Protein AF-A0AAN6L498-F1 (afdb_monomer)

Mean predicted aligned error: 19.32 Å

Nearest PDB structures (foldseek):
  8hao-assembly1_I  TM=4.943E-01  e=1.413E+00  Homo sapiens
  5lwe-assembly2_B  TM=4.377E-01  e=1.413E+00  Homo sapiens

Sequence (666 aa):
MADDGEFHDFYKYTPSKVAAIIFIALFFSTTALHLFQLVRKRVWFFIPIAVGGLFEIVGYSARIISSTQAPLFEDTPYIIQNLFLLLAPALLAASIYMELRRIIAVLHGEQHSIIRRTWMTKIFVTGDILSFVVQGLGGGIMASGTPSNLSLGQKIIIVGLAIQLIFFGVFIIVTIIFHRRMLRYPTAASISITVSWRKYIYVLYIVSLLIMARSIFRVAEYVQGTEGELLRHEVYLYAFDAALMWILMVVLNVVHPGVISEMLNKEARVKSGEVEMQPEELNLTGNHPLELSGSPEGVQRPRVSLGETIFESYGDEPVVENSSSATPLIRTSKRGPEPTCVPRLPQQLSWGKENITLKDLELMHHYTTTTYLAFVDYEVYRPVWQVVVPQEAQTYRFLMHLILAVSALHIDHLQPPANRHGLEYKELAQKHYDSAIATFTSSVAETNRSNVSAVFAFSHITIFFAFGSSRFSPDDKPMEDPIGDLLEVFALLRSAMKSLRSAWESIAASPMAILLQRGPEIKDRQYLPSDVSMALELVEQLCEQQLHLLVPDGEVDAEVVRVYQTAIQQLWDCFVMAETKRKDWGMALRFPINFSDRFLACLTRRDPAALVILAHYCVILHRAPARWWTEGWSVQVIRAVFMMLDQDWKYSISWPMEAVGLHQVS

pLDDT: mean 79.15, std 21.31, range [22.11, 98.06]

Solvent-accessible surface area (backbone atoms only — not comparable to full-atom values): 38286 Å² total; per-residue (Å²): 133,79,83,80,74,83,79,68,86,86,60,79,53,84,57,60,50,67,61,30,53,52,50,31,54,54,31,47,54,47,26,52,51,43,50,50,50,32,66,75,60,68,40,71,85,49,50,39,41,38,53,16,29,49,25,42,32,52,10,34,50,24,42,37,52,39,38,71,35,63,91,66,58,61,68,62,36,53,50,47,19,51,54,26,52,62,48,16,58,51,28,43,49,46,30,52,42,49,48,52,42,46,53,38,56,63,27,71,35,62,91,39,35,87,60,56,61,87,46,46,46,56,55,49,46,49,41,38,52,52,18,48,53,38,27,50,52,9,51,57,39,32,70,67,70,43,75,68,35,36,57,50,10,50,52,36,28,47,51,12,49,50,50,34,50,52,50,51,50,51,52,52,51,46,52,50,48,25,51,54,39,41,71,74,59,64,38,71,48,61,70,71,47,91,65,69,61,65,59,56,54,53,49,52,50,54,41,48,49,36,52,49,53,26,52,51,49,53,43,52,41,59,70,52,33,92,85,20,71,60,58,48,38,70,64,49,49,49,56,47,49,51,46,33,54,47,52,39,48,47,52,44,61,75,64,49,69,45,64,62,51,49,52,50,50,48,56,48,46,54,69,50,52,74,72,68,74,74,81,81,80,82,81,86,78,83,91,85,84,94,81,92,80,86,87,88,87,82,93,77,87,82,83,90,80,91,82,82,90,89,87,88,85,87,92,87,85,84,90,88,82,89,86,88,89,85,86,89,86,90,80,83,84,75,82,76,86,74,90,78,82,69,84,77,75,79,77,86,71,81,76,67,98,66,82,84,46,74,64,57,53,49,23,50,51,41,24,61,75,51,47,34,62,81,74,45,85,44,79,86,47,39,58,43,52,48,46,48,50,58,56,42,23,74,76,36,63,30,41,35,27,38,50,35,12,46,20,26,46,50,52,47,70,72,42,54,86,93,68,53,63,48,66,59,32,45,53,48,14,49,53,24,37,54,50,11,52,58,40,37,66,73,72,52,89,71,85,44,87,86,51,37,66,46,53,53,51,40,49,56,52,50,48,51,37,51,48,35,56,66,60,64,45,96,78,77,50,78,62,91,51,45,59,59,57,51,51,51,47,34,53,52,49,35,52,42,56,59,66,46,57,85,41,43,70,56,38,59,73,38,90,61,26,76,80,63,73,71,74,85,90,55,72,62,67,86,72,48,55,71,68,60,49,53,53,52,51,49,55,52,52,50,56,52,52,50,58,59,71,70,58,85,75,84,92,70,63,75,64,59,57,51,42,51,55,51,45,51,54,48,47,50,38,39,52,27,36,45,65,75,45,71,67,32,65,72,48,46,51,43,47,63,62,66,54,53,75,67,49,50,50,36,48,74,68,60,36,63,72,46,42,50,54,50,34,50,50,28,44,48,58,59,70,27,68,92,43,84,43,56,65,64,47,39,59,50,31,39,51,52,43,59,72,69,43,55,80,93,49,48,70,78,44,44,61,40,32,52,76,69,71,48,72,85,81,126

Structure (mmCIF, N/CA/C/O backbone):
data_AF-A0AAN6L498-F1
#
_entry.id   AF-A0AAN6L498-F1
#
loop_
_atom_site.group_PDB
_atom_site.id
_atom_site.type_symbol
_atom_site.label_atom_id
_atom_site.label_alt_id
_atom_site.label_comp_id
_atom_site.label_asym_id
_atom_site.label_entity_id
_atom_site.label_seq_id
_atom_site.pdbx_PDB_ins_code
_atom_site.Cartn_x
_atom_site.Cartn_y
_atom_site.Cartn_z
_atom_site.occupancy
_atom_site.B_iso_or_equiv
_atom_site.auth_seq_id
_atom_site.auth_comp_id
_atom_site.auth_asym_id
_atom_site.auth_atom_id
_atom_site.pdbx_PDB_model_num
ATOM 1 N N . MET A 1 1 ? 42.413 6.126 -60.703 1.00 34.62 1 MET A N 1
ATOM 2 C CA . MET A 1 1 ? 42.428 5.602 -59.327 1.00 34.62 1 MET A CA 1
ATOM 3 C C . MET A 1 1 ? 40.985 5.583 -58.891 1.00 34.62 1 MET A C 1
ATOM 5 O O . MET A 1 1 ? 40.410 6.651 -58.733 1.00 34.62 1 MET A O 1
ATOM 9 N N . ALA A 1 2 ? 40.379 4.397 -58.940 1.00 33.25 2 ALA A N 1
ATOM 10 C CA . ALA A 1 2 ? 39.044 4.178 -58.413 1.00 33.25 2 ALA A CA 1
ATOM 11 C C . ALA A 1 2 ? 39.126 4.330 -56.891 1.00 33.25 2 ALA A C 1
ATOM 13 O O . ALA A 1 2 ? 40.135 3.966 -56.294 1.00 33.25 2 ALA A O 1
ATOM 14 N N . ASP A 1 3 ? 38.112 4.959 -56.318 1.00 34.53 3 ASP A N 1
ATOM 15 C CA . ASP A 1 3 ? 37.896 5.000 -54.881 1.00 34.53 3 ASP A CA 1
ATOM 16 C C . ASP A 1 3 ? 37.527 3.571 -54.466 1.00 34.53 3 ASP A C 1
ATOM 18 O O . ASP A 1 3 ? 36.426 3.095 -54.756 1.00 34.53 3 ASP A O 1
ATOM 22 N N . ASP A 1 4 ? 38.506 2.839 -53.939 1.00 36.03 4 ASP A N 1
ATOM 23 C CA . ASP A 1 4 ? 38.339 1.482 -53.431 1.00 36.03 4 ASP A CA 1
ATOM 24 C C . ASP A 1 4 ? 37.503 1.575 -52.149 1.00 36.03 4 ASP A C 1
ATOM 26 O O . ASP A 1 4 ? 38.036 1.631 -51.043 1.00 36.03 4 ASP A O 1
ATOM 30 N N . GLY A 1 5 ? 36.179 1.663 -52.304 1.00 39.78 5 GLY A N 1
ATOM 31 C CA . GLY A 1 5 ? 35.245 1.609 -51.186 1.00 39.78 5 GLY A CA 1
ATOM 32 C C . GLY A 1 5 ? 35.494 0.330 -50.391 1.00 39.78 5 GLY A C 1
ATOM 33 O O . GLY A 1 5 ? 35.303 -0.769 -50.912 1.00 39.78 5 GLY A O 1
ATOM 34 N N . GLU A 1 6 ? 35.966 0.470 -49.152 1.00 41.19 6 GLU A N 1
ATOM 35 C CA . GLU A 1 6 ? 36.125 -0.630 -48.201 1.00 41.19 6 GLU A CA 1
ATOM 36 C C . GLU A 1 6 ? 34.768 -1.325 -48.012 1.00 41.19 6 GLU A C 1
ATOM 38 O O . GLU A 1 6 ? 33.908 -0.869 -47.264 1.00 41.19 6 GLU A O 1
ATOM 43 N N . PHE A 1 7 ? 34.552 -2.439 -48.712 1.00 48.28 7 PHE A N 1
ATOM 44 C CA . PHE A 1 7 ? 33.388 -3.288 -48.489 1.00 48.28 7 PHE A CA 1
ATOM 45 C C . PHE A 1 7 ? 33.587 -4.060 -47.182 1.00 48.28 7 PHE A C 1
ATOM 47 O O . PHE A 1 7 ? 34.411 -4.974 -47.098 1.00 48.28 7 PHE A O 1
ATOM 54 N N . HIS A 1 8 ? 32.826 -3.698 -46.152 1.00 53.22 8 HIS A N 1
ATOM 55 C CA . HIS A 1 8 ? 32.810 -4.424 -44.890 1.00 53.22 8 HIS A CA 1
ATOM 56 C C . HIS A 1 8 ? 31.990 -5.720 -45.019 1.00 53.22 8 HIS A C 1
ATOM 58 O O . HIS A 1 8 ? 30.794 -5.712 -45.306 1.00 53.22 8 HIS A O 1
ATOM 64 N N . ASP A 1 9 ? 32.637 -6.865 -44.785 1.00 61.59 9 ASP A N 1
ATOM 65 C CA . ASP A 1 9 ? 31.985 -8.179 -44.754 1.00 61.59 9 ASP A CA 1
ATOM 66 C C . ASP A 1 9 ? 31.192 -8.362 -43.444 1.00 61.59 9 ASP A C 1
ATOM 68 O O . ASP A 1 9 ? 31.695 -8.898 -42.453 1.00 61.59 9 ASP A O 1
ATOM 72 N N . PHE A 1 10 ? 29.953 -7.857 -43.417 1.00 67.56 10 PHE A N 1
ATOM 73 C CA . PHE A 1 10 ? 29.080 -7.899 -42.236 1.00 67.56 10 PHE A CA 1
ATOM 74 C C . PHE A 1 10 ? 28.431 -9.265 -41.970 1.00 67.56 10 PHE A C 1
ATOM 76 O O . PHE A 1 10 ? 27.978 -9.513 -40.850 1.00 67.56 10 PHE A O 1
ATOM 83 N N . TYR A 1 11 ? 28.352 -10.149 -42.971 1.00 71.06 11 TYR A N 1
ATOM 84 C CA . TYR A 1 11 ? 27.658 -11.432 -42.857 1.00 71.06 11 TYR A CA 1
ATOM 85 C C . TYR A 1 11 ? 28.521 -12.591 -43.353 1.00 71.06 11 TYR A C 1
ATOM 87 O O . TYR A 1 11 ? 28.899 -12.646 -44.515 1.00 71.06 11 TYR A O 1
ATOM 95 N N . LYS A 1 12 ? 28.709 -13.614 -42.512 1.00 73.81 12 LYS A N 1
ATOM 96 C CA . LYS A 1 12 ? 29.380 -14.871 -42.902 1.00 73.81 12 LYS A CA 1
ATOM 97 C C . LYS A 1 12 ? 28.468 -15.863 -43.642 1.00 73.81 12 LYS A C 1
ATOM 99 O O . LYS A 1 12 ? 28.885 -16.976 -43.950 1.00 73.81 12 LYS A O 1
ATOM 104 N N . TYR A 1 13 ? 27.228 -15.465 -43.918 1.00 78.69 13 TYR A N 1
ATOM 105 C CA . TYR A 1 13 ? 26.202 -16.221 -44.634 1.00 78.69 13 TYR A CA 1
ATOM 106 C C . TYR A 1 13 ? 25.325 -15.260 -45.449 1.00 78.69 13 TYR A C 1
ATOM 108 O O . TYR A 1 13 ? 25.274 -14.066 -45.172 1.00 78.69 13 TYR A O 1
ATOM 116 N N . THR A 1 14 ? 24.573 -15.764 -46.428 1.00 79.94 14 THR A N 1
ATOM 117 C CA . THR A 1 14 ? 23.558 -14.962 -47.133 1.00 79.94 14 THR A CA 1
ATOM 118 C C . THR A 1 14 ? 22.249 -14.944 -46.335 1.00 79.94 14 THR A C 1
ATOM 120 O O . THR A 1 14 ? 21.676 -16.022 -46.149 1.00 79.94 14 THR A O 1
ATOM 123 N N . PRO A 1 15 ? 21.744 -13.783 -45.867 1.00 85.75 15 PRO A N 1
ATOM 124 C CA . PRO A 1 15 ? 20.524 -13.732 -45.059 1.00 85.75 15 PRO A CA 1
ATOM 125 C C . PRO A 1 15 ? 19.296 -14.293 -45.792 1.00 85.75 15 PRO A C 1
ATOM 127 O O . PRO A 1 15 ? 19.058 -13.982 -46.961 1.00 85.75 15 PRO A O 1
ATOM 130 N N . SER A 1 16 ? 18.482 -15.095 -45.106 1.00 90.38 16 SER A N 1
ATOM 131 C CA . SER A 1 16 ? 17.300 -15.731 -45.695 1.00 90.38 16 SER A CA 1
ATOM 132 C C . SER A 1 16 ? 16.103 -14.780 -45.787 1.00 90.38 16 SER A C 1
ATOM 134 O O . SER A 1 16 ? 15.492 -14.418 -44.777 1.00 90.38 16 SER A O 1
ATOM 136 N N . LYS A 1 17 ? 15.696 -14.457 -47.026 1.00 90.25 17 LYS A N 1
ATOM 137 C CA . LYS A 1 17 ? 14.456 -13.711 -47.340 1.00 90.25 17 LYS A CA 1
ATOM 138 C C . LYS A 1 17 ? 13.221 -14.366 -46.735 1.00 90.25 17 LYS A C 1
ATOM 140 O O . LYS A 1 17 ? 12.391 -13.698 -46.128 1.00 90.25 17 LYS A O 1
ATOM 145 N N . VAL A 1 18 ? 13.096 -15.678 -46.926 1.00 92.56 18 VAL A N 1
ATOM 146 C CA . VAL A 1 18 ? 11.896 -16.436 -46.551 1.00 92.56 18 VAL A CA 1
ATOM 147 C C . VAL A 1 18 ? 11.724 -16.444 -45.036 1.00 92.56 18 VAL A C 1
ATOM 149 O O . VAL A 1 18 ? 10.629 -16.174 -44.547 1.00 92.56 18 VAL A O 1
ATOM 152 N N . ALA A 1 19 ? 12.804 -16.690 -44.289 1.00 92.12 19 ALA A N 1
ATOM 153 C CA . ALA A 1 19 ? 12.755 -16.689 -42.832 1.00 92.12 19 ALA A CA 1
ATOM 154 C C . ALA A 1 19 ? 12.391 -15.300 -42.278 1.00 92.12 19 ALA A C 1
ATOM 156 O O . ALA A 1 19 ? 11.516 -15.201 -41.418 1.00 92.12 19 ALA A O 1
ATOM 157 N N . ALA A 1 20 ? 12.972 -14.228 -42.830 1.00 93.62 20 ALA A N 1
ATOM 158 C CA . ALA A 1 20 ? 12.644 -12.863 -42.424 1.00 93.62 20 ALA A CA 1
ATOM 159 C C . ALA A 1 20 ? 11.160 -12.528 -42.666 1.00 93.62 20 ALA A C 1
ATOM 161 O O . ALA A 1 20 ? 10.505 -11.992 -41.775 1.00 93.62 20 ALA A O 1
ATOM 162 N N . ILE A 1 21 ? 10.593 -12.909 -43.821 1.00 95.38 21 ILE A N 1
ATOM 163 C CA . ILE A 1 21 ? 9.163 -12.708 -44.128 1.00 95.38 21 ILE A CA 1
ATOM 164 C C . ILE A 1 21 ? 8.264 -13.431 -43.117 1.00 95.38 21 ILE A C 1
ATOM 166 O O . ILE A 1 21 ? 7.287 -12.849 -42.641 1.00 95.38 21 ILE A O 1
ATOM 170 N N . ILE A 1 22 ? 8.592 -14.680 -42.763 1.00 96.81 22 ILE A N 1
ATOM 171 C CA . ILE A 1 22 ? 7.826 -15.453 -41.774 1.00 96.81 22 ILE A CA 1
ATOM 172 C C . ILE A 1 22 ? 7.814 -14.722 -40.429 1.00 96.81 22 ILE A C 1
ATOM 174 O O . ILE A 1 22 ? 6.743 -14.497 -39.864 1.00 96.81 22 ILE A O 1
ATOM 178 N N . PHE A 1 23 ? 8.978 -14.299 -39.929 1.00 95.56 23 PHE A N 1
ATOM 179 C CA . PHE A 1 23 ? 9.054 -13.601 -38.646 1.00 95.56 23 PHE A CA 1
ATOM 180 C C . PHE A 1 23 ? 8.387 -12.225 -38.674 1.00 95.56 23 PHE A C 1
ATOM 182 O O . PHE A 1 23 ? 7.720 -11.873 -37.705 1.00 95.56 23 PHE A O 1
ATOM 189 N N . ILE A 1 24 ? 8.447 -11.488 -39.786 1.00 97.44 24 ILE A N 1
ATOM 190 C CA . ILE A 1 24 ? 7.674 -10.247 -39.946 1.00 97.44 24 ILE A CA 1
ATOM 191 C C . ILE A 1 24 ? 6.177 -10.522 -39.819 1.00 97.44 24 ILE A C 1
ATOM 193 O O . ILE A 1 24 ? 5.500 -9.816 -39.077 1.00 97.44 24 ILE A O 1
ATOM 197 N N . ALA A 1 25 ? 5.648 -11.551 -40.488 1.00 97.75 25 ALA A N 1
ATOM 198 C CA . ALA A 1 25 ? 4.229 -11.895 -40.391 1.00 97.75 25 ALA A CA 1
ATOM 199 C C . ALA A 1 25 ? 3.834 -12.290 -38.954 1.00 97.75 25 ALA A C 1
ATOM 201 O O . ALA A 1 25 ? 2.795 -11.861 -38.438 1.00 97.75 25 ALA A O 1
ATOM 202 N N . LEU A 1 26 ? 4.693 -13.054 -38.274 1.00 97.88 26 LEU A N 1
ATOM 203 C CA . LEU A 1 26 ? 4.509 -13.449 -36.879 1.00 97.88 26 LEU A CA 1
ATOM 204 C C . LEU A 1 26 ? 4.522 -12.241 -35.927 1.00 97.88 26 LEU A C 1
ATOM 206 O O . LEU A 1 26 ? 3.600 -12.099 -35.117 1.00 97.88 26 LEU A O 1
ATOM 210 N N . PHE A 1 27 ? 5.496 -11.335 -36.054 1.00 97.88 27 PHE A N 1
ATOM 211 C CA . PHE A 1 27 ? 5.575 -10.118 -35.242 1.00 97.88 27 PHE A CA 1
ATOM 212 C C . PHE A 1 27 ? 4.456 -9.128 -35.570 1.00 97.88 27 PHE A C 1
ATOM 214 O O . PHE A 1 27 ? 3.885 -8.526 -34.662 1.00 97.88 27 PHE A O 1
ATOM 221 N N . PHE A 1 28 ? 4.064 -9.004 -36.835 1.00 98.00 28 PHE A N 1
ATOM 222 C CA . PHE A 1 28 ? 2.930 -8.180 -37.244 1.00 98.00 28 PHE A CA 1
ATOM 223 C C . PHE A 1 28 ? 1.627 -8.669 -36.610 1.00 98.00 28 PHE A C 1
ATOM 225 O O . PHE A 1 28 ? 0.914 -7.877 -35.996 1.00 98.00 28 PHE A O 1
ATOM 232 N N . SER A 1 29 ? 1.343 -9.974 -36.682 1.00 97.75 29 SER A N 1
ATOM 233 C CA . SER A 1 29 ? 0.109 -10.540 -36.122 1.00 97.75 29 SER A CA 1
ATOM 234 C C . SER A 1 29 ? -0.001 -10.323 -34.606 1.00 97.75 29 SER A C 1
ATOM 236 O O . SER A 1 29 ? -1.027 -9.848 -34.113 1.00 97.75 29 SER A O 1
ATOM 238 N N . THR A 1 30 ? 1.077 -10.590 -33.861 1.00 97.69 30 THR A N 1
ATOM 239 C CA . THR A 1 30 ? 1.110 -10.419 -32.402 1.00 97.69 30 THR A CA 1
ATOM 240 C C . THR A 1 30 ? 1.074 -8.933 -32.009 1.00 97.69 30 THR A C 1
ATOM 242 O O . THR A 1 30 ? 0.367 -8.568 -31.070 1.00 97.69 30 THR A O 1
ATOM 245 N N . THR A 1 31 ? 1.745 -8.051 -32.764 1.00 97.94 31 THR A N 1
ATOM 246 C CA . THR A 1 31 ? 1.751 -6.595 -32.528 1.00 97.94 31 THR A CA 1
ATOM 247 C C . THR A 1 31 ? 0.381 -5.982 -32.796 1.00 97.94 31 THR A C 1
ATOM 249 O O . THR A 1 31 ? -0.119 -5.219 -31.971 1.00 97.94 31 THR A O 1
ATOM 252 N N . ALA A 1 32 ? -0.273 -6.356 -33.899 1.00 97.62 32 ALA A N 1
ATOM 253 C CA . ALA A 1 32 ? -1.623 -5.907 -34.222 1.00 97.62 32 ALA A CA 1
ATOM 254 C C . ALA A 1 32 ? -2.631 -6.315 -33.135 1.00 97.62 32 ALA A C 1
ATOM 256 O O . ALA A 1 32 ? -3.471 -5.506 -32.733 1.00 97.62 32 ALA A O 1
ATOM 257 N N . LEU A 1 33 ? -2.513 -7.539 -32.605 1.00 97.31 33 LEU A N 1
ATOM 258 C CA . LEU A 1 33 ? -3.352 -8.003 -31.501 1.00 97.31 33 LEU A CA 1
ATOM 259 C C . LEU A 1 33 ? -3.098 -7.209 -30.209 1.00 97.31 33 LEU A C 1
ATOM 261 O O . LEU A 1 33 ? -4.064 -6.792 -29.567 1.00 97.31 33 LEU A O 1
ATOM 265 N N . HIS A 1 34 ? -1.839 -6.915 -29.869 1.00 96.69 34 HIS A N 1
ATOM 266 C CA . HIS A 1 34 ? -1.502 -6.051 -28.729 1.00 96.69 34 HIS A CA 1
ATOM 267 C C . HIS A 1 34 ? -2.069 -4.641 -28.897 1.00 96.69 34 HIS A C 1
ATOM 269 O O . HIS A 1 34 ? -2.668 -4.119 -27.960 1.00 96.69 34 HIS A O 1
ATOM 275 N N . LEU A 1 35 ? -1.961 -4.034 -30.086 1.00 96.31 35 LEU A N 1
ATOM 276 C CA . LEU A 1 35 ? -2.573 -2.730 -30.383 1.00 96.31 35 LEU A CA 1
ATOM 277 C C . LEU A 1 35 ? -4.095 -2.763 -30.206 1.00 96.31 35 LEU A C 1
ATOM 279 O O . LEU A 1 35 ? -4.668 -1.881 -29.560 1.00 96.31 35 LEU A O 1
ATOM 283 N N . PHE A 1 36 ? -4.753 -3.801 -30.724 1.00 95.81 36 PHE A N 1
ATOM 284 C CA . PHE A 1 36 ? -6.188 -3.989 -30.538 1.00 95.81 36 PHE A CA 1
ATOM 285 C C . PHE A 1 36 ? -6.553 -4.108 -29.049 1.00 95.81 36 PHE A C 1
ATOM 287 O O . PHE A 1 36 ? -7.468 -3.429 -28.575 1.00 95.81 36 PHE A O 1
ATOM 294 N N . GLN A 1 37 ? -5.819 -4.920 -28.281 1.00 94.56 37 GLN A N 1
ATOM 295 C CA . GLN A 1 37 ? -6.039 -5.102 -26.844 1.00 94.56 37 GLN A CA 1
ATOM 296 C C . GLN A 1 37 ? -5.755 -3.817 -26.041 1.00 94.56 37 GLN A C 1
ATOM 298 O O . GLN A 1 37 ? -6.531 -3.491 -25.137 1.00 94.56 37 GLN A O 1
ATOM 303 N N . LEU A 1 38 ? -4.717 -3.057 -26.407 1.00 93.88 38 LEU A N 1
ATOM 304 C CA . LEU A 1 38 ? -4.346 -1.757 -25.835 1.00 93.88 38 LEU A CA 1
ATOM 305 C C . LEU A 1 38 ? -5.485 -0.744 -25.945 1.00 93.88 38 LEU A C 1
ATOM 307 O O . LEU A 1 38 ? -5.898 -0.170 -24.932 1.00 93.88 38 LEU A O 1
ATOM 311 N N . VAL A 1 39 ? -6.022 -0.572 -27.156 1.00 93.06 39 VAL A N 1
ATOM 312 C CA . VAL A 1 39 ? -7.119 0.364 -27.437 1.00 93.06 39 VAL A CA 1
ATOM 313 C C . VAL A 1 39 ? -8.414 -0.117 -26.786 1.00 93.06 39 VAL A C 1
ATOM 315 O O . VAL A 1 39 ? -9.082 0.648 -26.085 1.00 93.06 39 VAL A O 1
ATOM 318 N N . ARG A 1 40 ? -8.759 -1.404 -26.945 1.00 91.38 40 ARG A N 1
ATOM 319 C CA . ARG A 1 40 ? -10.022 -1.962 -26.442 1.00 91.38 40 ARG A CA 1
ATOM 320 C C . ARG A 1 40 ? -10.111 -1.941 -24.917 1.00 91.38 40 ARG A C 1
ATOM 322 O O . ARG A 1 40 ? -11.184 -1.646 -24.391 1.00 91.38 40 ARG A O 1
ATOM 329 N N . LYS A 1 41 ? -9.012 -2.259 -24.219 1.00 86.75 41 LYS A N 1
ATOM 330 C CA . LYS A 1 41 ? -8.944 -2.336 -22.746 1.00 86.75 41 LYS A CA 1
ATOM 331 C C . LYS A 1 41 ? -8.400 -1.057 -22.089 1.00 86.75 41 LYS A C 1
ATOM 333 O O . LYS A 1 41 ? -8.345 -0.995 -20.865 1.00 86.75 41 LYS A O 1
ATOM 338 N N . ARG A 1 42 ? -8.023 -0.035 -22.874 1.00 87.50 42 ARG A N 1
ATOM 339 C CA . ARG A 1 42 ? -7.476 1.264 -22.416 1.00 87.50 42 ARG A CA 1
ATOM 340 C C . ARG A 1 42 ? -6.295 1.122 -21.445 1.00 87.50 42 ARG A C 1
ATOM 342 O O . ARG A 1 42 ? -6.259 1.729 -20.375 1.00 87.50 42 ARG A O 1
ATOM 349 N N . VAL A 1 43 ? -5.316 0.308 -21.828 1.00 89.31 43 VAL A N 1
ATOM 350 C CA . VAL A 1 43 ? -4.169 -0.092 -20.991 1.00 89.31 43 VAL A CA 1
ATOM 351 C C . VAL A 1 43 ? -2.846 0.492 -21.472 1.00 89.31 43 VAL A C 1
ATOM 353 O O . VAL A 1 43 ? -1.853 -0.203 -21.642 1.00 89.31 43 VAL A O 1
ATOM 356 N N . TRP A 1 44 ? -2.822 1.815 -21.625 1.00 90.56 44 TRP A N 1
ATOM 357 C CA . TRP A 1 44 ? -1.725 2.589 -22.222 1.00 90.56 44 TRP A CA 1
ATOM 358 C C . TRP A 1 44 ? -0.343 2.401 -21.582 1.00 90.56 44 TRP A C 1
ATOM 360 O O . TRP A 1 44 ? 0.669 2.646 -22.222 1.00 90.56 44 TRP A O 1
ATOM 370 N N . PHE A 1 45 ? -0.253 1.926 -20.339 1.00 90.31 45 PHE A N 1
ATOM 371 C CA . PHE A 1 45 ? 1.054 1.614 -19.748 1.00 90.31 45 PHE A CA 1
ATOM 372 C C . PHE A 1 45 ? 1.788 0.486 -20.487 1.00 90.31 45 PHE A C 1
ATOM 374 O O . PHE A 1 45 ? 2.997 0.369 -20.357 1.00 90.31 45 PHE A O 1
ATOM 381 N N . PHE A 1 46 ? 1.065 -0.347 -21.234 1.00 93.56 46 PHE A N 1
ATOM 382 C CA . PHE A 1 46 ? 1.614 -1.492 -21.947 1.00 93.56 46 PHE A CA 1
ATOM 383 C C . PHE A 1 46 ? 2.041 -1.142 -23.385 1.00 93.56 46 PHE A C 1
ATOM 385 O O . PHE A 1 46 ? 2.413 -2.030 -24.135 1.00 93.56 46 PHE A O 1
ATOM 392 N N . ILE A 1 47 ? 2.032 0.145 -23.774 1.00 94.88 47 ILE A N 1
ATOM 393 C CA . ILE A 1 47 ? 2.517 0.627 -25.085 1.00 94.88 47 ILE A CA 1
ATOM 394 C C . ILE A 1 47 ? 3.912 0.086 -25.459 1.00 94.88 47 ILE A C 1
ATOM 396 O O . ILE A 1 47 ? 4.080 -0.272 -26.627 1.00 94.88 47 ILE A O 1
ATOM 400 N N . PRO A 1 48 ? 4.900 -0.023 -24.540 1.00 95.62 48 PRO A N 1
ATOM 401 C CA . PRO A 1 48 ? 6.231 -0.496 -24.913 1.00 95.62 48 PRO A CA 1
ATOM 402 C C . PRO A 1 48 ? 6.241 -1.871 -25.597 1.00 95.62 48 PRO A C 1
ATOM 404 O O . PRO A 1 48 ? 7.079 -2.076 -26.468 1.00 95.62 48 PRO A O 1
ATOM 407 N N . ILE A 1 49 ? 5.289 -2.774 -25.314 1.00 96.31 49 ILE A N 1
ATOM 408 C CA . ILE A 1 49 ? 5.221 -4.085 -25.985 1.00 96.31 49 ILE A CA 1
ATOM 409 C C . ILE A 1 49 ? 4.939 -3.937 -27.486 1.00 96.31 49 ILE A C 1
ATOM 411 O O . ILE A 1 49 ? 5.530 -4.633 -28.307 1.00 96.31 49 ILE A O 1
ATOM 415 N N . ALA A 1 50 ? 4.059 -3.001 -27.852 1.00 96.44 50 ALA A N 1
ATOM 416 C CA . ALA A 1 50 ? 3.675 -2.754 -29.235 1.00 96.44 50 ALA A CA 1
ATOM 417 C C . ALA A 1 50 ? 4.796 -2.035 -29.992 1.00 96.44 50 ALA A C 1
ATOM 419 O O . ALA A 1 50 ? 5.058 -2.350 -31.149 1.00 96.44 50 ALA A O 1
ATOM 420 N N . VAL A 1 51 ? 5.495 -1.111 -29.322 1.00 96.69 51 VAL A N 1
ATOM 421 C CA . VAL A 1 51 ? 6.680 -0.449 -29.887 1.00 96.69 51 VAL A CA 1
ATOM 422 C C . VAL A 1 51 ? 7.817 -1.456 -30.083 1.00 96.69 51 VAL A C 1
ATOM 424 O O . VAL A 1 51 ? 8.443 -1.455 -31.137 1.00 96.69 51 VAL A O 1
ATOM 427 N N . GLY A 1 52 ? 8.039 -2.363 -29.125 1.00 95.88 52 GLY A N 1
ATOM 428 C CA . GLY A 1 52 ? 9.009 -3.452 -29.257 1.00 95.88 52 GLY A CA 1
ATOM 429 C C . GLY A 1 52 ? 8.689 -4.366 -30.441 1.00 95.88 52 GLY A C 1
ATOM 430 O O . GLY A 1 52 ? 9.559 -4.628 -31.261 1.00 95.88 52 GLY A O 1
ATOM 431 N N . GLY A 1 53 ? 7.425 -4.763 -30.603 1.00 96.94 53 GLY A N 1
ATOM 432 C CA . GLY A 1 53 ? 6.983 -5.535 -31.767 1.00 96.94 53 GLY A CA 1
ATOM 433 C C . GLY A 1 53 ? 7.166 -4.808 -33.104 1.00 96.94 53 GLY A C 1
ATOM 434 O O . GLY A 1 53 ? 7.575 -5.419 -34.089 1.00 96.94 53 GLY A O 1
ATOM 435 N N . LEU A 1 54 ? 6.939 -3.490 -33.141 1.00 97.19 54 LEU A N 1
ATOM 436 C CA . LEU A 1 54 ? 7.246 -2.674 -34.318 1.00 97.19 54 LEU A CA 1
ATOM 437 C C . LEU A 1 54 ? 8.750 -2.660 -34.622 1.00 97.19 54 LEU A C 1
ATOM 439 O O . LEU A 1 54 ? 9.132 -2.713 -35.788 1.00 97.19 54 LEU A O 1
ATOM 443 N N . PHE A 1 55 ? 9.599 -2.612 -33.594 1.00 96.12 55 PHE A N 1
ATOM 444 C CA . PHE A 1 55 ? 11.049 -2.645 -33.775 1.00 96.12 55 PHE A CA 1
ATOM 445 C C . PHE A 1 55 ? 11.518 -3.980 -34.352 1.00 96.12 55 PHE A C 1
ATOM 447 O O . PHE A 1 55 ? 12.331 -3.972 -35.272 1.00 96.12 55 PHE A O 1
ATOM 454 N N . GLU A 1 56 ? 10.945 -5.102 -33.913 1.00 96.44 56 GLU A N 1
ATOM 455 C CA . GLU A 1 56 ? 11.196 -6.412 -34.530 1.00 96.44 56 GLU A CA 1
ATOM 456 C C . GLU A 1 56 ? 10.818 -6.399 -36.022 1.00 96.44 56 GLU A C 1
ATOM 458 O O . GLU A 1 56 ? 11.616 -6.782 -36.877 1.00 96.44 56 GLU A O 1
ATOM 463 N N . ILE A 1 57 ? 9.634 -5.875 -36.372 1.00 97.25 57 ILE A N 1
ATOM 464 C CA . ILE A 1 57 ? 9.176 -5.777 -37.771 1.00 97.25 57 ILE A CA 1
ATOM 465 C C . ILE A 1 57 ? 10.138 -4.935 -38.614 1.00 97.25 57 ILE A C 1
ATOM 467 O O . ILE A 1 57 ? 10.516 -5.353 -39.709 1.00 97.25 57 ILE A O 1
ATOM 471 N N . VAL A 1 58 ? 10.544 -3.761 -38.121 1.00 96.62 58 VAL A N 1
ATOM 472 C CA . VAL A 1 58 ? 11.490 -2.876 -38.820 1.00 96.62 58 VAL A CA 1
ATOM 473 C C . VAL A 1 58 ? 12.850 -3.554 -38.974 1.00 96.62 58 VAL A C 1
ATOM 475 O O . VAL A 1 58 ? 13.417 -3.536 -40.067 1.00 96.62 58 VAL A O 1
ATOM 478 N N . GLY A 1 59 ? 13.343 -4.210 -37.922 1.00 94.44 59 GLY A N 1
ATOM 479 C CA . GLY A 1 59 ? 14.618 -4.918 -37.939 1.00 94.44 59 GLY A CA 1
ATOM 480 C C . GLY A 1 59 ? 14.652 -6.042 -38.977 1.00 94.44 59 GLY A C 1
ATOM 481 O O . GLY A 1 59 ? 15.542 -6.075 -39.828 1.00 94.44 59 GLY A O 1
ATOM 482 N N . TYR A 1 60 ? 13.640 -6.915 -38.991 1.00 95.06 60 TYR A N 1
ATOM 483 C CA . TYR A 1 60 ? 13.546 -7.978 -40.000 1.00 95.06 60 TYR A CA 1
ATOM 484 C C . TYR A 1 60 ? 13.216 -7.447 -41.404 1.00 95.06 60 TYR A C 1
ATOM 486 O O . TYR A 1 60 ? 13.625 -8.056 -42.392 1.00 95.06 60 TYR A O 1
ATOM 494 N N . SER A 1 61 ? 12.548 -6.295 -41.531 1.00 94.69 61 SER A N 1
ATOM 495 C CA . SER A 1 61 ? 12.344 -5.639 -42.834 1.00 94.69 61 SER A CA 1
ATOM 496 C C . SER A 1 61 ? 13.667 -5.142 -43.419 1.00 94.69 61 SER A C 1
ATOM 498 O O . SER A 1 61 ? 13.955 -5.390 -44.589 1.00 94.69 61 SER A O 1
ATOM 500 N N . ALA A 1 62 ? 14.516 -4.515 -42.598 1.00 92.56 62 ALA A N 1
ATOM 501 C CA . ALA A 1 62 ? 15.869 -4.137 -43.000 1.00 92.56 62 ALA A CA 1
ATOM 502 C C . ALA A 1 62 ? 16.711 -5.368 -43.377 1.00 92.56 62 ALA A C 1
ATOM 504 O O . ALA A 1 62 ? 17.458 -5.336 -44.353 1.00 92.56 62 ALA A O 1
ATOM 505 N N . ARG A 1 63 ? 16.502 -6.499 -42.692 1.00 91.12 63 ARG A N 1
ATOM 506 C CA . ARG A 1 63 ? 17.129 -7.780 -43.042 1.00 91.12 63 ARG A CA 1
ATOM 507 C C . ARG A 1 63 ? 16.696 -8.318 -44.412 1.00 91.12 63 ARG A C 1
ATOM 509 O O . ARG A 1 63 ? 17.532 -8.860 -45.138 1.00 91.12 63 ARG A O 1
ATOM 516 N N . ILE A 1 64 ? 15.431 -8.137 -44.815 1.00 92.25 64 ILE A N 1
ATOM 517 C CA . ILE A 1 64 ? 14.992 -8.439 -46.192 1.00 92.25 64 ILE A CA 1
ATOM 518 C C . ILE A 1 64 ? 15.769 -7.577 -47.187 1.00 92.25 64 ILE A C 1
ATOM 520 O O . ILE A 1 64 ? 16.253 -8.102 -48.188 1.00 92.25 64 ILE A O 1
ATOM 524 N N . ILE A 1 65 ? 15.952 -6.287 -46.911 1.00 89.81 65 ILE A N 1
ATOM 525 C CA . ILE A 1 65 ? 16.734 -5.412 -47.794 1.00 89.81 65 ILE A CA 1
ATOM 526 C C . ILE A 1 65 ? 18.180 -5.924 -47.894 1.00 89.81 65 ILE A C 1
ATOM 528 O O . ILE A 1 65 ? 18.644 -6.182 -49.006 1.00 89.81 65 ILE A O 1
ATOM 532 N N . SER A 1 66 ? 18.843 -6.231 -46.771 1.00 86.62 66 SER A N 1
ATOM 533 C CA . SER A 1 66 ? 20.191 -6.829 -46.788 1.00 86.62 66 SER A CA 1
ATOM 534 C C . SER A 1 66 ? 20.262 -8.124 -47.603 1.00 86.62 66 SER A C 1
ATOM 536 O O . SER A 1 66 ? 21.209 -8.336 -48.353 1.00 86.62 66 SER A O 1
ATOM 538 N N . SER A 1 67 ? 19.245 -8.986 -47.529 1.00 87.12 67 SER A N 1
ATOM 539 C CA . SER A 1 67 ? 19.212 -10.225 -48.319 1.00 87.12 67 SER A CA 1
ATOM 540 C C . SER A 1 67 ? 19.049 -10.002 -49.832 1.00 87.12 67 SER A C 1
ATOM 542 O O . SER A 1 67 ? 19.342 -10.895 -50.627 1.00 87.12 67 SER A O 1
ATOM 544 N N . THR A 1 68 ? 18.547 -8.836 -50.261 1.00 85.69 68 THR A N 1
ATOM 545 C CA . THR A 1 68 ? 18.472 -8.458 -51.686 1.00 85.69 68 THR A CA 1
ATOM 546 C C . THR A 1 68 ? 19.772 -7.865 -52.218 1.00 85.69 68 THR A C 1
ATOM 548 O O . THR A 1 68 ? 19.974 -7.900 -53.426 1.00 85.69 68 THR A O 1
ATOM 551 N N . GLN A 1 69 ? 20.645 -7.387 -51.329 1.00 82.44 69 GLN A N 1
ATOM 552 C CA . GLN A 1 69 ? 21.922 -6.747 -51.656 1.00 82.44 69 GLN A CA 1
ATOM 553 C C . GLN A 1 69 ? 23.095 -7.740 -51.719 1.00 82.44 69 GLN A C 1
ATOM 555 O O . GLN A 1 69 ? 24.189 -7.384 -52.140 1.00 82.44 69 GLN A O 1
ATOM 560 N N . ALA A 1 70 ? 22.885 -9.004 -51.337 1.00 73.56 70 ALA A N 1
ATOM 561 C CA . ALA A 1 70 ? 23.930 -10.023 -51.391 1.00 73.56 70 ALA A CA 1
ATOM 562 C C . ALA A 1 70 ? 24.531 -10.159 -52.813 1.00 73.56 70 ALA A C 1
ATOM 564 O O . ALA A 1 70 ? 23.770 -10.216 -53.784 1.00 73.56 70 ALA A O 1
ATOM 565 N N . PRO A 1 71 ? 25.868 -10.276 -52.961 1.00 67.69 71 PRO A N 1
ATOM 566 C CA . PRO A 1 71 ? 26.885 -10.405 -51.907 1.00 67.69 71 PRO A CA 1
ATOM 567 C C . PRO A 1 71 ? 27.487 -9.074 -51.406 1.00 67.69 71 PRO A C 1
ATOM 569 O O . PRO A 1 71 ? 28.282 -9.100 -50.472 1.00 67.69 71 PRO A O 1
ATOM 572 N N . LEU A 1 72 ? 27.143 -7.932 -52.013 1.00 71.31 72 LEU A N 1
ATOM 573 C CA . LEU A 1 72 ? 27.687 -6.610 -51.675 1.00 71.31 72 LEU A CA 1
ATOM 574 C C . LEU A 1 72 ? 26.705 -5.864 -50.766 1.00 71.31 72 LEU A C 1
ATOM 576 O O . LEU A 1 72 ? 25.813 -5.155 -51.226 1.00 71.31 72 LEU A O 1
ATOM 580 N N . PHE A 1 73 ? 26.849 -6.070 -49.461 1.00 75.75 73 PHE A N 1
ATOM 581 C CA . PHE A 1 73 ? 25.951 -5.494 -48.467 1.00 75.75 73 PHE A CA 1
ATOM 582 C C . PHE A 1 73 ? 26.207 -4.000 -48.266 1.00 75.75 73 PHE A C 1
ATOM 584 O O . PHE A 1 73 ? 27.351 -3.575 -48.143 1.00 75.75 73 PHE A O 1
ATOM 591 N N . GLU A 1 74 ? 25.133 -3.217 -48.176 1.00 77.19 74 GLU A N 1
ATOM 592 C CA . GLU A 1 74 ? 25.219 -1.829 -47.730 1.00 77.19 74 GLU A CA 1
ATOM 593 C C . GLU A 1 74 ? 25.187 -1.748 -46.198 1.00 77.19 74 GLU A C 1
ATOM 595 O O . GLU A 1 74 ? 24.460 -2.493 -45.527 1.00 77.19 74 GLU A O 1
ATOM 600 N N . ASP A 1 75 ? 25.907 -0.775 -45.644 1.00 74.50 75 ASP A N 1
ATOM 601 C CA . ASP A 1 75 ? 26.001 -0.553 -44.198 1.00 74.50 75 ASP A CA 1
ATOM 602 C C . ASP A 1 75 ? 24.637 -0.224 -43.573 1.00 74.50 75 ASP A C 1
ATOM 604 O O . ASP A 1 75 ? 24.314 -0.661 -42.468 1.00 74.50 75 ASP A O 1
ATOM 608 N N . THR A 1 76 ? 23.802 0.544 -44.283 1.00 84.00 76 THR A N 1
ATOM 609 C CA . THR A 1 76 ? 22.577 1.126 -43.710 1.00 84.00 76 THR A CA 1
ATOM 610 C C . THR A 1 76 ? 21.553 0.060 -43.296 1.00 84.00 76 THR A C 1
ATOM 612 O O . THR A 1 76 ? 21.133 0.072 -42.134 1.00 84.00 76 THR A O 1
ATOM 615 N N . PRO A 1 77 ? 21.158 -0.904 -44.154 1.00 85.88 77 PRO A N 1
ATOM 616 C CA . PRO A 1 77 ? 20.244 -1.970 -43.744 1.00 85.88 77 PRO A CA 1
ATOM 617 C C . PRO A 1 77 ? 20.801 -2.840 -42.612 1.00 85.88 77 PRO A C 1
ATOM 619 O O . PRO A 1 77 ? 20.045 -3.215 -41.714 1.00 85.88 77 PRO A O 1
ATOM 622 N N . TYR A 1 78 ? 22.115 -3.099 -42.604 1.00 81.69 78 TYR A N 1
ATOM 623 C CA . TYR A 1 78 ? 22.783 -3.845 -41.535 1.00 81.69 78 TY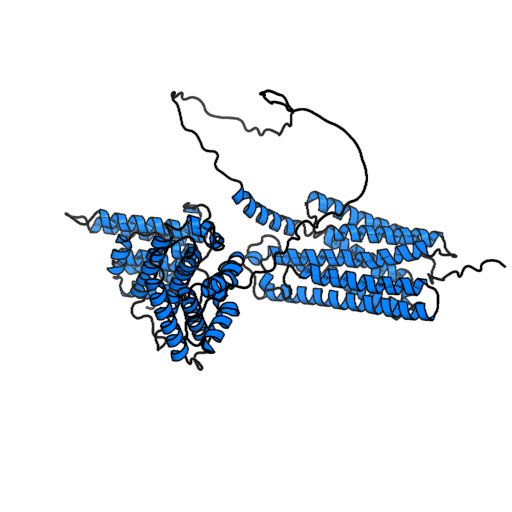R A CA 1
ATOM 624 C C . TYR A 1 78 ? 22.713 -3.111 -40.185 1.00 81.69 78 TYR A C 1
ATOM 626 O O . TYR A 1 78 ? 22.361 -3.705 -39.163 1.00 81.69 78 TYR A O 1
ATOM 634 N N . ILE A 1 79 ? 22.990 -1.805 -40.176 1.00 81.06 79 ILE A N 1
ATOM 635 C CA . ILE A 1 79 ? 22.918 -0.971 -38.972 1.00 81.06 79 ILE A CA 1
ATOM 636 C C . ILE A 1 79 ? 21.479 -0.901 -38.453 1.00 81.06 79 ILE A C 1
ATOM 638 O O . ILE A 1 79 ? 21.259 -1.070 -37.252 1.00 81.06 79 ILE A O 1
ATOM 642 N N . ILE A 1 80 ? 20.493 -0.704 -39.339 1.00 87.06 80 ILE A N 1
ATOM 643 C CA . ILE A 1 80 ? 19.075 -0.644 -38.957 1.00 87.06 80 ILE A CA 1
ATOM 644 C C . ILE A 1 80 ? 18.636 -1.968 -38.329 1.00 87.06 80 ILE A C 1
ATOM 646 O O . ILE A 1 80 ? 18.083 -1.945 -37.229 1.00 87.06 80 ILE A O 1
ATOM 650 N N . GLN A 1 81 ? 18.900 -3.122 -38.959 1.00 88.94 81 GLN A N 1
ATOM 651 C CA . GLN A 1 81 ? 18.513 -4.397 -38.343 1.00 88.94 81 GLN A CA 1
ATOM 652 C C . GLN A 1 81 ? 19.167 -4.569 -36.966 1.00 88.94 81 GLN A C 1
ATOM 654 O O . GLN A 1 81 ? 18.491 -4.960 -36.021 1.00 88.94 81 GLN A O 1
ATOM 659 N N . ASN A 1 82 ? 20.452 -4.229 -36.822 1.00 83.31 82 ASN A N 1
ATOM 660 C CA . ASN A 1 82 ? 21.185 -4.513 -35.601 1.00 83.31 82 ASN A CA 1
ATOM 661 C C . ASN A 1 82 ? 20.681 -3.617 -34.469 1.00 83.31 82 ASN A C 1
ATOM 663 O O . ASN A 1 82 ? 20.402 -4.094 -33.378 1.00 83.31 82 ASN A O 1
ATOM 667 N N . LEU A 1 83 ? 20.462 -2.331 -34.748 1.00 84.50 83 LEU A N 1
ATOM 668 C CA . LEU A 1 83 ? 19.951 -1.378 -33.769 1.00 84.50 83 LEU A CA 1
ATOM 669 C C . LEU A 1 83 ? 18.545 -1.751 -33.277 1.00 84.50 83 LEU A C 1
ATOM 671 O O . LEU A 1 83 ? 18.296 -1.778 -32.071 1.00 84.50 83 LEU A O 1
ATOM 675 N N . PHE A 1 84 ? 17.626 -2.041 -34.202 1.00 89.88 84 PHE A N 1
ATOM 676 C CA . PHE A 1 84 ? 16.225 -2.292 -33.864 1.00 89.88 84 PHE A CA 1
ATOM 677 C C . PHE A 1 84 ? 16.017 -3.660 -33.198 1.00 89.88 84 PHE A C 1
ATOM 679 O O . PHE A 1 84 ? 15.301 -3.727 -32.196 1.00 89.88 84 PHE A O 1
ATOM 686 N N . LEU A 1 85 ? 16.689 -4.719 -33.669 1.00 89.31 85 LEU A N 1
ATOM 687 C CA . LEU A 1 85 ? 16.640 -6.044 -33.029 1.00 89.31 85 LEU A CA 1
ATOM 688 C C . LEU A 1 85 ? 17.319 -6.038 -31.651 1.00 89.31 85 LEU A C 1
ATOM 690 O O . LEU A 1 85 ? 16.906 -6.747 -30.734 1.00 89.31 85 LEU A O 1
ATOM 694 N N . LEU A 1 86 ? 18.343 -5.205 -31.449 1.00 83.31 86 LEU A N 1
ATOM 695 C CA . LEU A 1 86 ? 18.980 -5.066 -30.141 1.00 83.31 86 LEU A CA 1
ATOM 696 C C . LEU A 1 86 ? 18.089 -4.310 -29.142 1.00 83.31 86 LEU A C 1
ATOM 698 O O . LEU A 1 86 ? 18.027 -4.694 -27.972 1.00 83.31 86 LEU A O 1
ATOM 702 N N . LEU A 1 87 ? 17.367 -3.283 -29.609 1.00 85.94 87 LEU A N 1
ATOM 703 C CA . LEU A 1 87 ? 16.534 -2.410 -28.777 1.00 85.94 87 LEU A CA 1
ATOM 704 C C . LEU A 1 87 ? 15.153 -2.998 -28.450 1.00 85.94 87 LEU A C 1
ATOM 706 O O . LEU A 1 87 ? 14.611 -2.708 -27.379 1.00 85.94 87 LEU A O 1
ATOM 710 N N . ALA A 1 88 ? 14.579 -3.827 -29.327 1.00 91.00 88 ALA A N 1
ATOM 711 C CA . ALA A 1 88 ? 13.243 -4.386 -29.120 1.00 91.00 88 ALA A CA 1
ATOM 712 C C . ALA A 1 88 ? 13.095 -5.104 -27.758 1.00 91.00 88 ALA A C 1
ATOM 714 O O . ALA A 1 88 ? 12.172 -4.758 -27.012 1.00 91.00 88 ALA A O 1
ATOM 715 N N . PRO A 1 89 ? 14.018 -5.984 -27.319 1.00 88.25 89 PRO A N 1
ATOM 716 C CA . PRO A 1 89 ? 13.850 -6.702 -26.053 1.00 88.25 89 PRO A CA 1
ATOM 717 C C . PRO A 1 89 ? 13.925 -5.826 -24.805 1.00 88.25 89 PRO A C 1
ATOM 719 O O . PRO A 1 89 ? 13.315 -6.176 -23.798 1.00 88.25 89 PRO A O 1
ATOM 722 N N . ALA A 1 90 ? 14.585 -4.665 -24.860 1.00 89.69 90 ALA A N 1
ATOM 723 C CA . ALA A 1 90 ? 14.550 -3.693 -23.765 1.00 89.69 90 ALA A CA 1
ATOM 724 C C . ALA A 1 90 ? 13.136 -3.114 -23.570 1.00 89.69 90 ALA A C 1
ATOM 726 O O . ALA A 1 90 ? 12.671 -2.940 -22.443 1.00 89.69 90 ALA A O 1
ATOM 727 N N . LEU A 1 91 ? 12.400 -2.875 -24.660 1.00 92.31 91 LEU A N 1
ATOM 728 C CA . LEU A 1 91 ? 11.002 -2.431 -24.602 1.00 92.31 91 LEU A CA 1
ATOM 729 C C . LEU A 1 91 ? 10.059 -3.548 -24.131 1.00 92.31 91 LEU A C 1
ATOM 731 O O . LEU A 1 91 ?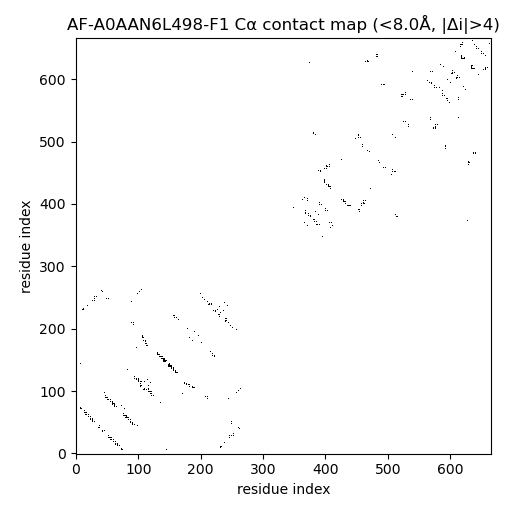 9.123 -3.300 -23.358 1.00 92.31 91 LEU A O 1
ATOM 735 N N . LEU A 1 92 ? 10.327 -4.791 -24.544 1.00 94.06 92 LEU A N 1
ATOM 736 C CA . LEU A 1 92 ? 9.602 -5.962 -24.044 1.00 94.06 92 LEU A CA 1
ATOM 737 C C . LEU A 1 92 ? 9.851 -6.154 -22.534 1.00 94.06 92 LEU A C 1
ATOM 739 O O . LEU A 1 92 ? 8.902 -6.362 -21.775 1.00 94.06 92 LEU A O 1
ATOM 743 N N . ALA A 1 93 ? 11.093 -5.976 -22.070 1.00 93.56 93 ALA A N 1
ATOM 744 C CA . ALA A 1 93 ? 11.462 -6.018 -20.655 1.00 93.56 93 ALA A CA 1
ATOM 745 C C . ALA A 1 93 ? 10.794 -4.887 -19.846 1.00 93.56 93 ALA A C 1
ATOM 747 O O . ALA A 1 93 ? 10.192 -5.128 -18.796 1.00 93.56 93 ALA A O 1
ATOM 748 N N . ALA A 1 94 ? 10.782 -3.660 -20.378 1.00 93.38 94 ALA A N 1
ATOM 749 C CA . ALA A 1 94 ? 10.088 -2.532 -19.761 1.00 93.38 94 ALA A CA 1
ATOM 750 C C . ALA A 1 94 ? 8.604 -2.838 -19.489 1.00 93.38 94 ALA A C 1
ATOM 752 O O . ALA A 1 94 ? 8.077 -2.484 -18.429 1.00 93.38 94 ALA A O 1
ATOM 753 N N . SER A 1 95 ? 7.945 -3.546 -20.411 1.00 94.69 95 SER A N 1
ATOM 754 C CA . SER A 1 95 ? 6.537 -3.943 -20.286 1.00 94.69 95 SER A CA 1
ATOM 755 C C . SER A 1 95 ? 6.298 -4.845 -19.071 1.00 94.69 95 SER A C 1
ATOM 757 O O . SER A 1 95 ? 5.377 -4.595 -18.287 1.00 94.69 95 SER A O 1
ATOM 759 N N . ILE A 1 96 ? 7.167 -5.835 -18.848 1.00 95.25 96 ILE A N 1
ATOM 760 C CA . ILE A 1 96 ? 7.030 -6.771 -17.723 1.00 95.25 96 ILE A CA 1
ATOM 761 C C . ILE A 1 96 ? 7.410 -6.133 -16.378 1.00 95.25 96 ILE A C 1
ATOM 763 O O . ILE A 1 96 ? 6.818 -6.463 -15.347 1.00 95.25 96 ILE A O 1
ATOM 767 N N . TYR A 1 97 ? 8.307 -5.139 -16.364 1.00 94.06 97 TYR A N 1
ATOM 768 C CA . TYR A 1 97 ? 8.573 -4.351 -15.153 1.00 94.06 97 TYR A CA 1
ATOM 769 C C . TYR A 1 97 ? 7.344 -3.542 -14.730 1.00 94.06 97 TYR A C 1
ATOM 771 O O . TYR A 1 97 ? 7.032 -3.422 -13.540 1.00 94.06 97 TYR A O 1
ATOM 779 N N . MET A 1 98 ? 6.641 -2.958 -15.706 1.00 93.38 98 MET A N 1
ATOM 780 C CA . MET A 1 98 ? 5.404 -2.219 -15.460 1.00 93.38 98 MET A CA 1
ATOM 781 C C . MET A 1 98 ? 4.257 -3.146 -15.046 1.00 93.38 98 MET A C 1
ATOM 783 O O . MET A 1 98 ? 3.444 -2.764 -14.199 1.00 93.38 98 MET A O 1
ATOM 787 N N . GLU A 1 99 ? 4.204 -4.362 -15.589 1.00 93.88 99 GLU A N 1
ATOM 788 C CA . GLU A 1 99 ? 3.247 -5.386 -15.175 1.00 93.88 99 GLU A CA 1
ATOM 789 C C . GLU A 1 99 ? 3.466 -5.804 -13.715 1.00 93.88 99 GLU A C 1
ATOM 791 O O . GLU A 1 99 ? 2.535 -5.692 -12.912 1.00 93.88 99 GLU A O 1
ATOM 796 N N . LEU A 1 100 ? 4.697 -6.164 -13.322 1.00 94.88 100 LEU A N 1
ATOM 797 C CA . LEU A 1 100 ? 5.011 -6.498 -11.927 1.00 94.88 100 LEU A CA 1
ATOM 798 C C . LEU A 1 100 ? 4.639 -5.351 -10.982 1.00 94.88 100 LEU A C 1
ATOM 800 O O . LEU A 1 100 ? 4.014 -5.565 -9.943 1.00 94.88 100 LEU A O 1
ATOM 804 N N . ARG A 1 101 ? 4.963 -4.110 -11.364 1.00 92.94 101 ARG A N 1
ATOM 805 C CA . ARG A 1 101 ? 4.607 -2.909 -10.599 1.00 92.94 101 ARG A CA 1
ATOM 806 C C . ARG A 1 101 ? 3.102 -2.833 -10.309 1.00 92.94 101 ARG A C 1
ATOM 808 O O . ARG A 1 101 ? 2.718 -2.436 -9.207 1.00 92.94 101 ARG A O 1
ATOM 815 N N . ARG A 1 102 ? 2.260 -3.187 -11.284 1.00 92.62 102 ARG A N 1
ATOM 816 C CA . ARG A 1 102 ? 0.793 -3.180 -11.159 1.00 92.62 102 ARG A CA 1
ATOM 817 C C . ARG A 1 102 ? 0.253 -4.389 -10.410 1.00 92.62 102 ARG A C 1
ATOM 819 O O . ARG A 1 102 ? -0.689 -4.214 -9.648 1.00 92.62 102 ARG A O 1
ATOM 826 N N . ILE A 1 103 ? 0.862 -5.565 -10.552 1.00 93.31 103 ILE A N 1
ATOM 827 C CA . ILE A 1 103 ? 0.530 -6.732 -9.720 1.00 93.31 103 ILE A CA 1
ATOM 828 C C . ILE A 1 103 ? 0.762 -6.391 -8.247 1.00 93.31 103 ILE A C 1
ATOM 830 O O . ILE A 1 103 ? -0.137 -6.552 -7.427 1.00 93.31 103 ILE A O 1
ATOM 834 N N . ILE A 1 104 ? 1.923 -5.815 -7.918 1.00 93.31 104 ILE A N 1
ATOM 835 C CA . ILE A 1 104 ? 2.219 -5.352 -6.556 1.00 93.31 104 ILE A CA 1
ATOM 836 C C . ILE A 1 104 ? 1.167 -4.329 -6.100 1.00 93.31 104 ILE A C 1
ATOM 838 O O . ILE A 1 104 ? 0.822 -4.325 -4.923 1.00 93.31 104 ILE A O 1
ATOM 842 N N . ALA A 1 105 ? 0.671 -3.469 -7.004 1.00 91.25 105 ALA A N 1
ATOM 843 C CA . ALA A 1 105 ? -0.400 -2.490 -6.754 1.00 91.25 105 ALA A CA 1
ATOM 844 C C . ALA A 1 105 ? -1.738 -3.106 -6.415 1.00 91.25 105 ALA A C 1
ATOM 846 O O . ALA A 1 105 ? -2.293 -2.765 -5.382 1.00 91.25 105 ALA A O 1
ATOM 847 N N . VAL A 1 106 ? -2.222 -4.028 -7.230 1.00 90.94 106 VAL A N 1
ATOM 848 C CA . VAL A 1 106 ? -3.506 -4.686 -6.989 1.00 90.94 106 VAL A CA 1
ATOM 849 C C . VAL A 1 106 ? -3.491 -5.509 -5.704 1.00 90.94 106 VAL A C 1
ATOM 851 O O . VAL A 1 106 ? -4.500 -5.600 -5.019 1.00 90.94 106 VAL A O 1
ATOM 854 N N . LEU A 1 107 ? -2.346 -6.096 -5.361 1.00 90.19 107 LEU A N 1
ATOM 855 C CA . LEU A 1 107 ? -2.226 -6.955 -4.186 1.00 90.19 107 LEU A CA 1
ATOM 856 C C . LEU A 1 107 ? -1.936 -6.191 -2.891 1.00 90.19 107 LEU A C 1
ATOM 858 O O . LEU A 1 107 ? -1.769 -6.840 -1.861 1.00 90.19 107 LEU A O 1
ATOM 862 N N . HIS A 1 108 ? -1.810 -4.858 -2.929 1.00 87.75 108 HIS A N 1
ATOM 863 C CA . HIS A 1 108 ? -1.333 -4.046 -1.790 1.00 87.75 108 HIS A CA 1
ATOM 864 C C . HIS A 1 108 ? -0.067 -4.656 -1.147 1.00 87.75 108 HIS A C 1
ATOM 866 O O . HIS A 1 108 ? 0.085 -4.753 0.070 1.00 87.75 108 HIS A O 1
ATOM 872 N N . GLY A 1 109 ? 0.820 -5.180 -2.001 1.00 87.88 109 GLY A N 1
ATOM 873 C CA . GLY A 1 109 ? 1.972 -5.996 -1.619 1.00 87.88 109 GLY A CA 1
ATOM 874 C C . GLY A 1 109 ? 3.278 -5.213 -1.476 1.00 87.88 109 GLY A C 1
ATOM 875 O O . GLY A 1 109 ? 4.345 -5.810 -1.589 1.00 87.88 109 GLY A O 1
ATOM 876 N N . GLU A 1 110 ? 3.234 -3.890 -1.289 1.00 89.56 110 GLU A N 1
ATOM 877 C CA . GLU A 1 110 ? 4.414 -3.012 -1.219 1.00 89.56 110 GLU A CA 1
ATOM 878 C C . GLU A 1 110 ? 5.448 -3.515 -0.211 1.00 89.56 110 GLU A C 1
ATOM 880 O O . GLU A 1 110 ? 6.629 -3.590 -0.537 1.00 89.56 110 GLU A O 1
ATOM 885 N N . GLN A 1 111 ? 4.983 -3.916 0.974 1.00 83.62 111 GLN A N 1
ATOM 886 C CA . GLN A 1 111 ? 5.797 -4.453 2.068 1.00 83.62 111 GLN A CA 1
ATOM 887 C C . GLN A 1 111 ? 6.540 -5.751 1.708 1.00 83.62 111 GLN A C 1
ATOM 889 O O . GLN A 1 111 ? 7.578 -6.075 2.285 1.00 83.62 111 GLN A O 1
ATOM 894 N N . HIS A 1 112 ? 6.044 -6.489 0.714 1.00 85.44 112 HIS A N 1
ATOM 895 C CA . HIS A 1 112 ? 6.646 -7.736 0.253 1.00 85.44 112 HIS A CA 1
ATOM 896 C C . HIS A 1 112 ? 7.662 -7.526 -0.879 1.00 85.44 112 HIS A C 1
ATOM 898 O O . HIS A 1 112 ? 8.431 -8.440 -1.176 1.00 85.44 112 HIS A O 1
ATOM 904 N N . SER A 1 113 ? 7.722 -6.338 -1.488 1.00 88.06 113 SER A N 1
ATOM 905 C CA . SER A 1 113 ? 8.701 -6.003 -2.527 1.00 88.06 113 SER A CA 1
ATOM 906 C C . SER A 1 113 ? 9.961 -5.384 -1.917 1.00 88.06 113 SER A C 1
ATOM 908 O O . SER A 1 113 ? 9.873 -4.470 -1.105 1.00 88.06 113 SER A O 1
ATOM 910 N N . ILE A 1 114 ? 11.150 -5.836 -2.334 1.00 87.62 114 ILE A N 1
ATOM 911 C CA . ILE A 1 114 ? 12.423 -5.211 -1.915 1.00 87.62 114 ILE A CA 1
ATOM 912 C C . ILE A 1 114 ? 12.555 -3.806 -2.504 1.00 87.62 114 ILE A C 1
ATOM 914 O O . ILE A 1 114 ? 13.006 -2.879 -1.837 1.00 87.62 114 ILE A O 1
ATOM 918 N N . ILE A 1 115 ? 12.165 -3.650 -3.769 1.00 84.19 115 ILE A N 1
ATOM 919 C CA . ILE A 1 115 ? 12.243 -2.373 -4.470 1.00 84.19 115 ILE A CA 1
ATOM 920 C C . ILE A 1 115 ? 10.890 -1.680 -4.363 1.00 84.19 115 ILE A C 1
ATOM 922 O O . ILE A 1 115 ? 9.847 -2.255 -4.697 1.00 84.19 115 ILE A O 1
ATOM 926 N N . ARG A 1 116 ? 10.903 -0.415 -3.931 1.00 78.81 116 ARG A N 1
ATOM 927 C CA . ARG A 1 116 ? 9.693 0.407 -3.860 1.00 78.81 116 ARG A CA 1
ATOM 928 C C . ARG A 1 116 ? 9.034 0.483 -5.238 1.00 78.81 116 ARG A C 1
ATOM 930 O O . ARG A 1 116 ? 9.684 0.786 -6.239 1.00 78.81 116 ARG A O 1
ATOM 937 N N . ARG A 1 117 ? 7.714 0.290 -5.285 1.00 81.12 117 ARG A N 1
ATOM 938 C CA . ARG A 1 117 ? 6.914 0.249 -6.524 1.00 81.12 117 ARG A CA 1
ATOM 939 C C . ARG A 1 117 ? 7.202 1.402 -7.499 1.00 81.12 117 ARG A C 1
ATOM 941 O O . ARG A 1 117 ? 7.256 1.186 -8.704 1.00 81.12 117 ARG A O 1
ATOM 948 N N . THR A 1 118 ? 7.360 2.629 -7.001 1.00 78.62 118 THR A N 1
ATOM 949 C CA . THR A 1 118 ? 7.602 3.826 -7.833 1.00 78.62 118 THR A CA 1
ATOM 950 C C . THR A 1 118 ? 8.991 3.862 -8.469 1.00 78.62 118 THR A C 1
ATOM 952 O O . THR A 1 118 ? 9.170 4.535 -9.484 1.00 78.62 118 THR A O 1
ATOM 955 N N . TRP A 1 119 ? 9.948 3.133 -7.895 1.00 84.50 119 TRP A N 1
ATOM 956 C CA . TRP A 1 119 ? 11.322 3.021 -8.376 1.00 84.50 119 TRP A CA 1
ATOM 957 C C . TRP A 1 119 ? 11.540 1.809 -9.279 1.00 84.50 119 TRP A C 1
ATOM 959 O O . TRP A 1 119 ? 12.416 1.879 -10.129 1.00 84.50 119 TRP A O 1
ATOM 969 N N . MET A 1 120 ? 10.715 0.759 -9.173 1.00 82.75 120 MET A N 1
ATOM 970 C CA . MET A 1 120 ? 10.829 -0.478 -9.964 1.00 82.75 120 MET A CA 1
ATOM 971 C C . MET A 1 120 ? 11.066 -0.203 -11.458 1.00 82.75 120 MET A C 1
ATOM 973 O O . MET A 1 120 ? 12.116 -0.528 -11.995 1.00 82.75 120 MET A O 1
ATOM 977 N N . THR A 1 121 ? 10.125 0.472 -12.123 1.00 83.00 121 THR A N 1
ATOM 978 C CA . THR A 1 121 ? 10.251 0.781 -13.556 1.00 83.00 121 THR A CA 1
ATOM 979 C C . THR A 1 121 ? 11.418 1.728 -13.834 1.00 83.00 121 THR A C 1
ATOM 981 O O . THR A 1 121 ? 12.096 1.568 -14.837 1.00 83.00 121 THR A O 1
ATOM 984 N N . LYS A 1 122 ? 11.681 2.697 -12.948 1.00 86.44 122 LYS A N 1
ATOM 985 C CA . LYS A 1 122 ? 12.743 3.692 -13.156 1.00 86.44 122 LYS A CA 1
ATOM 986 C C . LYS A 1 122 ? 14.131 3.058 -13.119 1.00 86.44 122 LYS A C 1
ATOM 988 O O . LYS A 1 122 ? 14.952 3.387 -13.956 1.00 86.44 122 LYS A O 1
ATOM 993 N N . ILE A 1 123 ? 14.391 2.168 -12.164 1.00 87.19 123 ILE A N 1
ATOM 994 C CA . ILE A 1 123 ? 15.700 1.527 -12.002 1.00 87.19 123 ILE A CA 1
ATOM 995 C C . ILE A 1 123 ? 15.996 0.639 -13.207 1.00 87.19 123 ILE A C 1
ATOM 997 O O . ILE A 1 123 ? 17.033 0.803 -13.842 1.00 87.19 123 ILE A O 1
ATOM 1001 N N . PHE A 1 124 ? 15.078 -0.270 -13.541 1.00 89.69 124 PHE A N 1
ATOM 1002 C CA . PHE A 1 124 ? 15.349 -1.268 -14.570 1.00 89.69 124 PHE A CA 1
ATOM 1003 C C . PHE A 1 124 ? 15.333 -0.680 -15.984 1.00 89.69 124 PHE A C 1
ATOM 1005 O O . PHE A 1 124 ? 16.238 -0.974 -16.753 1.00 89.69 124 PHE A O 1
ATOM 1012 N N . VAL A 1 125 ? 14.406 0.235 -16.303 1.00 87.06 125 VAL A N 1
ATOM 1013 C CA . VAL A 1 125 ? 14.411 0.911 -17.615 1.00 87.06 125 VAL A CA 1
ATOM 1014 C C . VAL A 1 125 ? 15.648 1.795 -17.776 1.00 87.06 125 VAL A C 1
ATOM 1016 O O . VAL A 1 125 ? 16.231 1.820 -18.852 1.00 87.06 125 VAL A O 1
ATOM 1019 N N . THR A 1 126 ? 16.097 2.489 -16.725 1.00 87.06 126 THR A N 1
ATOM 1020 C CA . THR A 1 126 ? 17.356 3.249 -16.795 1.00 87.06 126 THR A CA 1
ATOM 1021 C C . THR A 1 126 ? 18.556 2.325 -16.996 1.00 87.06 126 THR A C 1
ATOM 1023 O O . THR A 1 126 ? 19.442 2.668 -17.772 1.00 87.06 126 THR A O 1
ATOM 1026 N N . GLY A 1 127 ? 18.579 1.154 -16.349 1.00 87.88 127 GLY A N 1
ATOM 1027 C CA . GLY A 1 127 ? 19.599 0.128 -16.587 1.00 87.88 127 GLY A CA 1
ATOM 1028 C C . GLY A 1 127 ? 19.622 -0.340 -18.044 1.00 87.88 127 GLY A C 1
ATOM 1029 O O . GLY A 1 127 ? 20.687 -0.367 -18.658 1.00 87.88 127 GLY A O 1
ATOM 1030 N N . ASP A 1 128 ? 18.450 -0.608 -18.624 1.00 89.12 128 ASP A N 1
ATOM 1031 C CA . ASP A 1 128 ? 18.319 -1.007 -20.028 1.00 89.12 128 ASP A CA 1
ATOM 1032 C C . ASP A 1 128 ? 18.750 0.117 -20.985 1.00 89.12 128 ASP A C 1
ATOM 1034 O O . ASP A 1 128 ? 19.544 -0.126 -21.893 1.00 89.12 128 ASP A O 1
ATOM 1038 N N . ILE A 1 129 ? 18.329 1.365 -20.750 1.00 87.69 129 ILE A N 1
ATOM 1039 C CA . ILE A 1 129 ? 18.754 2.528 -21.550 1.00 87.69 129 ILE A CA 1
ATOM 1040 C C . ILE A 1 129 ? 20.270 2.724 -21.463 1.00 87.69 129 ILE A C 1
ATOM 1042 O O . ILE A 1 129 ? 20.919 2.927 -22.486 1.00 87.69 129 ILE A O 1
ATOM 1046 N N . LEU A 1 130 ? 20.849 2.640 -20.262 1.00 88.81 130 LEU A N 1
ATOM 1047 C CA . LEU A 1 130 ? 22.293 2.762 -20.069 1.00 88.81 130 LEU A CA 1
ATOM 1048 C C . LEU A 1 130 ? 23.036 1.664 -20.835 1.00 88.81 130 LEU A C 1
ATOM 1050 O O . LEU A 1 130 ? 23.988 1.953 -21.558 1.00 88.81 130 LEU A O 1
ATOM 1054 N N . SER A 1 131 ? 22.576 0.418 -20.713 1.00 89.31 131 SER A N 1
ATOM 1055 C CA . SER A 1 131 ? 23.159 -0.715 -21.427 1.00 89.31 131 SER A CA 1
ATOM 1056 C C . SER A 1 131 ? 23.083 -0.536 -22.944 1.00 89.31 131 SER A C 1
ATOM 1058 O O . SER A 1 131 ? 24.055 -0.822 -23.638 1.00 89.31 131 SER A O 1
ATOM 1060 N N . PHE A 1 132 ? 21.972 0.002 -23.451 1.00 86.19 132 PHE A N 1
ATOM 1061 C CA . PHE A 1 132 ? 21.772 0.278 -24.866 1.00 86.19 132 PHE A CA 1
ATOM 1062 C C . PHE A 1 132 ? 22.684 1.396 -25.365 1.00 86.19 132 PHE A C 1
ATOM 1064 O O . PHE A 1 132 ? 23.285 1.252 -26.422 1.00 86.19 132 PHE A O 1
ATOM 1071 N N . VAL A 1 133 ? 22.843 2.483 -24.604 1.00 87.75 133 VAL A N 1
ATOM 1072 C CA . VAL A 1 133 ? 23.779 3.562 -24.958 1.00 87.75 133 VAL A CA 1
ATOM 1073 C C . VAL A 1 133 ? 25.198 3.012 -25.068 1.00 87.75 133 VAL A C 1
ATOM 1075 O O . VAL A 1 133 ? 25.884 3.293 -26.045 1.00 87.75 133 VAL A O 1
ATOM 1078 N N . VAL A 1 134 ? 25.622 2.175 -24.117 1.00 88.50 134 VAL A N 1
ATOM 1079 C CA . VAL A 1 134 ? 26.934 1.515 -24.170 1.00 88.50 134 VAL A CA 1
ATOM 1080 C C . VAL A 1 134 ? 27.047 0.628 -25.417 1.00 88.50 134 VAL A C 1
ATOM 1082 O O . VAL A 1 134 ? 28.020 0.745 -26.155 1.00 88.50 134 VAL A O 1
ATOM 1085 N N . GLN A 1 135 ? 26.042 -0.199 -25.714 1.00 86.62 135 GLN A N 1
ATOM 1086 C CA . GLN A 1 135 ? 26.044 -1.055 -26.907 1.00 86.62 135 GLN A CA 1
ATOM 1087 C C . GLN A 1 135 ? 26.052 -0.246 -28.214 1.00 86.62 135 GLN A C 1
ATOM 1089 O O . GLN A 1 135 ? 26.800 -0.572 -29.131 1.00 86.62 135 GLN A O 1
ATOM 1094 N N . GLY A 1 136 ? 25.284 0.842 -28.288 1.00 82.69 136 GLY A N 1
ATOM 1095 C CA . GLY A 1 136 ? 25.247 1.748 -29.434 1.00 82.69 136 GLY A CA 1
ATOM 1096 C C . GLY A 1 136 ? 26.577 2.466 -29.658 1.00 82.69 136 GLY A C 1
ATOM 1097 O O . GLY A 1 136 ? 27.034 2.557 -30.794 1.00 82.69 136 GLY A O 1
ATOM 1098 N N . LEU A 1 137 ? 27.247 2.903 -28.584 1.00 82.06 137 LEU A N 1
ATOM 1099 C CA . LEU A 1 137 ? 28.605 3.453 -28.658 1.00 82.06 137 LEU A CA 1
ATOM 1100 C C . LEU A 1 137 ? 29.600 2.407 -29.167 1.00 82.06 137 LEU A C 1
ATOM 1102 O O . LEU A 1 137 ? 30.405 2.704 -30.046 1.00 82.06 137 LEU A O 1
ATOM 1106 N N . GLY A 1 138 ? 29.520 1.176 -28.658 1.00 83.56 138 GLY A N 1
ATOM 1107 C CA . GLY A 1 138 ? 30.356 0.077 -29.133 1.00 83.56 138 GLY A CA 1
ATOM 1108 C C . GLY A 1 138 ? 30.123 -0.235 -30.614 1.00 83.56 138 GLY A C 1
ATOM 1109 O O . GLY A 1 138 ? 31.085 -0.328 -31.371 1.00 83.56 138 GLY A O 1
ATOM 1110 N N . GLY A 1 139 ? 28.862 -0.298 -31.053 1.00 79.38 139 GLY A N 1
ATOM 1111 C CA . GLY A 1 139 ? 28.492 -0.499 -32.457 1.00 79.38 139 GLY A CA 1
ATOM 1112 C C . GLY A 1 139 ? 28.942 0.643 -33.371 1.00 79.38 139 GLY A C 1
ATOM 1113 O O . GLY A 1 139 ? 29.472 0.388 -34.449 1.00 79.38 139 GLY A O 1
ATOM 1114 N N . GLY A 1 140 ? 28.814 1.895 -32.921 1.00 78.00 140 GLY A N 1
ATOM 1115 C CA . GLY A 1 140 ? 29.299 3.068 -33.653 1.00 78.00 140 GLY A CA 1
ATOM 1116 C C . GLY A 1 140 ? 30.822 3.085 -33.808 1.00 78.00 140 GLY A C 1
ATOM 1117 O O . GLY A 1 140 ? 31.329 3.420 -34.873 1.00 78.00 140 GLY A O 1
ATOM 1118 N N . ILE A 1 141 ? 31.562 2.657 -32.779 1.00 81.19 141 ILE A N 1
ATOM 1119 C CA . ILE A 1 141 ? 33.021 2.501 -32.864 1.00 81.19 141 ILE A CA 1
ATOM 1120 C C . ILE A 1 141 ? 33.384 1.378 -33.847 1.00 81.19 141 ILE A C 1
ATOM 1122 O O . ILE A 1 141 ? 34.296 1.561 -34.653 1.00 81.19 141 ILE A O 1
ATOM 1126 N N . MET A 1 142 ? 32.659 0.252 -33.853 1.00 75.50 142 MET A N 1
ATOM 1127 C CA . MET A 1 142 ? 32.889 -0.823 -34.832 1.00 75.50 142 MET A CA 1
ATOM 1128 C C . MET A 1 142 ? 32.655 -0.367 -36.280 1.00 75.50 142 MET A C 1
ATOM 1130 O O . MET A 1 142 ? 33.387 -0.793 -37.167 1.00 75.50 142 MET A O 1
ATOM 1134 N N . ALA A 1 143 ? 31.698 0.535 -36.514 1.00 70.19 143 ALA A N 1
ATOM 1135 C CA . ALA A 1 143 ? 31.404 1.071 -37.845 1.00 70.19 143 ALA A CA 1
ATOM 1136 C C . ALA A 1 143 ? 32.534 1.942 -38.437 1.00 70.19 143 ALA A C 1
ATOM 1138 O O . ALA A 1 143 ? 32.501 2.255 -39.618 1.00 70.19 143 ALA A O 1
ATOM 1139 N N . SER A 1 144 ? 33.546 2.323 -37.646 1.00 70.12 144 SER A N 1
ATOM 1140 C CA . SER A 1 144 ? 34.713 3.087 -38.126 1.00 70.12 144 SER A CA 1
ATOM 1141 C C . SER A 1 144 ? 35.811 2.238 -38.794 1.00 70.12 144 SER A C 1
ATOM 1143 O O . SER A 1 144 ? 36.867 2.764 -39.136 1.00 70.12 144 SER A O 1
ATOM 1145 N N . GLY A 1 145 ? 35.606 0.924 -38.923 1.00 65.62 145 GLY A N 1
ATOM 1146 C CA . GLY A 1 145 ? 36.369 0.040 -39.812 1.00 65.62 145 GLY A CA 1
ATOM 1147 C C . GLY A 1 145 ? 37.783 -0.377 -39.381 1.00 65.62 145 GLY A C 1
ATOM 1148 O O . GLY A 1 145 ? 38.260 -1.418 -39.828 1.00 65.62 145 GLY A O 1
ATOM 1149 N N . THR A 1 146 ? 38.464 0.341 -38.477 1.00 77.62 146 THR A N 1
ATOM 1150 C CA . THR A 1 146 ? 39.843 -0.036 -38.088 1.00 77.62 146 THR A CA 1
ATOM 1151 C C . THR A 1 146 ? 39.891 -1.275 -37.169 1.00 77.62 146 THR A C 1
ATOM 1153 O O . THR A 1 146 ? 39.050 -1.406 -36.272 1.00 77.62 146 THR A O 1
ATOM 1156 N N . PRO A 1 147 ? 40.903 -2.166 -37.282 1.00 76.38 147 PRO A N 1
ATOM 1157 C CA . PRO A 1 147 ? 41.000 -3.375 -36.449 1.00 76.38 147 PRO A CA 1
ATOM 1158 C C . PRO A 1 147 ? 41.005 -3.102 -34.935 1.00 76.38 147 PRO A C 1
ATOM 1160 O O . PRO A 1 147 ? 40.394 -3.837 -34.153 1.00 76.38 147 PRO A O 1
ATOM 1163 N N . SER A 1 148 ? 41.657 -2.015 -34.504 1.00 80.38 148 SER A N 1
ATOM 1164 C CA . SER A 1 148 ? 41.647 -1.577 -33.105 1.00 80.38 148 SER A CA 1
ATOM 1165 C C . SER A 1 148 ? 40.247 -1.166 -32.652 1.00 80.38 148 SER A C 1
ATOM 1167 O O . SER A 1 148 ? 39.821 -1.568 -31.566 1.00 80.38 148 SER A O 1
ATOM 1169 N N . ASN A 1 149 ? 39.508 -0.434 -33.490 1.00 79.88 149 ASN A N 1
ATOM 1170 C CA . ASN A 1 149 ? 38.160 0.030 -33.176 1.00 79.88 149 ASN A CA 1
ATOM 1171 C C . ASN A 1 149 ? 37.145 -1.121 -33.196 1.00 79.88 149 ASN A C 1
ATOM 1173 O O . ASN A 1 149 ? 36.273 -1.159 -32.332 1.00 79.88 149 ASN A O 1
ATOM 1177 N N . LEU A 1 150 ? 37.301 -2.115 -34.077 1.00 79.50 150 LEU A N 1
ATOM 1178 C CA . LEU A 1 150 ? 36.473 -3.328 -34.070 1.00 79.50 150 LEU A CA 1
ATOM 1179 C C . LEU A 1 150 ? 36.579 -4.077 -32.733 1.00 79.50 150 LEU A C 1
ATOM 1181 O O . LEU A 1 150 ? 35.566 -4.351 -32.089 1.00 79.50 150 LEU A O 1
ATOM 1185 N N . SER A 1 151 ? 37.806 -4.339 -32.264 1.00 83.62 151 SER A N 1
ATOM 1186 C CA . SER A 1 151 ? 38.028 -5.049 -30.994 1.00 83.62 151 SER A CA 1
ATOM 1187 C C . SER A 1 151 ? 37.581 -4.245 -29.764 1.00 83.62 151 SER A C 1
ATOM 1189 O O . SER A 1 151 ? 37.058 -4.809 -28.799 1.00 83.62 151 SER A O 1
ATOM 1191 N N . LEU A 1 152 ? 37.764 -2.920 -29.790 1.00 86.56 152 LEU A N 1
ATOM 1192 C CA . LEU A 1 152 ? 37.321 -2.022 -28.727 1.00 86.56 152 LEU A CA 1
ATOM 1193 C C . LEU A 1 152 ? 35.791 -1.946 -28.678 1.00 86.56 152 LEU A C 1
ATOM 1195 O O . LEU A 1 152 ? 35.203 -2.109 -27.610 1.00 86.56 152 LEU A O 1
ATOM 1199 N N . GLY A 1 153 ? 35.152 -1.747 -29.828 1.00 85.38 153 GLY A N 1
ATOM 1200 C CA . GLY A 1 153 ? 33.703 -1.669 -29.949 1.00 85.38 153 GLY A CA 1
ATOM 1201 C C . GLY A 1 153 ? 33.016 -2.970 -29.533 1.00 85.38 153 GLY A C 1
ATOM 1202 O O . GLY A 1 153 ? 32.079 -2.925 -28.737 1.00 85.38 153 GLY A O 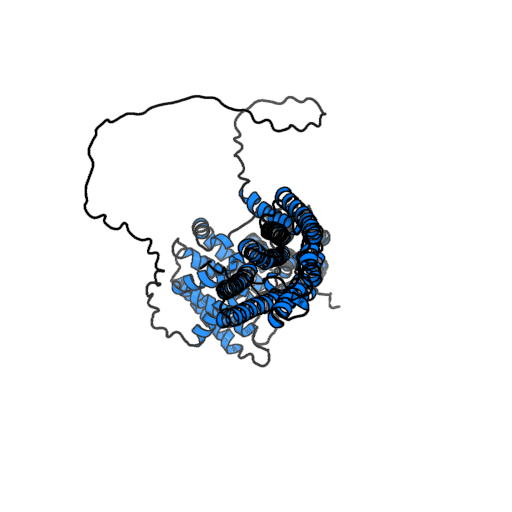1
ATOM 1203 N N . GLN A 1 154 ? 33.551 -4.131 -29.933 1.00 86.44 154 GLN A N 1
ATOM 1204 C CA . GLN A 1 154 ? 33.065 -5.440 -29.481 1.00 86.44 154 GLN A CA 1
ATOM 1205 C C . GLN A 1 154 ? 33.119 -5.573 -27.949 1.00 86.44 154 GLN A C 1
ATOM 1207 O O . GLN A 1 154 ? 32.131 -5.970 -27.331 1.00 86.44 154 GLN A O 1
ATOM 1212 N N . LYS A 1 155 ? 34.234 -5.189 -27.307 1.00 90.06 155 LYS A N 1
ATOM 1213 C CA . LYS A 1 155 ? 34.349 -5.198 -25.834 1.00 90.06 155 LYS A CA 1
ATOM 1214 C C . LYS A 1 155 ? 33.326 -4.278 -25.172 1.00 90.06 155 LYS A C 1
ATOM 1216 O O . LYS A 1 155 ? 32.728 -4.663 -24.170 1.00 90.06 155 LYS A O 1
ATOM 1221 N N . ILE A 1 156 ? 33.106 -3.088 -25.727 1.00 90.19 156 ILE A N 1
ATOM 1222 C CA . ILE A 1 156 ? 32.111 -2.136 -25.220 1.00 90.19 156 ILE A CA 1
ATOM 1223 C C . ILE A 1 156 ? 30.696 -2.730 -25.325 1.00 90.19 156 ILE A C 1
ATOM 1225 O O . ILE A 1 156 ? 29.947 -2.670 -24.350 1.00 90.19 156 ILE A O 1
ATOM 1229 N N . ILE A 1 157 ? 30.343 -3.375 -26.445 1.00 88.94 157 ILE A N 1
ATOM 1230 C CA . ILE A 1 157 ? 29.049 -4.064 -26.593 1.00 88.94 157 ILE A CA 1
ATOM 1231 C C . ILE A 1 157 ? 28.887 -5.160 -25.534 1.00 88.94 157 ILE A C 1
ATOM 1233 O O . ILE A 1 157 ? 27.853 -5.207 -24.870 1.00 88.94 157 ILE A O 1
ATOM 1237 N N . ILE A 1 158 ? 29.914 -5.991 -25.314 1.00 90.56 158 ILE A N 1
ATOM 1238 C CA . ILE A 1 158 ? 29.888 -7.044 -24.283 1.00 90.56 158 ILE A CA 1
ATOM 1239 C C . ILE A 1 158 ? 29.651 -6.446 -22.889 1.00 90.56 158 ILE A C 1
ATOM 1241 O O . ILE A 1 158 ? 28.848 -6.983 -22.127 1.00 90.56 158 ILE A O 1
ATOM 1245 N N . VAL A 1 159 ? 30.298 -5.322 -22.553 1.00 92.19 159 VAL A N 1
ATOM 1246 C CA . VAL A 1 159 ? 30.069 -4.618 -21.277 1.00 92.19 159 VAL A CA 1
ATOM 1247 C C . VAL A 1 159 ? 28.615 -4.164 -21.157 1.00 92.19 159 VAL A C 1
ATOM 1249 O O . VAL A 1 159 ? 27.992 -4.380 -20.118 1.00 92.19 159 VAL A O 1
ATOM 1252 N N . GLY A 1 160 ? 28.051 -3.578 -22.214 1.00 90.62 160 GLY A N 1
ATOM 1253 C CA . GLY A 1 160 ? 26.648 -3.175 -22.227 1.00 90.62 160 GLY A CA 1
ATOM 1254 C C . GLY A 1 160 ? 25.701 -4.365 -22.037 1.00 90.62 160 GLY A C 1
ATOM 1255 O O . GLY A 1 160 ? 24.839 -4.323 -21.161 1.00 90.62 160 GLY A O 1
ATOM 1256 N N . LEU A 1 161 ? 25.915 -5.465 -22.763 1.00 90.81 161 LEU A N 1
ATOM 1257 C CA . LEU A 1 161 ? 25.134 -6.697 -22.611 1.00 90.81 161 LEU A CA 1
ATOM 1258 C C . LEU A 1 161 ? 25.256 -7.300 -21.199 1.00 90.81 161 LEU A C 1
ATOM 1260 O O . LEU A 1 161 ? 24.266 -7.770 -20.641 1.00 90.81 161 LEU A O 1
ATOM 1264 N N . ALA A 1 162 ? 26.441 -7.250 -20.583 1.00 91.31 162 ALA A N 1
ATOM 1265 C CA . ALA A 1 162 ? 26.654 -7.723 -19.215 1.00 91.31 162 ALA A CA 1
ATOM 1266 C C . ALA A 1 162 ? 25.901 -6.869 -18.181 1.00 91.31 162 ALA A C 1
ATOM 1268 O O . ALA A 1 162 ? 25.276 -7.415 -17.270 1.00 91.31 162 ALA A O 1
ATOM 1269 N N . ILE A 1 163 ? 25.907 -5.539 -18.336 1.00 90.56 163 ILE A N 1
ATOM 1270 C CA . ILE A 1 163 ? 25.110 -4.628 -17.501 1.00 90.56 163 ILE A CA 1
ATOM 1271 C C . ILE A 1 163 ? 23.625 -4.987 -17.621 1.00 90.56 163 ILE A C 1
ATOM 1273 O O . ILE A 1 163 ? 22.963 -5.186 -16.602 1.00 90.56 163 ILE A O 1
ATOM 1277 N N . GLN A 1 164 ? 23.121 -5.137 -18.849 1.00 91.25 164 GLN A N 1
ATOM 1278 C CA . GLN A 1 164 ? 21.734 -5.529 -19.105 1.00 91.25 164 GLN A CA 1
ATOM 1279 C C . GLN A 1 164 ? 21.383 -6.851 -18.404 1.00 91.25 164 GLN A C 1
ATOM 1281 O O . GLN A 1 164 ? 20.373 -6.941 -17.705 1.00 91.25 164 GLN A O 1
ATOM 1286 N N . LEU A 1 165 ? 22.253 -7.859 -18.525 1.00 92.38 165 LEU A N 1
ATOM 1287 C CA . LEU A 1 165 ? 22.081 -9.172 -17.904 1.00 92.38 165 LEU A CA 1
ATOM 1288 C C . LEU A 1 165 ? 21.995 -9.086 -16.372 1.00 92.38 165 LEU A C 1
ATOM 1290 O O . LEU A 1 165 ? 21.135 -9.728 -15.768 1.00 92.38 165 LEU A O 1
ATOM 1294 N N . ILE A 1 166 ? 22.850 -8.273 -15.741 1.00 92.25 166 ILE A N 1
ATOM 1295 C CA . ILE A 1 166 ? 22.856 -8.073 -14.284 1.00 92.25 166 ILE A CA 1
ATOM 1296 C C . ILE A 1 166 ? 21.558 -7.406 -13.827 1.00 92.25 166 ILE A C 1
ATOM 1298 O O . ILE A 1 166 ? 20.892 -7.920 -12.925 1.00 92.25 166 ILE A O 1
ATOM 1302 N N . PHE A 1 167 ? 21.170 -6.286 -14.447 1.00 91.12 167 PHE A N 1
ATOM 1303 C CA . PHE A 1 167 ? 19.942 -5.573 -14.080 1.00 91.12 167 PHE A CA 1
ATOM 1304 C C . PHE A 1 167 ? 18.707 -6.461 -14.255 1.00 91.12 167 PHE A C 1
ATOM 1306 O O . PHE A 1 167 ? 17.852 -6.519 -13.366 1.00 91.12 167 PHE A O 1
ATOM 1313 N N . PHE A 1 168 ? 18.648 -7.214 -15.353 1.00 92.25 168 PHE A N 1
ATOM 1314 C CA . PHE A 1 168 ? 17.553 -8.138 -15.602 1.00 92.25 168 PHE A CA 1
ATOM 1315 C C . PHE A 1 168 ? 17.543 -9.321 -14.620 1.00 92.25 168 PHE A C 1
ATOM 1317 O O . PHE A 1 168 ? 16.491 -9.704 -14.106 1.00 92.25 168 PHE A O 1
ATOM 1324 N N . GLY A 1 169 ? 18.714 -9.860 -14.269 1.00 93.94 169 GLY A N 1
ATOM 1325 C CA . GLY A 1 169 ? 18.850 -10.888 -13.235 1.00 93.94 169 GLY A CA 1
ATOM 1326 C C . GLY A 1 169 ? 18.343 -10.415 -11.870 1.00 93.94 169 GLY A C 1
ATOM 1327 O O . GLY A 1 169 ? 17.597 -11.132 -11.197 1.00 93.94 169 GLY A O 1
ATOM 1328 N N . VAL A 1 170 ? 18.655 -9.172 -11.489 1.00 94.19 170 VAL A N 1
ATOM 1329 C CA . VAL A 1 170 ? 18.123 -8.547 -10.267 1.00 94.19 170 VAL A CA 1
ATOM 1330 C C . VAL A 1 170 ? 16.597 -8.437 -10.321 1.00 94.19 170 VAL A C 1
ATOM 1332 O O . VAL A 1 170 ? 15.940 -8.728 -9.321 1.00 94.19 170 VAL A O 1
ATOM 1335 N N . PHE A 1 171 ? 16.007 -8.090 -11.469 1.00 94.38 171 PHE A N 1
ATOM 1336 C CA . PHE A 1 171 ? 14.548 -8.067 -11.626 1.00 94.38 171 PHE A CA 1
ATOM 1337 C C . PHE A 1 171 ? 13.908 -9.443 -11.368 1.00 94.38 171 PHE A C 1
ATOM 1339 O O . PHE A 1 171 ? 12.911 -9.538 -10.639 1.00 94.38 171 PHE A O 1
ATOM 1346 N N . ILE A 1 172 ? 14.498 -10.524 -11.890 1.00 95.38 172 ILE A N 1
ATOM 1347 C CA . ILE A 1 172 ? 14.019 -11.893 -11.637 1.00 95.38 172 ILE A CA 1
ATOM 1348 C C . ILE A 1 172 ? 14.090 -12.218 -10.141 1.00 95.38 172 ILE A C 1
ATOM 1350 O O . ILE A 1 172 ? 13.111 -12.702 -9.568 1.00 95.38 172 ILE A O 1
ATOM 1354 N N . ILE A 1 173 ? 15.207 -11.896 -9.481 1.00 96.38 173 ILE A N 1
ATOM 1355 C CA . ILE A 1 173 ? 15.386 -12.118 -8.038 1.00 96.38 173 ILE A CA 1
ATOM 1356 C C . ILE A 1 173 ? 14.332 -11.348 -7.232 1.00 96.38 173 ILE A C 1
ATOM 1358 O O . ILE A 1 173 ? 13.695 -11.919 -6.345 1.00 96.38 173 ILE A O 1
ATOM 1362 N N . VAL A 1 174 ? 14.090 -10.077 -7.561 1.00 94.69 174 VAL A N 1
ATOM 1363 C CA . VAL A 1 174 ? 13.056 -9.253 -6.913 1.00 94.69 174 VAL A CA 1
ATOM 1364 C C . VAL A 1 174 ? 11.671 -9.872 -7.094 1.00 94.69 174 VAL A C 1
ATOM 1366 O O . VAL A 1 174 ? 10.912 -9.955 -6.128 1.00 94.69 174 VAL A O 1
ATOM 1369 N N . THR A 1 175 ? 11.363 -10.376 -8.290 1.00 95.69 175 THR A N 1
ATOM 1370 C CA . THR A 1 175 ? 10.095 -11.061 -8.585 1.00 95.69 175 THR A CA 1
ATOM 1371 C C . THR A 1 175 ? 9.941 -12.345 -7.763 1.00 95.69 175 THR A C 1
ATOM 1373 O O . THR A 1 175 ? 8.875 -12.598 -7.199 1.00 95.69 175 THR A O 1
ATOM 1376 N N . ILE A 1 176 ? 11.003 -13.149 -7.638 1.00 97.00 176 ILE A N 1
ATOM 1377 C CA . ILE A 1 176 ? 11.023 -14.364 -6.805 1.00 97.00 176 ILE A CA 1
ATOM 1378 C C . ILE A 1 176 ? 10.807 -14.022 -5.333 1.00 97.00 176 ILE A C 1
ATOM 1380 O O . ILE A 1 176 ? 9.991 -14.661 -4.667 1.00 97.00 176 ILE A O 1
ATOM 1384 N N . ILE A 1 177 ? 11.507 -13.013 -4.817 1.00 96.31 177 ILE A N 1
ATOM 1385 C CA . ILE A 1 177 ? 11.395 -12.625 -3.410 1.00 96.31 177 ILE A CA 1
ATOM 1386 C C . ILE A 1 177 ? 9.997 -12.085 -3.112 1.00 96.31 177 ILE A C 1
ATOM 1388 O O . ILE A 1 177 ? 9.397 -12.507 -2.122 1.00 96.31 177 ILE A O 1
ATOM 1392 N N . PHE A 1 178 ? 9.454 -11.232 -3.984 1.00 96.06 178 PHE A N 1
ATOM 1393 C CA . PHE A 1 178 ? 8.080 -10.750 -3.874 1.00 96.06 178 PHE A CA 1
ATOM 1394 C C . PHE A 1 178 ? 7.087 -11.915 -3.834 1.00 96.06 178 PHE A C 1
ATOM 1396 O O . PHE A 1 178 ? 6.290 -12.014 -2.903 1.00 96.06 178 PHE A O 1
ATOM 1403 N N . HIS A 1 179 ? 7.179 -12.845 -4.787 1.00 97.12 179 HIS A N 1
ATOM 1404 C CA . HIS A 1 179 ? 6.278 -13.992 -4.852 1.00 97.12 179 HIS A CA 1
ATOM 1405 C C . HIS A 1 179 ? 6.376 -14.881 -3.606 1.00 97.12 179 HIS A C 1
ATOM 1407 O O . HIS A 1 179 ? 5.355 -15.206 -3.005 1.00 97.12 179 HIS A O 1
ATOM 1413 N N . ARG A 1 180 ? 7.592 -15.228 -3.161 1.00 95.12 180 ARG A N 1
ATOM 1414 C CA . ARG A 1 180 ? 7.799 -16.048 -1.954 1.00 95.12 180 ARG A CA 1
ATOM 1415 C C . ARG A 1 180 ? 7.261 -15.370 -0.698 1.00 95.12 180 ARG A C 1
ATOM 1417 O O . ARG A 1 180 ? 6.644 -16.037 0.128 1.00 95.12 180 ARG A O 1
ATOM 1424 N N . ARG A 1 181 ? 7.485 -14.061 -0.548 1.00 95.00 181 ARG A N 1
ATOM 1425 C CA . ARG A 1 181 ? 6.973 -13.281 0.585 1.00 95.00 181 ARG A CA 1
ATOM 1426 C C . ARG A 1 181 ? 5.446 -13.220 0.576 1.00 95.00 181 ARG A C 1
ATOM 1428 O O . ARG A 1 181 ? 4.848 -13.496 1.606 1.00 95.00 181 ARG A O 1
ATOM 1435 N N . MET A 1 182 ? 4.836 -12.995 -0.587 1.00 92.31 182 MET A N 1
ATOM 1436 C CA . MET A 1 182 ? 3.378 -13.015 -0.756 1.00 92.31 182 MET A CA 1
ATOM 1437 C C . MET A 1 182 ? 2.749 -14.388 -0.484 1.00 92.31 182 MET A C 1
ATOM 1439 O O . MET A 1 182 ? 1.621 -14.453 -0.013 1.00 92.31 182 MET A O 1
ATOM 1443 N N . LEU A 1 183 ? 3.448 -15.491 -0.778 1.00 90.25 183 LEU A N 1
ATOM 1444 C CA . LEU A 1 183 ? 2.963 -16.835 -0.443 1.00 90.25 183 LEU A CA 1
ATOM 1445 C C . LEU A 1 183 ? 3.066 -17.142 1.055 1.00 90.25 183 LEU A C 1
ATOM 1447 O O . LEU A 1 183 ? 2.239 -17.885 1.574 1.00 90.25 183 LEU A O 1
ATOM 1451 N N . ARG A 1 184 ? 4.078 -16.598 1.741 1.00 89.88 184 ARG A N 1
ATOM 1452 C CA . ARG A 1 184 ? 4.302 -16.831 3.175 1.00 89.88 184 ARG A CA 1
ATOM 1453 C C . ARG A 1 184 ? 3.437 -15.933 4.059 1.00 89.88 184 ARG A C 1
ATOM 1455 O O . ARG A 1 184 ? 2.979 -16.383 5.101 1.00 89.88 184 ARG A O 1
ATOM 1462 N N . TYR A 1 185 ? 3.222 -14.692 3.633 1.00 88.94 185 TYR A N 1
ATOM 1463 C CA . TYR A 1 185 ? 2.439 -13.679 4.336 1.00 88.94 185 TYR A CA 1
ATOM 1464 C C . TYR A 1 185 ? 1.468 -13.013 3.341 1.00 88.94 185 TYR A C 1
ATOM 1466 O O . TYR A 1 185 ? 1.737 -11.920 2.839 1.00 88.94 185 TYR A O 1
ATOM 1474 N N . PRO A 1 186 ? 0.365 -13.687 2.965 1.00 87.19 186 PRO A N 1
ATOM 1475 C CA . PRO A 1 186 ? -0.587 -13.145 2.001 1.00 87.19 186 PRO A CA 1
ATOM 1476 C C . PRO A 1 186 ? -1.271 -11.887 2.545 1.00 87.19 186 PRO A C 1
ATOM 1478 O O . PRO A 1 186 ? -1.647 -11.812 3.712 1.00 87.19 186 PRO A O 1
ATOM 1481 N N . THR A 1 187 ? -1.459 -10.886 1.687 1.00 83.81 187 THR A N 1
ATOM 1482 C CA . THR A 1 187 ? -2.236 -9.684 2.021 1.00 83.81 187 THR A CA 1
ATOM 1483 C C . THR A 1 187 ? -3.731 -9.971 1.909 1.00 83.81 187 THR A C 1
ATOM 1485 O O . THR A 1 187 ? -4.137 -10.825 1.117 1.00 83.81 187 THR A O 1
ATOM 1488 N N . ALA A 1 188 ? -4.566 -9.208 2.620 1.00 76.62 188 ALA A N 1
ATOM 1489 C CA . ALA A 1 188 ? -6.022 -9.317 2.503 1.00 76.62 188 ALA A CA 1
ATOM 1490 C C . ALA A 1 188 ? -6.494 -9.182 1.041 1.00 76.62 188 ALA A C 1
ATOM 1492 O O . ALA A 1 188 ? -7.270 -10.008 0.569 1.00 76.62 188 ALA A O 1
ATOM 1493 N N . ALA A 1 189 ? -5.930 -8.225 0.291 1.00 80.25 189 ALA A N 1
ATOM 1494 C CA . ALA A 1 189 ? -6.201 -8.044 -1.137 1.00 80.25 189 ALA A CA 1
ATOM 1495 C C . ALA A 1 189 ? -5.825 -9.274 -1.985 1.00 80.25 189 ALA A C 1
ATOM 1497 O O . ALA A 1 189 ? -6.519 -9.608 -2.939 1.00 80.25 189 ALA A O 1
ATOM 1498 N N . SER A 1 190 ? -4.750 -9.990 -1.638 1.00 83.62 190 SER A N 1
ATOM 1499 C CA . SER A 1 190 ? -4.342 -11.205 -2.359 1.00 83.62 190 SER A CA 1
ATOM 1500 C C . SER A 1 190 ? -5.239 -12.420 -2.109 1.00 83.62 190 SER A C 1
ATOM 1502 O O . SER A 1 190 ? -5.193 -13.362 -2.904 1.00 83.62 190 SER A O 1
ATOM 1504 N N . ILE A 1 191 ? -6.023 -12.394 -1.025 1.00 82.25 191 ILE A N 1
ATOM 1505 C CA . ILE A 1 191 ? -6.981 -13.438 -0.639 1.00 82.25 191 ILE A CA 1
ATOM 1506 C C . ILE A 1 191 ? -8.374 -13.114 -1.193 1.00 82.25 191 ILE A C 1
ATOM 1508 O O . ILE A 1 191 ? -9.058 -14.009 -1.677 1.00 82.25 191 ILE A O 1
ATOM 1512 N N . SER A 1 192 ? -8.785 -11.843 -1.157 1.00 72.25 192 SER A N 1
ATOM 1513 C CA . SER A 1 192 ? -10.117 -11.402 -1.592 1.00 72.25 192 SER A CA 1
ATOM 1514 C C . SER A 1 192 ? -10.250 -11.196 -3.104 1.00 72.25 192 SER A C 1
ATOM 1516 O O . SER A 1 192 ? -11.363 -11.104 -3.623 1.00 72.25 192 SER A O 1
ATOM 1518 N N . ILE A 1 193 ? -9.135 -11.117 -3.836 1.00 78.81 193 ILE A N 1
ATOM 1519 C CA . ILE A 1 193 ? -9.160 -10.921 -5.284 1.00 78.81 193 ILE A CA 1
ATOM 1520 C C . ILE A 1 193 ? -9.686 -12.161 -6.017 1.00 78.81 193 ILE A C 1
ATOM 1522 O O . ILE A 1 193 ? -9.150 -13.261 -5.915 1.00 78.81 193 ILE A O 1
ATOM 1526 N N . THR A 1 194 ? -10.713 -11.963 -6.841 1.00 72.56 194 THR A N 1
ATOM 1527 C CA . THR A 1 194 ? -11.339 -13.031 -7.642 1.00 72.56 194 THR A CA 1
ATOM 1528 C C . THR A 1 194 ? -10.447 -13.542 -8.776 1.00 72.56 194 THR A C 1
ATOM 1530 O O . THR A 1 194 ? -10.633 -14.645 -9.287 1.00 72.56 194 THR A O 1
ATOM 1533 N N . VAL A 1 195 ? -9.459 -12.746 -9.192 1.00 78.19 195 VAL A N 1
ATOM 1534 C CA . VAL A 1 195 ? -8.526 -13.081 -10.269 1.00 78.19 195 VAL A CA 1
ATOM 1535 C C . VAL A 1 195 ? -7.253 -13.688 -9.695 1.00 78.19 195 VAL A C 1
ATOM 1537 O O . VAL A 1 195 ? -6.589 -13.096 -8.848 1.00 78.19 195 VAL A O 1
ATOM 1540 N N . SER A 1 196 ? -6.859 -14.848 -10.227 1.00 86.12 196 SER A N 1
ATOM 1541 C CA . SER A 1 196 ? -5.634 -15.544 -9.823 1.00 86.12 196 SER A CA 1
ATOM 1542 C C . SER A 1 196 ? -4.381 -14.749 -10.208 1.00 86.12 196 SER A C 1
ATOM 1544 O O . SER A 1 196 ? -3.823 -14.900 -11.295 1.00 86.12 196 SER A O 1
ATOM 1546 N N . TRP A 1 197 ? -3.912 -13.897 -9.298 1.00 90.00 197 TRP A N 1
ATOM 1547 C CA . TRP A 1 197 ? -2.693 -13.102 -9.463 1.00 90.00 197 TRP A CA 1
ATOM 1548 C C . TRP A 1 197 ? -1.436 -13.967 -9.627 1.00 90.00 197 TRP A C 1
ATOM 1550 O O . TRP A 1 197 ? -0.494 -13.573 -10.314 1.00 90.00 197 TRP A O 1
ATOM 1560 N N . ARG A 1 198 ? -1.446 -15.188 -9.071 1.00 92.44 198 ARG A N 1
ATOM 1561 C CA . ARG A 1 198 ? -0.366 -16.175 -9.224 1.00 92.44 198 ARG A CA 1
ATOM 1562 C C . ARG A 1 198 ? -0.133 -16.534 -10.689 1.00 92.44 198 ARG A C 1
ATOM 1564 O O . ARG A 1 198 ? 1.015 -16.660 -11.102 1.00 92.44 198 ARG A O 1
ATOM 1571 N N . LYS A 1 199 ? -1.202 -16.620 -11.495 1.00 93.44 199 LYS A N 1
ATOM 1572 C CA . LYS A 1 199 ? -1.110 -16.852 -12.946 1.00 93.44 199 LYS A CA 1
ATOM 1573 C C . LYS A 1 199 ? -0.204 -15.818 -13.622 1.00 93.44 199 LYS A C 1
ATOM 1575 O O . LYS A 1 199 ? 0.633 -16.192 -14.434 1.00 93.44 199 LYS A O 1
ATOM 1580 N N . TYR A 1 200 ? -0.341 -14.544 -13.258 1.00 94.75 200 TYR A N 1
ATOM 1581 C CA . TYR A 1 200 ? 0.452 -13.460 -13.840 1.00 94.75 200 TYR A CA 1
ATOM 1582 C C . TYR A 1 200 ? 1.909 -13.498 -13.369 1.00 94.75 200 TYR A C 1
ATOM 1584 O O . TYR A 1 200 ? 2.809 -13.253 -14.160 1.00 94.75 200 TYR A O 1
ATOM 1592 N N . ILE A 1 201 ? 2.173 -13.908 -12.124 1.00 96.12 201 ILE A N 1
ATOM 1593 C CA . ILE A 1 201 ? 3.550 -14.143 -11.662 1.00 96.12 201 ILE A CA 1
ATOM 1594 C C . ILE A 1 201 ? 4.217 -15.300 -12.422 1.00 96.12 201 ILE A C 1
ATOM 1596 O O . ILE A 1 201 ? 5.376 -15.183 -12.813 1.00 96.12 201 ILE A O 1
ATOM 1600 N N . TYR A 1 202 ? 3.505 -16.402 -12.682 1.00 96.00 202 TYR A N 1
ATOM 1601 C CA . TYR A 1 202 ? 4.053 -17.495 -13.495 1.00 96.00 202 TYR A CA 1
ATOM 1602 C C . TYR A 1 202 ? 4.316 -17.067 -14.938 1.00 96.00 202 TYR A C 1
ATOM 1604 O O . TYR A 1 202 ? 5.354 -17.419 -15.494 1.00 96.00 202 TYR A O 1
ATOM 1612 N N . VAL A 1 203 ? 3.424 -16.264 -15.523 1.00 96.31 203 VAL A N 1
ATOM 1613 C CA . VAL A 1 203 ? 3.661 -15.649 -16.833 1.00 96.31 203 VAL A CA 1
ATOM 1614 C C . VAL A 1 203 ? 4.919 -14.787 -16.805 1.00 96.31 203 VAL A C 1
ATOM 1616 O O . VAL A 1 203 ? 5.764 -14.969 -17.677 1.00 96.31 203 VAL A O 1
ATOM 1619 N N . LEU A 1 204 ? 5.102 -13.951 -15.773 1.00 96.69 204 LEU A N 1
ATOM 1620 C CA . LEU A 1 204 ? 6.323 -13.163 -15.586 1.00 96.69 204 LEU A CA 1
ATOM 1621 C C . LEU A 1 204 ? 7.585 -14.035 -15.528 1.00 96.69 204 LEU A C 1
ATOM 1623 O O . LEU A 1 204 ? 8.600 -13.642 -16.097 1.00 96.69 204 LEU A O 1
ATOM 1627 N N . TYR A 1 205 ? 7.548 -15.221 -14.914 1.00 97.38 205 TYR A N 1
ATOM 1628 C CA . TYR A 1 205 ? 8.695 -16.139 -14.943 1.00 97.38 205 TYR A CA 1
ATOM 1629 C C . TYR A 1 205 ? 8.976 -16.702 -16.332 1.00 97.38 205 TYR A C 1
ATOM 1631 O O . TYR A 1 205 ? 10.135 -16.722 -16.740 1.00 97.38 205 TYR A O 1
ATOM 1639 N N . ILE A 1 206 ? 7.941 -17.127 -17.063 1.00 97.50 206 ILE A N 1
ATOM 1640 C CA . ILE A 1 206 ? 8.100 -17.676 -18.416 1.00 97.50 206 ILE A CA 1
ATOM 1641 C C . ILE A 1 206 ? 8.724 -16.619 -19.331 1.00 97.50 206 ILE A C 1
ATOM 1643 O O . ILE A 1 206 ? 9.756 -16.869 -19.949 1.00 97.50 206 ILE A O 1
ATOM 1647 N N . VAL A 1 207 ? 8.148 -15.415 -19.376 1.00 97.25 207 VAL A N 1
ATOM 1648 C CA . VAL A 1 207 ? 8.656 -14.336 -20.238 1.00 97.25 207 VAL A CA 1
ATOM 1649 C C . VAL A 1 207 ? 10.036 -13.851 -19.799 1.00 97.25 207 VAL A C 1
ATOM 1651 O O . VAL A 1 207 ? 10.881 -13.575 -20.648 1.00 97.25 207 VAL A O 1
ATOM 1654 N N . SER A 1 208 ? 10.315 -13.824 -18.490 1.00 96.69 208 SER A N 1
ATOM 1655 C CA . SER A 1 208 ? 11.653 -13.483 -18.000 1.00 96.69 208 SER A CA 1
ATOM 1656 C C . SER A 1 208 ? 12.688 -14.532 -18.394 1.00 96.69 208 SER A C 1
ATOM 1658 O O . SER A 1 208 ? 13.802 -14.176 -18.757 1.00 96.69 208 SER A O 1
ATOM 1660 N N . LEU A 1 209 ? 12.342 -15.820 -18.383 1.00 96.19 209 LEU A N 1
ATOM 1661 C CA . LEU A 1 209 ? 13.258 -16.868 -18.829 1.00 96.19 209 LEU A CA 1
ATOM 1662 C C . LEU A 1 209 ? 13.576 -16.741 -20.328 1.00 96.19 209 LEU A C 1
ATOM 1664 O O . LEU A 1 209 ? 14.731 -16.905 -20.710 1.00 96.19 209 LEU A O 1
ATOM 1668 N N . LEU A 1 210 ? 12.587 -16.388 -21.157 1.00 96.69 210 LEU A N 1
ATOM 1669 C CA . LEU A 1 210 ? 12.780 -16.159 -22.596 1.00 96.69 210 LEU A CA 1
ATOM 1670 C C . LEU A 1 210 ? 13.705 -14.962 -22.872 1.00 96.69 210 LEU A C 1
ATOM 1672 O O . LEU A 1 210 ? 14.640 -15.090 -23.661 1.00 96.69 210 LEU A O 1
ATOM 1676 N N . ILE A 1 211 ? 13.496 -13.827 -22.189 1.00 95.06 211 ILE A N 1
ATOM 1677 C CA . ILE A 1 211 ? 14.394 -12.658 -22.286 1.00 95.06 211 ILE A CA 1
ATOM 1678 C C . ILE A 1 211 ? 15.794 -13.015 -21.793 1.00 95.06 211 ILE A C 1
ATOM 1680 O O . ILE A 1 211 ? 16.775 -12.676 -22.448 1.00 95.06 211 ILE A O 1
ATOM 1684 N N . MET A 1 212 ? 15.903 -13.726 -20.670 1.00 94.44 212 MET A N 1
ATOM 1685 C CA . MET A 1 212 ? 17.193 -14.121 -20.109 1.00 94.44 212 MET A CA 1
ATOM 1686 C C . MET A 1 212 ? 17.966 -15.035 -21.067 1.00 94.44 212 MET A C 1
ATOM 1688 O O . MET A 1 212 ? 19.144 -14.796 -21.316 1.00 94.44 212 MET A O 1
ATOM 1692 N N . ALA A 1 213 ? 17.306 -16.042 -21.646 1.00 95.06 213 ALA A N 1
ATOM 1693 C CA . ALA A 1 213 ? 17.917 -16.945 -22.619 1.00 95.06 213 ALA A CA 1
ATOM 1694 C C . ALA A 1 213 ? 18.427 -16.188 -23.855 1.00 95.06 213 ALA A C 1
ATOM 1696 O O . ALA A 1 213 ? 19.571 -16.390 -24.263 1.00 95.06 213 ALA A O 1
ATOM 1697 N N . ARG A 1 214 ? 17.629 -15.252 -24.388 1.00 93.94 214 ARG A N 1
ATOM 1698 C CA . ARG A 1 214 ? 18.047 -14.360 -25.478 1.00 93.94 214 ARG A CA 1
ATOM 1699 C C . ARG A 1 214 ? 19.254 -13.508 -25.088 1.00 93.94 214 ARG A C 1
ATOM 1701 O O . ARG A 1 214 ? 20.209 -13.411 -25.852 1.00 93.94 214 ARG A O 1
ATOM 1708 N N . SER A 1 215 ? 19.235 -12.890 -23.908 1.00 92.19 215 SER A N 1
ATOM 1709 C CA . SER A 1 215 ? 20.332 -12.032 -23.441 1.00 92.19 215 SER A CA 1
ATOM 1710 C C . SER A 1 215 ? 21.632 -12.817 -23.252 1.00 92.19 215 SER A C 1
ATOM 1712 O O . SER A 1 215 ? 22.695 -12.335 -23.635 1.00 92.19 215 SER A O 1
ATOM 1714 N N . ILE A 1 216 ? 21.558 -14.047 -22.734 1.00 93.19 216 ILE A N 1
ATOM 1715 C CA . ILE A 1 216 ? 22.714 -14.951 -22.625 1.00 93.19 216 ILE A CA 1
ATOM 1716 C C . ILE A 1 216 ? 23.234 -15.332 -24.013 1.00 93.19 216 ILE A C 1
ATOM 1718 O O . ILE A 1 216 ? 24.443 -15.288 -24.236 1.00 93.19 216 ILE A O 1
ATOM 1722 N N . PHE A 1 217 ? 22.340 -15.663 -24.950 1.00 91.69 217 PHE A N 1
ATOM 1723 C CA . PHE A 1 217 ? 22.714 -15.936 -26.336 1.00 91.69 217 PHE A CA 1
ATOM 1724 C C . PHE A 1 217 ? 23.443 -14.741 -26.963 1.00 91.69 217 PHE A C 1
ATOM 1726 O O . PHE A 1 217 ? 24.515 -14.929 -27.528 1.00 91.69 217 PHE A O 1
ATOM 1733 N N . ARG A 1 218 ? 22.934 -13.514 -26.791 1.00 90.38 218 ARG A N 1
ATOM 1734 C CA . ARG A 1 218 ? 23.588 -12.301 -27.306 1.00 90.38 218 ARG A CA 1
ATOM 1735 C C . ARG A 1 218 ? 24.965 -12.073 -26.693 1.00 90.38 218 ARG A C 1
ATOM 1737 O O . ARG A 1 218 ? 25.906 -11.769 -27.416 1.00 90.38 218 ARG A O 1
ATOM 1744 N N . VAL A 1 219 ? 25.139 -12.292 -25.390 1.00 90.94 219 VAL A N 1
ATOM 1745 C CA . VAL A 1 219 ? 26.481 -12.252 -24.782 1.00 90.94 219 VAL A CA 1
ATOM 1746 C C . VAL A 1 219 ? 27.394 -13.306 -25.414 1.00 90.94 219 VAL A C 1
ATOM 1748 O O . VAL A 1 219 ? 28.515 -12.982 -25.794 1.00 90.94 219 VAL A O 1
ATOM 1751 N N . ALA A 1 220 ? 26.929 -14.550 -25.557 1.00 90.94 220 ALA A N 1
ATOM 1752 C CA . ALA A 1 220 ? 27.725 -15.636 -26.129 1.00 90.94 220 ALA A CA 1
ATOM 1753 C C . ALA A 1 220 ? 28.116 -15.371 -27.593 1.00 90.94 220 ALA A C 1
ATOM 1755 O O . ALA A 1 220 ? 29.262 -15.610 -27.968 1.00 90.94 220 ALA A O 1
ATOM 1756 N N . GLU A 1 221 ? 27.195 -14.834 -28.392 1.00 86.94 221 GLU A N 1
ATOM 1757 C CA . GLU A 1 221 ? 27.413 -14.424 -29.780 1.00 86.94 221 GLU A CA 1
ATOM 1758 C C . GLU A 1 221 ? 28.547 -13.389 -29.880 1.00 86.94 221 GLU A C 1
ATOM 1760 O O . GLU A 1 221 ? 29.530 -13.609 -30.589 1.00 86.94 221 GLU A O 1
ATOM 1765 N N . TYR A 1 222 ? 28.478 -12.306 -29.096 1.00 84.00 222 TYR A N 1
ATOM 1766 C CA . TYR A 1 222 ? 29.510 -11.265 -29.099 1.00 84.00 222 TYR A CA 1
ATOM 1767 C C . TYR A 1 222 ? 30.829 -11.708 -28.458 1.00 84.00 222 TYR A C 1
ATOM 1769 O O . TYR A 1 222 ? 31.881 -11.211 -28.851 1.00 84.00 222 TYR A O 1
ATOM 1777 N N . VAL A 1 223 ? 30.813 -12.636 -27.497 1.00 87.38 223 VAL A N 1
ATOM 1778 C CA . VAL A 1 223 ? 32.038 -13.194 -26.896 1.00 87.38 223 VAL A CA 1
ATOM 1779 C C . VAL A 1 223 ? 32.776 -14.110 -27.873 1.00 87.38 223 VAL A C 1
ATOM 1781 O O . VAL A 1 223 ? 34.002 -14.054 -27.927 1.00 87.38 223 VAL A O 1
ATOM 1784 N N . GLN A 1 224 ? 32.062 -14.923 -28.660 1.00 85.31 224 GLN A N 1
ATOM 1785 C CA . GLN A 1 224 ? 32.693 -15.748 -29.696 1.00 85.31 224 GLN A CA 1
ATOM 1786 C C . GLN A 1 224 ? 33.255 -14.905 -30.852 1.00 85.31 224 GLN A C 1
ATOM 1788 O O . GLN A 1 224 ? 34.237 -15.302 -31.477 1.00 85.31 224 GLN A O 1
ATOM 1793 N N . GLY A 1 225 ? 32.669 -13.730 -31.108 1.00 76.88 225 GLY A N 1
ATOM 1794 C CA . GLY A 1 225 ? 33.117 -12.820 -32.158 1.00 76.88 225 GLY A CA 1
ATOM 1795 C C . GLY A 1 225 ? 32.842 -13.350 -33.568 1.00 76.88 225 GLY A C 1
ATOM 1796 O O . GLY A 1 225 ? 32.181 -14.368 -33.758 1.00 76.88 225 GLY A O 1
ATOM 1797 N N . THR A 1 226 ? 33.359 -12.653 -34.579 1.00 68.88 226 THR A N 1
ATOM 1798 C CA . THR A 1 226 ? 33.013 -12.862 -36.001 1.00 68.88 226 THR A CA 1
ATOM 1799 C C . THR A 1 226 ? 33.377 -14.238 -36.569 1.00 68.88 226 THR A C 1
ATOM 1801 O O . THR A 1 226 ? 32.817 -14.633 -37.587 1.00 68.88 226 THR A O 1
ATOM 1804 N N . GLU A 1 227 ? 34.282 -14.976 -35.921 1.00 71.81 227 GLU A N 1
ATOM 1805 C CA . GLU A 1 227 ? 34.674 -16.341 -36.313 1.00 71.81 227 GLU A CA 1
ATOM 1806 C C . GLU A 1 227 ? 33.914 -17.443 -35.552 1.00 71.81 227 GLU A C 1
ATOM 1808 O O . GLU A 1 227 ? 34.131 -18.630 -35.794 1.00 71.81 227 GLU A O 1
ATOM 1813 N N . GLY A 1 228 ? 33.019 -17.061 -34.638 1.00 79.56 228 GLY A N 1
ATOM 1814 C CA . GLY A 1 228 ? 32.216 -17.970 -33.830 1.00 79.56 228 GLY A CA 1
ATOM 1815 C C . GLY A 1 228 ? 31.151 -18.732 -34.615 1.00 79.56 228 GLY A C 1
ATOM 1816 O O . GLY A 1 228 ? 30.532 -18.205 -35.539 1.00 79.56 228 GLY A O 1
ATOM 1817 N N . GLU A 1 229 ? 30.862 -19.958 -34.179 1.00 83.38 229 GLU A N 1
ATOM 1818 C CA . GLU A 1 229 ? 29.829 -20.818 -34.775 1.00 83.38 229 GLU A CA 1
ATOM 1819 C C . GLU A 1 229 ? 28.437 -20.162 -34.748 1.00 83.38 229 GLU A C 1
ATOM 1821 O O . GLU A 1 229 ? 27.651 -20.316 -35.687 1.00 83.38 229 GLU A O 1
ATOM 1826 N N . LEU A 1 230 ? 28.154 -19.378 -33.697 1.00 83.25 230 LEU A N 1
ATOM 1827 C CA . LEU A 1 230 ? 26.871 -18.693 -33.512 1.00 83.25 230 LEU A CA 1
ATOM 1828 C C . LEU A 1 230 ? 26.608 -17.611 -34.570 1.00 83.25 230 LEU A C 1
ATOM 1830 O O . LEU A 1 230 ? 25.469 -17.464 -35.004 1.00 83.25 230 LEU A O 1
ATOM 1834 N N . LEU A 1 231 ? 27.645 -16.890 -35.015 1.00 80.00 231 LEU A N 1
ATOM 1835 C CA . LEU A 1 231 ? 27.535 -15.865 -36.063 1.00 80.00 231 LEU A CA 1
ATOM 1836 C C . LEU A 1 231 ? 27.635 -16.447 -37.480 1.00 80.00 231 LEU A C 1
ATOM 1838 O O . LEU A 1 231 ? 27.227 -15.794 -38.439 1.00 80.00 231 LEU A O 1
ATOM 1842 N N . ARG A 1 232 ? 28.145 -17.675 -37.629 1.00 81.12 232 ARG A N 1
ATOM 1843 C CA . ARG A 1 232 ? 28.243 -18.368 -38.924 1.00 81.12 232 ARG A CA 1
ATOM 1844 C C . ARG A 1 232 ? 26.921 -18.970 -39.391 1.00 81.12 232 ARG A C 1
ATOM 1846 O O . ARG A 1 232 ? 26.690 -19.049 -40.595 1.00 81.12 232 ARG A O 1
ATOM 1853 N N . HIS A 1 233 ? 26.044 -19.359 -38.467 1.00 84.38 233 HIS A N 1
ATOM 1854 C CA . HIS A 1 233 ? 24.775 -20.006 -38.793 1.00 84.38 233 HIS A CA 1
ATOM 1855 C C . HIS A 1 233 ? 23.571 -19.132 -38.442 1.00 84.38 233 HIS A C 1
ATOM 1857 O O . HIS A 1 233 ? 23.234 -18.932 -37.277 1.00 84.38 233 HIS A O 1
ATOM 1863 N N . GLU A 1 234 ? 22.842 -18.700 -39.472 1.00 88.75 234 GLU A N 1
ATOM 1864 C CA . GLU A 1 234 ? 21.650 -17.852 -39.333 1.00 88.75 234 GLU A CA 1
ATOM 1865 C C . GLU A 1 234 ? 20.549 -18.462 -38.444 1.00 88.75 234 GLU A C 1
ATOM 1867 O O . GLU A 1 234 ? 19.786 -17.742 -37.800 1.00 88.75 234 GLU A O 1
ATOM 1872 N N . VAL A 1 235 ? 20.469 -19.795 -38.379 1.00 88.88 235 VAL A N 1
ATOM 1873 C CA . VAL A 1 235 ? 19.443 -20.521 -37.613 1.00 88.88 235 VAL A CA 1
ATOM 1874 C C . VAL A 1 235 ? 19.429 -20.099 -36.142 1.00 88.88 235 VAL A C 1
ATOM 1876 O O . VAL A 1 235 ? 18.352 -19.982 -35.556 1.00 88.88 235 VAL A O 1
ATOM 1879 N N . TYR A 1 236 ? 20.594 -19.818 -35.549 1.00 90.38 236 TYR A N 1
ATOM 1880 C CA . TYR A 1 236 ? 20.681 -19.419 -34.146 1.00 90.38 236 TYR A CA 1
ATOM 1881 C C . TYR A 1 236 ? 20.042 -18.057 -33.880 1.00 90.38 236 TYR A C 1
ATOM 1883 O O . TYR A 1 236 ? 19.366 -17.904 -32.864 1.00 90.38 236 TYR A O 1
ATOM 1891 N N . LEU A 1 237 ? 20.166 -17.108 -34.813 1.00 89.38 237 LEU A N 1
ATOM 1892 C CA . LEU A 1 237 ? 19.508 -15.806 -34.715 1.00 89.38 237 LEU A CA 1
ATOM 1893 C C . LEU A 1 237 ? 17.984 -15.974 -34.698 1.00 89.38 237 LEU A C 1
ATOM 1895 O O . LEU A 1 237 ? 17.309 -15.457 -33.812 1.00 89.38 237 LEU A O 1
ATOM 1899 N N . TYR A 1 238 ? 17.420 -16.760 -35.614 1.00 92.69 238 TYR A N 1
ATOM 1900 C CA . TYR A 1 238 ? 15.971 -16.969 -35.624 1.00 92.69 238 TYR A CA 1
ATOM 1901 C C . TYR A 1 238 ? 15.471 -17.788 -34.428 1.00 92.69 238 TYR A C 1
ATOM 1903 O O . TYR A 1 238 ? 14.390 -17.513 -33.911 1.00 92.69 238 TYR A O 1
ATOM 1911 N N . ALA A 1 239 ? 16.235 -18.776 -33.962 1.00 93.25 239 ALA A N 1
ATOM 1912 C CA . ALA A 1 239 ? 15.828 -19.625 -32.845 1.00 93.25 239 ALA A CA 1
ATOM 1913 C C . ALA A 1 239 ? 15.933 -18.916 -31.483 1.00 93.25 239 ALA A C 1
ATOM 1915 O O . ALA A 1 239 ? 14.999 -18.984 -30.684 1.00 93.25 239 ALA A O 1
ATOM 1916 N N . PHE A 1 240 ? 17.054 -18.243 -31.211 1.00 92.00 240 PHE A N 1
ATOM 1917 C CA . PHE A 1 240 ? 17.374 -17.695 -29.888 1.00 92.00 240 PHE A CA 1
ATOM 1918 C C . PHE A 1 240 ? 17.171 -16.184 -29.765 1.00 92.00 240 PHE A C 1
ATOM 1920 O O . PHE A 1 240 ? 17.178 -15.668 -28.649 1.00 92.00 240 PHE A O 1
ATOM 1927 N N . ASP A 1 241 ? 16.932 -15.479 -30.870 1.00 89.56 241 ASP A N 1
ATOM 1928 C CA . ASP A 1 241 ? 16.536 -14.072 -30.843 1.00 89.56 241 ASP A CA 1
ATOM 1929 C C . ASP A 1 241 ? 15.067 -13.919 -31.253 1.00 89.56 241 ASP A C 1
ATOM 1931 O O . ASP A 1 241 ? 14.226 -13.577 -30.424 1.00 89.56 241 ASP A O 1
ATOM 1935 N N . ALA A 1 242 ? 14.724 -14.287 -32.490 1.00 94.00 242 ALA A N 1
ATOM 1936 C CA . ALA A 1 242 ? 13.392 -14.045 -33.045 1.00 94.00 242 ALA A CA 1
ATOM 1937 C C . ALA A 1 242 ? 12.288 -14.869 -32.357 1.00 94.00 242 ALA A C 1
ATOM 1939 O O . ALA A 1 242 ? 11.292 -14.327 -31.871 1.00 94.00 242 ALA A O 1
ATOM 1940 N N . ALA A 1 243 ? 12.450 -16.195 -32.298 1.00 96.62 243 ALA A N 1
ATOM 1941 C CA . ALA A 1 243 ? 11.410 -17.093 -31.802 1.00 96.62 243 ALA A CA 1
ATOM 1942 C C . ALA A 1 243 ? 11.126 -16.879 -30.314 1.00 96.62 243 ALA A C 1
ATOM 1944 O O . ALA A 1 243 ? 9.960 -16.870 -29.919 1.00 96.62 243 ALA A O 1
ATOM 1945 N N . LEU A 1 244 ? 12.155 -16.642 -29.494 1.00 97.06 244 LEU A N 1
ATOM 1946 C CA . LEU A 1 244 ? 11.967 -16.375 -28.066 1.00 97.06 244 LEU A CA 1
ATOM 1947 C C . LEU A 1 244 ? 11.164 -15.089 -27.829 1.00 97.06 244 LEU A C 1
ATOM 1949 O O . LEU A 1 244 ? 10.245 -15.092 -27.005 1.00 97.06 244 LEU A O 1
ATOM 1953 N N . MET A 1 245 ? 11.468 -14.008 -28.558 1.00 96.06 245 MET A N 1
ATOM 1954 C CA . MET A 1 245 ? 10.747 -12.735 -28.417 1.00 96.06 245 MET A CA 1
ATOM 1955 C C . MET A 1 245 ? 9.321 -12.830 -28.962 1.00 96.06 245 MET A C 1
ATOM 1957 O O . MET A 1 245 ? 8.383 -12.319 -28.346 1.00 96.06 245 MET A O 1
ATOM 1961 N N . TRP A 1 246 ? 9.119 -13.563 -30.058 1.00 97.44 246 TRP A N 1
ATOM 1962 C CA . TRP A 1 246 ? 7.780 -13.827 -30.574 1.00 97.44 246 TRP A CA 1
ATOM 1963 C C . TRP A 1 246 ? 6.924 -14.633 -29.582 1.00 97.44 246 TRP A C 1
ATOM 1965 O O . TRP A 1 246 ? 5.804 -14.216 -29.271 1.00 97.44 246 TRP A O 1
ATOM 1975 N N . ILE A 1 247 ? 7.451 -15.734 -29.023 1.00 98.06 247 ILE A N 1
ATOM 1976 C CA . ILE A 1 247 ? 6.748 -16.546 -28.011 1.00 98.06 247 ILE A CA 1
ATOM 1977 C C . ILE A 1 247 ? 6.376 -15.680 -26.806 1.00 98.06 247 ILE A C 1
ATOM 1979 O O . ILE A 1 247 ? 5.243 -15.752 -26.328 1.00 98.06 247 ILE A O 1
ATOM 1983 N N . LEU A 1 248 ? 7.286 -14.818 -26.342 1.00 97.81 248 LEU A N 1
ATOM 1984 C CA . LEU A 1 248 ? 7.007 -13.874 -25.261 1.00 97.81 248 LEU A CA 1
ATOM 1985 C C . LEU A 1 248 ? 5.798 -12.990 -25.578 1.00 97.81 248 LEU A C 1
ATOM 1987 O O . LEU A 1 248 ? 4.882 -12.875 -24.757 1.00 97.81 248 LEU A O 1
ATOM 1991 N N . MET A 1 249 ? 5.766 -12.384 -26.767 1.00 97.94 249 MET A N 1
ATOM 1992 C CA . MET A 1 249 ? 4.654 -11.519 -27.164 1.00 97.94 249 MET A CA 1
ATOM 1993 C C . MET A 1 249 ? 3.336 -12.293 -27.256 1.00 97.94 249 MET A C 1
ATOM 1995 O O . MET A 1 249 ? 2.295 -11.765 -26.863 1.00 97.94 249 MET A O 1
ATOM 1999 N N . VAL A 1 250 ? 3.367 -13.544 -27.728 1.00 98.06 250 VAL A N 1
ATOM 2000 C CA . VAL A 1 250 ? 2.190 -14.427 -27.772 1.00 98.06 250 VAL A CA 1
ATOM 2001 C C . VAL A 1 250 ? 1.686 -14.749 -26.364 1.00 98.06 250 VAL A C 1
ATOM 2003 O O . VAL A 1 250 ? 0.488 -14.624 -26.103 1.00 98.06 250 VAL A O 1
ATOM 2006 N N . VAL A 1 251 ? 2.575 -15.097 -25.430 1.00 97.88 251 VAL A N 1
ATOM 2007 C CA . VAL A 1 251 ? 2.208 -15.373 -24.031 1.00 97.88 251 VAL A CA 1
ATOM 2008 C C . VAL A 1 251 ? 1.501 -14.165 -23.403 1.00 97.88 251 VAL A C 1
ATOM 2010 O O . VAL A 1 251 ? 0.453 -14.330 -22.773 1.00 97.88 251 VAL A O 1
ATOM 2013 N N . LEU A 1 252 ? 2.011 -12.950 -23.631 1.00 96.31 252 LEU A N 1
ATOM 2014 C CA . LEU A 1 252 ? 1.407 -11.711 -23.122 1.00 96.31 252 LEU A CA 1
ATOM 2015 C C . LEU A 1 252 ? 0.127 -11.302 -23.870 1.00 96.31 252 LEU A C 1
ATOM 2017 O O . LEU A 1 252 ? -0.714 -10.612 -23.301 1.00 96.31 252 LEU A O 1
ATOM 2021 N N . ASN A 1 253 ? -0.066 -11.748 -25.114 1.00 96.25 253 ASN A N 1
ATOM 2022 C CA . ASN A 1 253 ? -1.334 -11.595 -25.835 1.00 96.25 253 ASN A CA 1
ATOM 2023 C C . ASN A 1 253 ? -2.441 -12.470 -25.227 1.00 96.25 253 ASN A C 1
ATOM 2025 O O . ASN A 1 253 ? -3.589 -12.035 -25.093 1.00 96.25 253 ASN A O 1
ATOM 2029 N N . VAL A 1 254 ? -2.096 -13.708 -24.847 1.00 95.50 254 VAL A N 1
ATOM 2030 C CA . VAL A 1 254 ? -3.024 -14.670 -24.230 1.00 95.50 254 VAL A CA 1
ATOM 2031 C C . VAL A 1 254 ? -3.343 -14.272 -22.790 1.00 95.50 254 VAL A C 1
ATOM 2033 O O . VAL A 1 254 ? -4.510 -14.228 -22.392 1.00 95.50 254 VAL A O 1
ATOM 2036 N N . VAL A 1 255 ? -2.318 -13.958 -21.995 1.00 93.81 255 VAL A N 1
ATOM 2037 C CA . VAL A 1 255 ? -2.467 -13.513 -20.603 1.00 93.81 255 VAL A CA 1
ATOM 2038 C C . VAL A 1 255 ? -2.177 -12.021 -20.513 1.00 93.81 255 VAL A C 1
ATOM 2040 O O . VAL A 1 255 ? -1.187 -11.582 -19.943 1.00 93.81 255 VAL A O 1
ATOM 2043 N N . HIS A 1 256 ? -3.076 -11.230 -21.091 1.00 92.56 256 HIS A N 1
ATOM 2044 C CA . HIS A 1 256 ? -2.910 -9.782 -21.136 1.00 92.56 256 HIS A CA 1
ATOM 2045 C C . HIS A 1 256 ? -3.146 -9.137 -19.753 1.00 92.56 256 HIS A C 1
ATOM 2047 O O . HIS A 1 256 ? -4.206 -9.376 -19.155 1.00 92.56 256 HIS A O 1
ATOM 2053 N N . PRO A 1 257 ? -2.297 -8.195 -19.283 1.00 89.19 257 PRO A N 1
ATOM 2054 C CA . PRO A 1 257 ? -2.417 -7.539 -17.966 1.00 89.19 257 PRO A CA 1
ATOM 2055 C C . PRO A 1 257 ? -3.582 -6.532 -17.865 1.00 89.19 257 PRO A C 1
ATOM 2057 O O . PRO A 1 257 ? -3.647 -5.680 -16.976 1.00 89.19 257 PRO A O 1
ATOM 2060 N N . GLY A 1 258 ? -4.539 -6.629 -18.790 1.00 87.38 258 GLY A N 1
ATOM 2061 C CA . GLY A 1 258 ? -5.661 -5.707 -18.933 1.00 87.38 258 GLY A CA 1
ATOM 2062 C C . GLY A 1 258 ? -6.602 -5.766 -17.741 1.00 87.38 258 GLY A C 1
ATOM 2063 O O . GLY A 1 258 ? -7.029 -4.733 -17.239 1.00 87.38 258 GLY A O 1
ATOM 2064 N N . VAL A 1 259 ? -6.835 -6.981 -17.244 1.00 86.50 259 VAL A N 1
ATOM 2065 C CA . VAL A 1 259 ? -7.711 -7.250 -16.100 1.00 86.50 259 VAL A CA 1
ATOM 2066 C C . VAL A 1 259 ? -7.167 -6.593 -14.828 1.00 86.50 259 VAL A C 1
ATOM 2068 O O . VAL A 1 259 ? -7.903 -5.916 -14.119 1.00 86.50 259 VAL A O 1
ATOM 2071 N N . ILE A 1 260 ? -5.858 -6.714 -14.581 1.00 85.75 260 ILE A N 1
ATOM 2072 C CA . ILE A 1 260 ? -5.183 -6.103 -13.423 1.00 85.75 260 ILE A CA 1
ATOM 2073 C C . ILE A 1 260 ? -5.283 -4.577 -13.486 1.00 85.75 260 ILE A C 1
ATOM 2075 O O . ILE A 1 260 ? -5.559 -3.915 -12.488 1.00 85.75 260 ILE A O 1
ATOM 2079 N N . SER A 1 261 ? -5.090 -3.996 -14.672 1.00 84.06 261 SER A N 1
ATOM 2080 C CA . SER A 1 261 ? -5.222 -2.549 -14.844 1.00 84.06 261 SER A CA 1
ATOM 2081 C C . SER A 1 261 ? -6.660 -2.061 -14.698 1.00 84.06 261 SER A C 1
ATOM 2083 O O . SER A 1 261 ? -6.871 -0.966 -14.183 1.00 84.06 261 SER A O 1
ATOM 2085 N N . GLU A 1 262 ? -7.644 -2.835 -15.150 1.00 84.25 262 GLU A N 1
ATOM 2086 C CA . GLU A 1 262 ? -9.056 -2.495 -14.996 1.00 84.25 262 GLU A CA 1
ATOM 2087 C C . GLU A 1 262 ? -9.455 -2.464 -13.518 1.00 84.25 262 GLU A C 1
ATOM 2089 O O . GLU A 1 262 ? -10.154 -1.544 -13.104 1.00 84.25 262 GLU A O 1
ATOM 2094 N N . MET A 1 263 ? -8.951 -3.401 -12.711 1.00 83.00 263 MET A N 1
ATOM 2095 C CA . MET A 1 263 ? -9.166 -3.417 -11.260 1.00 83.00 263 MET A CA 1
ATOM 2096 C C . MET A 1 263 ? -8.610 -2.162 -10.582 1.00 83.00 263 MET A C 1
ATOM 2098 O O . MET A 1 263 ? -9.335 -1.511 -9.836 1.00 83.00 263 MET A O 1
ATOM 2102 N N . LEU A 1 264 ? -7.378 -1.757 -10.912 1.00 83.69 264 LEU A N 1
ATOM 2103 C CA . LEU A 1 264 ? -6.793 -0.512 -10.390 1.00 83.69 264 LEU A CA 1
ATOM 2104 C C . LEU A 1 264 ? -7.580 0.724 -10.825 1.00 83.69 264 LEU A C 1
ATOM 2106 O O . LEU A 1 264 ? -7.780 1.644 -10.038 1.00 83.69 264 LEU A O 1
ATOM 2110 N N . ASN A 1 265 ? -8.027 0.755 -12.081 1.00 81.06 265 ASN A N 1
ATOM 2111 C CA . ASN A 1 265 ? -8.797 1.875 -12.606 1.00 81.06 265 ASN A CA 1
ATOM 2112 C C . ASN A 1 265 ? -10.199 1.937 -11.984 1.00 81.06 265 ASN A C 1
ATOM 2114 O O . ASN A 1 265 ? -10.698 3.034 -11.758 1.00 81.06 265 ASN A O 1
ATOM 2118 N N . LYS A 1 266 ? -10.833 0.793 -11.694 1.00 78.31 266 LYS A N 1
ATOM 2119 C CA . LYS A 1 266 ? -12.099 0.727 -10.947 1.00 78.31 266 LYS A CA 1
ATOM 2120 C C . LYS A 1 266 ? -11.909 1.218 -9.519 1.00 78.31 266 LYS A C 1
ATOM 2122 O O . LYS A 1 266 ? -12.664 2.078 -9.094 1.00 78.31 266 LYS A O 1
ATOM 2127 N N . GLU A 1 267 ? -10.869 0.761 -8.826 1.00 73.94 267 GLU A N 1
ATOM 2128 C CA . GLU A 1 267 ? -10.542 1.234 -7.477 1.00 73.94 267 GLU A CA 1
ATOM 2129 C C . GLU A 1 267 ? -10.281 2.752 -7.459 1.00 73.94 267 GLU A C 1
ATOM 2131 O O . GLU A 1 267 ? -10.778 3.457 -6.585 1.00 73.94 267 GLU A O 1
ATOM 2136 N N . ALA A 1 268 ? -9.565 3.281 -8.457 1.00 74.44 268 ALA A N 1
ATOM 2137 C CA . ALA A 1 268 ? -9.341 4.718 -8.607 1.00 74.44 268 ALA A CA 1
ATOM 2138 C C . ALA A 1 268 ? -10.633 5.487 -8.931 1.00 74.44 268 ALA A C 1
ATOM 2140 O O . ALA A 1 268 ? -10.863 6.544 -8.362 1.00 74.44 268 ALA A O 1
ATOM 2141 N N . ARG A 1 269 ? -11.502 4.955 -9.802 1.00 69.25 269 ARG A N 1
ATOM 2142 C CA . ARG A 1 269 ? -12.794 5.574 -10.140 1.00 69.25 269 ARG A CA 1
ATOM 2143 C C . ARG A 1 269 ? -13.787 5.549 -8.992 1.00 69.25 269 ARG A C 1
ATOM 2145 O O . ARG A 1 269 ? -14.530 6.502 -8.871 1.00 69.25 269 ARG A O 1
ATOM 2152 N N . VAL A 1 270 ? -13.803 4.510 -8.161 1.00 67.81 270 VAL A N 1
ATOM 2153 C CA . VAL A 1 270 ? -14.610 4.498 -6.931 1.00 67.81 270 VAL A CA 1
ATOM 2154 C C . VAL A 1 270 ? -14.102 5.593 -5.990 1.00 67.81 270 VAL A C 1
ATOM 2156 O O . VAL A 1 270 ? -14.884 6.431 -5.560 1.00 67.81 270 VAL A O 1
ATOM 2159 N N . LYS A 1 271 ? -12.777 5.686 -5.806 1.00 59.69 271 LYS A N 1
ATOM 2160 C CA . LYS A 1 271 ? -12.141 6.761 -5.025 1.00 59.69 271 LYS A CA 1
ATOM 2161 C C . LYS A 1 271 ? -12.380 8.169 -5.590 1.00 59.69 271 LYS A C 1
ATOM 2163 O O . LYS A 1 271 ? -12.346 9.121 -4.823 1.00 59.69 271 LYS A O 1
ATOM 2168 N N . SER A 1 272 ? -12.570 8.320 -6.904 1.00 46.56 272 SER A N 1
ATOM 2169 C CA . SER A 1 272 ? -12.828 9.614 -7.562 1.00 46.56 272 SER A CA 1
ATOM 2170 C C . SER A 1 272 ? -14.316 9.937 -7.734 1.00 46.56 272 SER A C 1
ATOM 2172 O O . SER A 1 272 ? -14.679 11.099 -7.688 1.00 46.56 272 SER A O 1
ATOM 2174 N N . GLY A 1 273 ? -15.187 8.946 -7.918 1.00 39.81 273 GLY A N 1
ATOM 2175 C CA . GLY A 1 273 ? -16.633 9.126 -8.091 1.00 39.81 273 GLY A CA 1
ATOM 2176 C C . GLY A 1 273 ? -17.358 9.414 -6.778 1.00 39.81 273 GLY A C 1
ATOM 2177 O O . GLY A 1 273 ? -18.357 10.122 -6.777 1.00 39.81 273 GLY A O 1
ATOM 2178 N N . GLU A 1 274 ? -16.803 8.973 -5.646 1.00 38.50 274 GLU A N 1
ATOM 2179 C CA . GLU A 1 274 ? -17.196 9.475 -4.321 1.00 38.50 274 GLU A CA 1
ATOM 2180 C C . GLU A 1 274 ? -16.922 10.985 -4.148 1.00 38.50 274 GLU A C 1
ATOM 2182 O O . GLU A 1 274 ? -17.478 11.597 -3.242 1.00 38.50 274 GLU A O 1
ATOM 2187 N N . VAL A 1 275 ? -16.103 11.605 -5.012 1.00 42.22 275 VAL A N 1
ATOM 2188 C CA . VAL A 1 275 ? -15.783 13.047 -4.973 1.00 42.22 275 VAL A CA 1
ATOM 2189 C C . VAL A 1 275 ? -16.759 13.887 -5.819 1.00 42.22 275 VAL A C 1
ATOM 2191 O O . VAL A 1 275 ? -16.804 15.099 -5.644 1.00 42.22 275 VAL A O 1
ATOM 2194 N N . GLU A 1 276 ? -17.568 13.280 -6.702 1.00 31.20 276 GLU A N 1
ATOM 2195 C CA . GLU A 1 276 ? -18.348 14.009 -7.727 1.00 31.20 276 GLU A CA 1
ATOM 2196 C C . GLU A 1 276 ? -19.881 14.002 -7.513 1.00 31.20 276 GLU A C 1
ATOM 2198 O O . GLU A 1 276 ? -20.598 14.688 -8.234 1.00 31.20 276 GLU A O 1
ATOM 2203 N N . MET A 1 277 ? -20.418 13.305 -6.501 1.00 33.66 277 MET A N 1
ATOM 2204 C CA . MET A 1 277 ? -21.838 13.431 -6.115 1.00 33.66 277 MET A CA 1
ATOM 2205 C C . MET A 1 277 ? -22.039 14.552 -5.080 1.00 33.66 277 MET A C 1
ATOM 2207 O O . MET A 1 277 ? -22.090 14.308 -3.875 1.00 33.66 277 MET A O 1
ATOM 2211 N N . GLN A 1 278 ? -22.164 15.792 -5.562 1.00 27.80 278 GLN A N 1
ATOM 2212 C CA . GLN A 1 278 ? -22.856 16.869 -4.841 1.00 27.80 278 GLN A CA 1
ATOM 2213 C C . GLN A 1 278 ? -24.378 16.656 -4.966 1.00 27.80 278 GLN A C 1
ATOM 2215 O O . GLN A 1 278 ? -24.843 16.374 -6.071 1.00 27.80 278 GLN A O 1
ATOM 2220 N N . PRO A 1 279 ? -25.176 16.784 -3.890 1.00 37.28 279 PRO A N 1
ATOM 2221 C CA . PRO A 1 279 ? -26.624 16.830 -4.020 1.00 37.28 279 PRO A CA 1
ATOM 2222 C C . PRO A 1 279 ? -27.042 18.215 -4.530 1.00 37.28 279 PRO A C 1
ATOM 2224 O O . PRO A 1 279 ? -26.786 19.223 -3.875 1.00 37.28 279 PRO A O 1
ATOM 2227 N N . GLU A 1 280 ? -27.688 18.248 -5.695 1.00 30.47 280 GLU A N 1
ATOM 2228 C CA . GLU A 1 280 ? -28.511 19.375 -6.140 1.00 30.47 280 GLU A CA 1
ATOM 2229 C C . GLU A 1 280 ? -29.630 19.598 -5.107 1.00 30.47 280 GLU A C 1
ATOM 2231 O O . GLU A 1 280 ? -30.368 18.673 -4.757 1.00 30.47 280 GLU A O 1
ATOM 2236 N N . GLU A 1 281 ? -29.718 20.816 -4.572 1.00 34.28 281 GLU A N 1
ATOM 2237 C CA . GLU A 1 281 ? -30.718 21.217 -3.584 1.00 34.28 281 GLU A CA 1
ATOM 2238 C C . GLU A 1 281 ? -32.136 21.125 -4.173 1.00 34.28 281 GLU A C 1
ATOM 2240 O O . GLU A 1 281 ? -32.503 21.850 -5.099 1.00 34.28 281 GLU A O 1
ATOM 2245 N N . LEU A 1 282 ? -32.970 20.253 -3.596 1.00 31.03 282 LEU A N 1
ATOM 2246 C CA . LEU A 1 282 ? -34.416 20.267 -3.808 1.00 31.03 282 LEU A CA 1
ATOM 2247 C C . LEU A 1 282 ? -35.006 21.511 -3.119 1.00 31.03 282 LEU A C 1
ATOM 2249 O O . LEU A 1 282 ? -35.231 21.518 -1.907 1.00 31.03 282 LEU A O 1
ATOM 2253 N N . ASN A 1 283 ? -35.294 22.554 -3.896 1.00 29.09 283 ASN A N 1
ATOM 2254 C CA . ASN A 1 283 ? -36.145 23.656 -3.455 1.00 29.09 283 ASN A CA 1
ATOM 2255 C C . ASN A 1 283 ? -37.605 23.184 -3.375 1.00 29.09 283 ASN A C 1
ATOM 2257 O O . ASN A 1 283 ? -38.273 22.971 -4.385 1.00 29.09 283 ASN A O 1
ATOM 2261 N N . LEU A 1 284 ? -38.101 23.038 -2.148 1.00 34.06 284 LEU A N 1
ATOM 2262 C CA . LEU A 1 284 ? -39.517 22.881 -1.831 1.00 34.06 284 LEU A CA 1
ATOM 2263 C C . LEU A 1 284 ? -40.174 24.263 -1.732 1.00 34.06 284 LEU A C 1
ATOM 2265 O O . LEU A 1 284 ? -40.035 24.928 -0.709 1.00 34.06 284 LEU A O 1
ATOM 2269 N N . THR A 1 285 ? -40.964 24.655 -2.733 1.00 31.31 285 THR A N 1
ATOM 2270 C CA . THR A 1 285 ? -42.083 25.595 -2.546 1.00 31.31 285 THR A CA 1
ATOM 2271 C C . THR A 1 285 ? -43.256 25.265 -3.481 1.00 31.31 285 THR A C 1
ATOM 2273 O O . THR A 1 285 ? -43.098 25.186 -4.692 1.00 31.31 285 THR A O 1
ATOM 2276 N N . GLY A 1 286 ? -44.460 25.138 -2.903 1.00 28.69 286 GLY A N 1
ATOM 2277 C CA . GLY A 1 286 ? -45.715 25.553 -3.553 1.00 28.69 286 GLY A CA 1
ATOM 2278 C C . GLY A 1 286 ? -46.680 24.483 -4.095 1.00 28.69 286 GLY A C 1
ATOM 2279 O O . GLY A 1 286 ? -46.588 24.096 -5.248 1.00 28.69 286 GLY A O 1
ATOM 2280 N N . ASN A 1 287 ? -47.671 24.120 -3.267 1.00 30.59 287 ASN A N 1
ATOM 2281 C CA . ASN A 1 287 ? -49.102 23.857 -3.549 1.00 30.59 287 ASN A CA 1
ATOM 2282 C C . ASN A 1 287 ? -49.565 23.370 -4.946 1.00 30.59 287 ASN A C 1
ATOM 2284 O O . ASN A 1 287 ? -49.570 24.162 -5.880 1.00 30.59 287 ASN A O 1
ATOM 2288 N N . HIS A 1 288 ? -50.173 22.171 -5.033 1.00 30.05 288 HIS A N 1
ATOM 2289 C CA . HIS A 1 288 ? -51.633 21.888 -5.180 1.00 30.05 288 HIS A CA 1
ATOM 2290 C C . HIS A 1 288 ? -51.883 20.371 -5.460 1.00 30.05 288 HIS A C 1
ATOM 2292 O O . HIS A 1 288 ? -50.907 19.631 -5.541 1.00 30.05 288 HIS A O 1
ATOM 2298 N N . PRO A 1 289 ? -53.129 19.833 -5.434 1.00 33.25 289 PRO A N 1
ATOM 2299 C CA . PRO A 1 289 ? -53.478 18.646 -4.656 1.00 33.25 289 PRO A CA 1
ATOM 2300 C C . PRO A 1 289 ? -53.630 17.336 -5.456 1.00 33.25 289 PRO A C 1
ATOM 2302 O O . PRO A 1 289 ? -53.717 17.316 -6.676 1.00 33.25 289 PRO A O 1
ATOM 2305 N N . LEU A 1 290 ? -53.702 16.258 -4.671 1.00 34.31 290 LEU A N 1
ATOM 2306 C CA . LEU A 1 290 ? -54.065 14.865 -4.956 1.00 34.31 290 LEU A CA 1
ATOM 2307 C C . LEU A 1 290 ? -54.945 14.607 -6.197 1.00 34.31 290 LEU A C 1
ATOM 2309 O O . LEU A 1 290 ? -56.103 15.013 -6.215 1.00 34.31 290 LEU A O 1
ATOM 2313 N N . GLU A 1 291 ? -54.464 13.736 -7.092 1.00 28.34 291 GLU A N 1
ATOM 2314 C CA . GLU A 1 291 ? -55.306 12.793 -7.841 1.00 28.34 291 GLU A CA 1
ATOM 2315 C C . GLU A 1 291 ? -54.652 11.399 -7.882 1.00 28.34 291 GLU A C 1
ATOM 2317 O O . GLU A 1 291 ? -53.491 11.232 -8.256 1.00 28.34 291 GLU A O 1
ATOM 2322 N N . LEU A 1 292 ? -55.418 10.391 -7.449 1.00 32.56 292 LEU A N 1
ATOM 2323 C CA . LEU A 1 292 ? -55.135 8.966 -7.616 1.00 32.56 292 LEU A CA 1
ATOM 2324 C C . LEU A 1 292 ? -55.509 8.530 -9.037 1.00 32.56 292 LEU A C 1
ATOM 2326 O O . LEU A 1 292 ? -56.653 8.740 -9.429 1.00 32.56 292 LEU A O 1
ATOM 2330 N N . SER A 1 293 ? -54.632 7.794 -9.733 1.00 27.20 293 SER A N 1
ATOM 2331 C CA . SER A 1 293 ? -55.031 6.794 -10.743 1.00 27.20 293 SER A CA 1
ATOM 2332 C C . SER A 1 293 ? -53.829 6.038 -11.340 1.00 27.20 293 SER A C 1
ATOM 2334 O O . SER A 1 293 ? -52.941 6.657 -11.913 1.00 27.20 293 SER A O 1
ATOM 2336 N N . GLY A 1 294 ? -53.885 4.698 -11.316 1.00 27.42 294 GLY A N 1
ATOM 2337 C CA . GLY A 1 294 ? -53.406 3.853 -12.425 1.00 27.42 294 GLY A CA 1
ATOM 2338 C C . GLY A 1 294 ? -52.016 3.207 -12.317 1.00 27.42 294 GLY A C 1
ATOM 2339 O O . GLY A 1 294 ? -50.991 3.863 -12.433 1.00 27.42 294 GLY A O 1
ATOM 2340 N N . SER A 1 295 ? -52.002 1.878 -12.182 1.00 24.14 295 SER A N 1
ATOM 2341 C CA . SER A 1 295 ? -50.858 0.967 -12.394 1.00 24.14 295 SER A CA 1
ATOM 2342 C C . SER A 1 295 ? -50.780 0.531 -13.885 1.00 24.14 295 SER A C 1
ATOM 2344 O O . SER A 1 295 ? -51.635 0.953 -14.662 1.00 24.14 295 SER A O 1
ATOM 2346 N N . PRO A 1 296 ? -49.906 -0.413 -14.288 1.00 46.69 296 PRO A N 1
ATOM 2347 C CA . PRO A 1 296 ? -48.480 -0.277 -14.617 1.00 46.69 296 PRO A CA 1
ATOM 2348 C C . PRO A 1 296 ? -48.211 -0.605 -16.107 1.00 46.69 296 PRO A C 1
ATOM 2350 O O . PRO A 1 296 ? -49.029 -1.272 -16.716 1.00 46.69 296 PRO A O 1
ATOM 2353 N N . GLU A 1 297 ? -47.059 -0.225 -16.680 1.00 26.97 297 GLU A N 1
ATOM 2354 C CA . GLU A 1 297 ? -46.349 -0.980 -17.745 1.00 26.97 297 GLU A CA 1
ATOM 2355 C C . GLU A 1 297 ? -45.175 -0.182 -18.343 1.00 26.97 297 GLU A C 1
ATOM 2357 O O . GLU A 1 297 ? -45.202 1.043 -18.399 1.00 26.97 297 GLU A O 1
ATOM 2362 N N . GLY A 1 298 ? -44.167 -0.898 -18.860 1.00 26.95 298 GLY A N 1
ATOM 2363 C CA . GLY A 1 298 ? -43.363 -0.393 -19.981 1.00 26.95 298 GLY A CA 1
ATOM 2364 C C . GLY A 1 298 ? -41.884 -0.128 -19.714 1.00 26.95 298 GLY A C 1
ATOM 2365 O O . GLY A 1 298 ? -41.446 1.000 -19.526 1.00 26.95 298 GLY A O 1
ATOM 2366 N N . VAL A 1 299 ? -41.081 -1.186 -19.812 1.00 33.00 299 VAL A N 1
ATOM 2367 C CA . VAL A 1 299 ? -39.628 -1.126 -20.012 1.00 33.00 299 VAL A CA 1
ATOM 2368 C C . VAL A 1 299 ? -39.303 -0.379 -21.311 1.00 33.00 299 VAL A C 1
ATOM 2370 O O . VAL A 1 299 ? -39.592 -0.890 -22.389 1.00 33.00 299 VAL A O 1
ATOM 2373 N N . GLN A 1 300 ? -38.590 0.750 -21.242 1.00 24.59 300 GLN A N 1
ATOM 2374 C CA . GLN A 1 300 ? -37.781 1.221 -22.373 1.00 24.59 300 GLN A CA 1
ATOM 2375 C C . GLN A 1 300 ? -36.668 2.189 -21.951 1.00 24.59 300 GLN A C 1
ATOM 2377 O O . GLN A 1 300 ? -36.899 3.240 -21.366 1.00 24.59 300 GLN A O 1
ATOM 2382 N N . ARG A 1 301 ? -35.425 1.818 -22.278 1.00 29.22 301 ARG A N 1
ATOM 2383 C CA . ARG A 1 301 ? -34.247 2.697 -22.220 1.00 29.22 301 ARG A CA 1
ATOM 2384 C C . ARG A 1 301 ? -34.244 3.641 -23.436 1.00 29.22 301 ARG A C 1
ATOM 2386 O O . ARG A 1 301 ? -34.379 3.128 -24.547 1.00 29.22 301 ARG A O 1
ATOM 2393 N N . PRO A 1 302 ? -33.904 4.931 -23.293 1.00 28.03 302 PRO A N 1
ATOM 2394 C CA . PRO A 1 302 ? -33.322 5.730 -24.377 1.00 28.03 302 PRO A CA 1
ATOM 2395 C C . PRO A 1 302 ? -31.818 5.925 -24.094 1.00 28.03 302 PRO A C 1
ATOM 2397 O O . PRO A 1 302 ? -31.422 6.231 -22.976 1.00 28.03 302 PRO A O 1
ATOM 2400 N N . ARG A 1 303 ? -30.866 5.519 -24.944 1.00 22.64 303 ARG A N 1
ATOM 2401 C CA . ARG A 1 303 ? -30.461 6.020 -26.275 1.00 22.64 303 ARG A CA 1
ATOM 2402 C C . ARG A 1 303 ? -30.180 7.531 -26.293 1.00 22.64 303 ARG A C 1
ATOM 2404 O O . ARG A 1 303 ? -31.083 8.347 -26.391 1.00 22.64 303 ARG A O 1
ATOM 2411 N N . VAL A 1 304 ? -28.887 7.843 -26.199 1.00 25.44 304 VAL A N 1
ATOM 2412 C CA . VAL A 1 304 ? -28.275 9.174 -26.309 1.00 25.44 304 VAL A CA 1
ATOM 2413 C C . VAL A 1 304 ? -28.443 9.711 -27.732 1.00 25.44 304 VAL A C 1
ATOM 2415 O O . VAL A 1 304 ? -28.138 9.001 -28.692 1.00 25.44 304 VAL A O 1
ATOM 2418 N N . SER A 1 305 ? -28.877 10.966 -27.846 1.00 22.20 305 SER A N 1
ATOM 2419 C CA . SER A 1 305 ? -28.895 11.762 -29.074 1.00 22.20 305 SER A CA 1
ATOM 2420 C C . SER A 1 305 ? -28.201 13.093 -28.793 1.00 22.20 305 SER A C 1
ATOM 2422 O O . SER A 1 305 ? -28.618 13.832 -27.907 1.00 22.20 305 SER A O 1
ATOM 2424 N N . LEU A 1 306 ? -27.123 13.359 -29.528 1.00 30.11 306 LEU A N 1
ATOM 2425 C CA . LEU A 1 306 ? -26.385 14.620 -29.541 1.00 30.11 306 LEU A CA 1
ATOM 2426 C C . LEU A 1 306 ? -27.044 15.544 -30.582 1.00 30.11 306 LEU A C 1
ATOM 2428 O O . LEU A 1 306 ? -27.287 15.088 -31.698 1.00 30.11 306 LEU A O 1
ATOM 2432 N N . GLY A 1 307 ? -27.313 16.808 -30.242 1.00 23.94 307 GLY A N 1
ATOM 2433 C CA . GLY A 1 307 ? -27.916 17.778 -31.164 1.00 23.94 307 GLY A CA 1
ATOM 2434 C C . GLY A 1 307 ? -27.845 19.226 -30.666 1.00 23.94 307 GLY A C 1
ATOM 2435 O O . GLY A 1 307 ? -28.624 19.630 -29.816 1.00 23.94 307 GLY A O 1
ATOM 2436 N N . GLU A 1 308 ? -26.845 19.927 -31.194 1.00 26.25 308 GLU A N 1
ATOM 2437 C CA . GLU A 1 308 ? -26.657 21.362 -31.477 1.00 26.25 308 GLU A CA 1
ATOM 2438 C C . GLU A 1 308 ? -27.740 22.433 -31.147 1.00 26.25 308 GLU A C 1
ATOM 2440 O O . GLU A 1 308 ? -28.860 22.381 -31.636 1.00 26.25 308 GLU A O 1
ATOM 2445 N N . THR A 1 309 ? -27.263 23.471 -30.428 1.00 24.03 309 THR A N 1
ATOM 2446 C CA . THR A 1 309 ? -27.268 24.936 -30.728 1.00 24.03 309 THR A CA 1
ATOM 2447 C C . THR A 1 309 ? -28.582 25.760 -30.772 1.00 24.03 309 THR A C 1
ATOM 2449 O O . THR A 1 309 ? -29.458 25.459 -31.569 1.00 24.03 309 THR A O 1
ATOM 2452 N N . ILE A 1 310 ? -28.626 26.903 -30.034 1.00 24.41 310 ILE A N 1
ATOM 2453 C CA . ILE A 1 310 ? -28.805 28.323 -30.505 1.00 24.41 310 ILE A CA 1
ATOM 2454 C C . ILE A 1 310 ? -29.468 29.296 -29.468 1.00 24.41 310 ILE A C 1
ATOM 2456 O O . ILE A 1 310 ? -30.615 29.109 -29.090 1.00 24.41 310 ILE A O 1
ATOM 2460 N N . PHE A 1 311 ? -28.704 30.363 -29.135 1.00 22.47 311 PHE A N 1
ATOM 2461 C CA . PHE A 1 311 ? -28.988 31.817 -28.916 1.00 22.47 311 PHE A CA 1
ATOM 2462 C C . PHE A 1 311 ? -29.703 32.491 -27.708 1.00 22.47 311 PHE A C 1
ATOM 2464 O O . PHE A 1 311 ? -30.670 31.992 -27.153 1.00 22.47 311 PHE A O 1
ATOM 2471 N N . GLU A 1 312 ? -29.221 33.746 -27.508 1.00 23.56 312 GLU A N 1
ATOM 2472 C CA . GLU A 1 312 ? -29.755 34.977 -26.852 1.00 23.56 312 GLU A CA 1
ATOM 2473 C C . GLU A 1 312 ? -29.596 35.157 -25.323 1.00 23.56 312 GLU A C 1
ATOM 2475 O O . GLU A 1 312 ? -29.806 34.222 -24.568 1.00 23.56 312 GLU A O 1
ATOM 2480 N N . SER A 1 313 ? -29.259 36.330 -24.748 1.00 22.22 313 SER A N 1
ATOM 2481 C CA . SER A 1 313 ? -28.814 37.668 -25.215 1.00 22.22 313 SER A CA 1
ATOM 2482 C C . SER A 1 313 ? -28.316 38.514 -24.006 1.00 22.22 313 SER A C 1
ATOM 2484 O O . SER A 1 313 ? -28.432 38.066 -22.869 1.00 22.22 313 SER A O 1
ATOM 2486 N N . TYR A 1 314 ? -27.880 39.763 -24.277 1.00 24.00 314 TYR A N 1
ATOM 2487 C CA . TYR A 1 314 ? -27.437 40.884 -23.399 1.00 24.00 314 TYR A CA 1
ATOM 2488 C C . TYR A 1 314 ? -25.941 40.899 -23.015 1.00 24.00 314 TYR A C 1
ATOM 2490 O O . TYR A 1 314 ? -25.451 39.953 -22.417 1.00 24.00 314 TYR A O 1
ATOM 2498 N N . GLY A 1 315 ? -25.115 41.919 -23.295 1.00 23.31 315 GLY A N 1
ATOM 2499 C CA . GLY A 1 315 ? -25.322 43.281 -23.812 1.00 23.31 315 GLY A CA 1
ATOM 2500 C C . GLY A 1 315 ? -24.831 44.332 -22.804 1.00 23.31 315 GLY A C 1
ATOM 2501 O O . GLY A 1 315 ? -25.555 44.591 -21.852 1.00 23.31 315 GLY A O 1
ATOM 2502 N N . ASP A 1 316 ? -23.602 44.848 -22.981 1.00 24.75 316 ASP A N 1
ATOM 2503 C CA . ASP A 1 316 ? -23.215 46.284 -22.979 1.00 24.75 316 ASP A CA 1
ATOM 2504 C C . ASP A 1 316 ? -21.721 46.525 -22.645 1.00 24.75 316 ASP A C 1
ATOM 2506 O O . ASP A 1 316 ? -21.200 46.101 -21.614 1.00 24.75 316 ASP A O 1
ATOM 2510 N N . GLU A 1 317 ? -21.048 47.247 -23.551 1.00 22.11 317 GLU A N 1
ATOM 2511 C CA . GLU A 1 317 ? -19.740 47.912 -23.389 1.00 22.11 317 GLU A CA 1
ATOM 2512 C C . GLU A 1 317 ? -19.923 49.387 -22.952 1.00 22.11 317 GLU A C 1
ATOM 2514 O O . GLU A 1 317 ? -21.036 49.915 -23.010 1.00 22.11 317 GLU A O 1
ATOM 2519 N N . PRO A 1 318 ? -18.833 50.102 -22.584 1.00 31.27 318 PRO A N 1
ATOM 2520 C CA . PRO A 1 318 ? -18.281 51.048 -23.573 1.00 31.27 318 PRO A CA 1
ATOM 2521 C C . PRO A 1 318 ? -16.734 51.198 -23.609 1.00 31.27 318 PRO A C 1
ATOM 2523 O O . PRO A 1 318 ? -16.079 51.417 -22.594 1.00 31.27 318 PRO A O 1
ATOM 2526 N N . VAL A 1 319 ? -16.190 51.115 -24.832 1.00 24.56 319 VAL A N 1
ATOM 2527 C CA . VAL A 1 319 ? -15.226 51.980 -25.575 1.00 24.56 319 VAL A CA 1
ATOM 2528 C C . VAL A 1 319 ? -14.280 52.960 -24.838 1.00 24.56 319 VAL A C 1
ATOM 2530 O O . VAL A 1 319 ? -14.748 53.898 -24.201 1.00 24.56 319 VAL A O 1
ATOM 2533 N N . VAL A 1 320 ? -12.967 52.887 -25.163 1.00 25.58 320 VAL A N 1
ATOM 2534 C CA . VAL A 1 320 ? -12.066 54.039 -25.472 1.00 25.58 320 VAL A CA 1
ATOM 2535 C C . VAL A 1 320 ? -11.031 53.647 -26.557 1.00 25.58 320 VAL A C 1
ATOM 2537 O O . VAL A 1 320 ? -10.462 52.559 -26.524 1.00 25.58 320 VAL A O 1
ATOM 2540 N N . GLU A 1 321 ? -10.810 54.556 -27.515 1.00 24.03 321 GLU A N 1
ATOM 2541 C CA . GLU A 1 321 ? -10.067 54.455 -28.787 1.00 24.03 321 GLU A CA 1
ATOM 2542 C C . GLU A 1 321 ? -8.535 54.726 -28.768 1.00 24.03 321 GLU A C 1
ATOM 2544 O O . GLU A 1 321 ? -8.038 55.496 -27.953 1.00 24.03 321 GLU A O 1
ATOM 2549 N N . ASN A 1 322 ? -7.871 54.191 -29.818 1.00 24.27 322 ASN A N 1
ATOM 2550 C CA . ASN A 1 322 ? -6.754 54.702 -30.660 1.00 24.27 322 ASN A CA 1
ATOM 2551 C C . ASN A 1 322 ? -5.403 55.111 -30.014 1.00 24.27 322 ASN A C 1
ATOM 2553 O O . ASN A 1 322 ? -5.315 55.978 -29.159 1.00 24.27 322 ASN A O 1
ATOM 2557 N N . SER A 1 323 ? -4.237 54.646 -30.489 1.00 24.12 323 SER A N 1
ATOM 2558 C CA . SER A 1 323 ? -3.665 54.972 -31.811 1.00 24.12 323 SER A CA 1
ATOM 2559 C C . SER A 1 323 ? -2.279 54.311 -32.034 1.00 24.12 323 SER A C 1
ATOM 2561 O O . SER A 1 323 ? -1.680 53.718 -31.141 1.00 24.12 323 SER A O 1
ATOM 2563 N N . SER A 1 324 ? -1.801 54.407 -33.275 1.00 24.73 324 SER A N 1
ATOM 2564 C CA . SER A 1 324 ? -0.745 53.662 -33.976 1.00 24.73 324 SER A CA 1
ATOM 2565 C C . SER A 1 324 ? 0.732 54.076 -33.774 1.00 24.73 324 SER A C 1
ATOM 2567 O O . SER A 1 324 ? 1.027 55.250 -33.576 1.00 24.73 324 SER A O 1
ATOM 2569 N N . SER A 1 325 ? 1.630 53.139 -34.137 1.00 23.77 325 SER A N 1
ATOM 2570 C CA . SER A 1 325 ? 2.858 53.296 -34.969 1.00 23.77 325 SER A CA 1
ATOM 2571 C C . SER A 1 325 ? 4.269 53.161 -34.341 1.00 23.77 325 SER A C 1
ATOM 2573 O O . SER A 1 325 ? 4.561 53.680 -33.272 1.00 23.77 325 SER A O 1
ATOM 2575 N N . ALA A 1 326 ? 5.137 52.512 -35.141 1.00 26.28 326 ALA A N 1
ATOM 2576 C CA . ALA A 1 326 ? 6.610 52.572 -35.233 1.00 26.28 326 ALA A CA 1
ATOM 2577 C C . ALA A 1 326 ? 7.517 51.674 -34.342 1.00 26.28 326 ALA A C 1
ATOM 2579 O O . ALA A 1 326 ? 7.686 51.857 -33.142 1.00 26.28 326 ALA A O 1
ATOM 2580 N N . THR A 1 327 ? 8.194 50.732 -35.014 1.00 23.39 327 THR A N 1
ATOM 2581 C CA . THR A 1 327 ? 9.449 50.015 -34.662 1.00 23.39 327 THR A CA 1
ATOM 2582 C C . THR A 1 327 ? 10.687 50.908 -34.954 1.00 23.39 327 THR A C 1
ATOM 2584 O O . THR A 1 327 ? 10.495 51.933 -35.608 1.00 23.39 327 THR A O 1
ATOM 2587 N N . PRO A 1 328 ? 11.970 50.528 -34.701 1.00 38.06 328 PRO A N 1
ATOM 2588 C CA . PRO A 1 328 ? 12.595 49.593 -33.745 1.00 38.06 328 PRO A CA 1
ATOM 2589 C C . PRO A 1 328 ? 13.785 50.224 -32.942 1.00 38.06 328 PRO A C 1
ATOM 2591 O O . PRO A 1 328 ? 14.205 51.345 -33.201 1.00 38.06 328 PRO A O 1
ATOM 2594 N N . LEU A 1 329 ? 14.396 49.415 -32.055 1.00 23.47 329 LEU A N 1
ATOM 2595 C CA . LEU A 1 329 ? 15.795 49.433 -31.547 1.00 23.47 329 LEU A CA 1
ATOM 2596 C C . LEU A 1 329 ? 16.058 49.766 -30.055 1.00 23.47 329 LEU A C 1
ATOM 2598 O O . LEU A 1 329 ? 16.147 50.908 -29.625 1.00 23.47 329 LEU A O 1
ATOM 2602 N N . ILE A 1 330 ? 16.337 48.672 -29.331 1.00 29.14 330 ILE A N 1
ATOM 2603 C CA . ILE A 1 330 ? 17.401 48.450 -28.330 1.00 29.14 330 ILE A CA 1
ATOM 2604 C C . ILE A 1 330 ? 17.443 49.382 -27.105 1.00 29.14 330 ILE A C 1
ATOM 2606 O O . ILE A 1 330 ? 18.128 50.403 -27.086 1.00 29.14 330 ILE A O 1
ATOM 2610 N N . ARG A 1 331 ? 16.892 48.887 -25.984 1.00 24.05 331 ARG A N 1
ATOM 2611 C CA . ARG A 1 331 ? 17.460 49.116 -24.642 1.00 24.05 331 ARG A CA 1
ATOM 2612 C C . ARG A 1 331 ? 17.022 48.036 -23.639 1.00 24.05 331 ARG A C 1
ATOM 2614 O O . ARG A 1 331 ? 15.876 47.987 -23.219 1.00 24.05 331 ARG A O 1
ATOM 2621 N N . THR A 1 332 ? 17.971 47.163 -23.294 1.00 27.30 332 THR A N 1
ATOM 2622 C CA . THR A 1 332 ? 18.114 46.427 -22.018 1.00 27.30 332 THR A CA 1
ATOM 2623 C C . THR A 1 332 ? 16.826 45.968 -21.310 1.00 27.30 332 THR A C 1
ATOM 2625 O O . THR A 1 332 ? 16.287 46.676 -20.458 1.00 27.30 332 THR A O 1
ATOM 2628 N N . SER A 1 333 ? 16.396 44.728 -21.576 1.00 27.72 333 SER A N 1
ATOM 2629 C CA . SER A 1 333 ? 15.386 44.045 -20.758 1.00 27.72 333 SER A CA 1
ATOM 2630 C C . SER A 1 333 ? 15.941 43.758 -19.363 1.00 27.72 333 SER A C 1
ATOM 2632 O O . SER A 1 333 ? 16.872 42.968 -19.195 1.00 27.72 333 SER A O 1
ATOM 2634 N N . LYS A 1 334 ? 15.335 44.388 -18.354 1.00 32.25 334 LYS A N 1
ATOM 2635 C CA . LYS A 1 334 ? 15.434 43.988 -16.949 1.00 32.25 334 LYS A CA 1
ATOM 2636 C C . LYS A 1 334 ? 14.945 42.542 -16.802 1.00 32.25 334 LYS A C 1
ATOM 2638 O O . LYS A 1 334 ? 13.941 42.161 -17.401 1.00 32.25 334 LYS A O 1
ATOM 2643 N N . ARG A 1 335 ? 15.671 41.751 -16.006 1.00 29.48 335 ARG A N 1
ATOM 2644 C CA . ARG A 1 335 ? 15.251 40.426 -15.528 1.00 29.48 335 ARG A CA 1
ATOM 2645 C C . ARG A 1 335 ? 13.915 40.557 -14.792 1.00 29.48 335 ARG A C 1
ATOM 2647 O O . ARG A 1 335 ? 13.824 41.336 -13.846 1.00 29.48 335 ARG A O 1
ATOM 2654 N N . GLY A 1 336 ? 12.914 39.784 -15.208 1.00 30.98 336 GLY A N 1
ATOM 2655 C CA . GLY A 1 336 ? 11.800 39.419 -14.333 1.00 30.98 336 GLY A CA 1
ATOM 2656 C C . GLY A 1 336 ? 12.305 38.514 -13.199 1.00 30.98 336 GLY A C 1
ATOM 2657 O O . GLY A 1 336 ? 13.335 37.856 -13.375 1.00 30.98 336 GLY A O 1
ATOM 2658 N N . PRO A 1 337 ? 11.654 38.509 -12.025 1.00 33.31 337 PRO A N 1
ATOM 2659 C CA . PRO A 1 337 ? 12.131 37.751 -10.877 1.00 33.31 337 PRO A CA 1
ATOM 2660 C C . PRO A 1 337 ? 11.998 36.240 -11.120 1.00 33.31 337 PRO A C 1
ATOM 2662 O O . PRO A 1 337 ? 10.962 35.750 -11.565 1.00 33.31 337 PRO A O 1
ATOM 2665 N N . GLU A 1 338 ? 13.079 35.517 -10.830 1.00 31.62 338 GLU A N 1
ATOM 2666 C CA . GLU A 1 338 ? 13.150 34.054 -10.784 1.00 31.62 338 GLU A CA 1
ATOM 2667 C C . GLU A 1 338 ? 12.171 33.475 -9.743 1.00 31.62 338 GLU A C 1
ATOM 2669 O O . GLU A 1 338 ? 11.953 34.094 -8.698 1.00 31.62 338 GLU A O 1
ATOM 2674 N N . PRO A 1 339 ? 11.649 32.250 -9.934 1.00 38.25 339 PRO A N 1
ATOM 2675 C CA . PRO A 1 339 ? 10.993 31.512 -8.865 1.00 38.25 339 PRO A CA 1
ATOM 2676 C C . PRO A 1 339 ? 12.053 30.94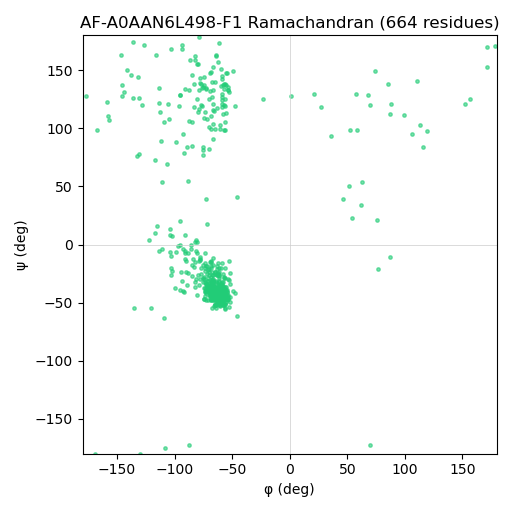8 -7.904 1.00 38.25 339 PRO A C 1
ATOM 2678 O O . PRO A 1 339 ? 12.435 29.782 -7.977 1.00 38.25 339 PRO A O 1
ATOM 2681 N N . THR A 1 340 ? 12.546 31.770 -6.977 1.00 33.88 340 THR A N 1
ATOM 2682 C CA . THR A 1 340 ? 13.344 31.304 -5.834 1.00 33.88 340 THR A CA 1
ATOM 2683 C C . THR A 1 340 ? 12.404 30.872 -4.708 1.00 33.88 340 THR A C 1
ATOM 2685 O O . THR A 1 340 ? 12.109 31.631 -3.790 1.00 33.88 340 THR A O 1
ATOM 2688 N N . CYS A 1 341 ? 11.927 29.626 -4.742 1.00 31.88 341 CYS A N 1
ATOM 2689 C CA . CYS A 1 341 ? 11.459 28.973 -3.518 1.00 31.88 341 CYS A CA 1
ATOM 2690 C C . CYS A 1 341 ? 12.635 28.196 -2.918 1.00 31.88 341 CYS A C 1
ATOM 2692 O O . CYS A 1 341 ? 12.787 26.993 -3.111 1.00 31.88 341 CYS A O 1
ATOM 2694 N N . VAL A 1 342 ? 13.519 28.925 -2.238 1.00 34.56 342 VAL A N 1
ATOM 2695 C CA . VAL A 1 342 ? 14.476 28.325 -1.305 1.00 34.56 342 VAL A CA 1
ATOM 2696 C C . VAL A 1 342 ? 13.670 27.892 -0.072 1.00 34.56 342 VAL A C 1
ATOM 2698 O O . VAL A 1 342 ? 12.858 28.692 0.406 1.00 34.56 342 VAL A O 1
ATOM 2701 N N . PRO A 1 343 ? 13.849 26.674 0.470 1.00 34.72 343 PRO A N 1
ATOM 2702 C CA . PRO A 1 343 ? 13.224 26.297 1.733 1.00 34.72 343 PRO A CA 1
ATOM 2703 C C . PRO A 1 343 ? 13.653 27.297 2.814 1.00 34.72 343 PRO A C 1
ATOM 2705 O O . PRO A 1 343 ? 14.847 27.457 3.068 1.00 34.72 343 PRO A O 1
ATOM 2708 N N . ARG A 1 344 ? 12.704 28.005 3.439 1.00 32.69 344 ARG A N 1
ATOM 2709 C CA . ARG A 1 344 ? 13.021 28.844 4.604 1.00 32.69 344 ARG A CA 1
ATOM 2710 C C . ARG A 1 344 ? 13.434 27.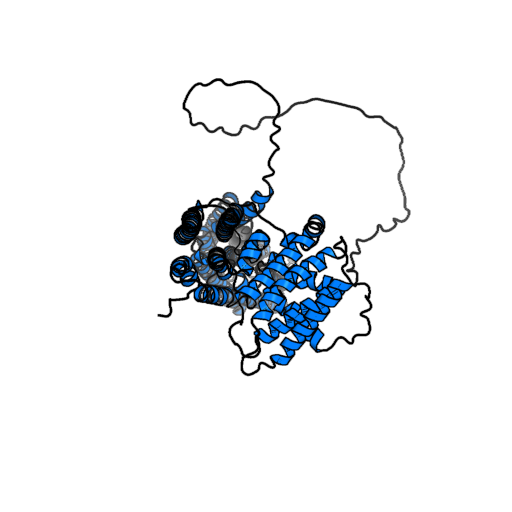920 5.749 1.00 32.69 344 ARG A C 1
ATOM 2712 O O . ARG A 1 344 ? 12.649 27.071 6.160 1.00 32.69 344 ARG A O 1
ATOM 2719 N N . LEU A 1 345 ? 14.654 28.093 6.258 1.00 31.94 345 LEU A N 1
ATOM 2720 C CA . LEU A 1 345 ? 15.048 27.543 7.555 1.00 31.94 345 LEU A CA 1
ATOM 2721 C C . LEU A 1 345 ? 14.065 28.054 8.628 1.00 31.94 345 LEU A C 1
ATOM 2723 O O . LEU A 1 345 ? 13.709 29.238 8.583 1.00 31.94 345 LEU A O 1
ATOM 2727 N N . PRO A 1 346 ? 13.627 27.204 9.576 1.00 38.28 346 PRO A N 1
ATOM 2728 C CA . PRO A 1 346 ? 12.828 27.649 10.711 1.00 38.28 346 PRO A CA 1
ATOM 2729 C C . PRO A 1 346 ? 13.547 28.797 11.424 1.00 38.28 346 PRO A C 1
ATOM 2731 O O . PRO A 1 346 ? 14.752 28.716 11.674 1.00 38.28 346 PRO A O 1
ATOM 2734 N N . GLN A 1 347 ? 12.825 29.878 11.729 1.00 40.72 347 GLN A N 1
ATOM 2735 C CA . GLN A 1 347 ? 13.346 30.932 12.599 1.00 40.72 347 GLN A CA 1
ATOM 2736 C C . GLN A 1 347 ? 13.817 30.288 13.909 1.00 40.72 347 GLN A C 1
ATOM 2738 O O . GLN A 1 347 ? 13.106 29.459 14.473 1.00 40.72 347 GLN A O 1
ATOM 2743 N N . GLN A 1 348 ? 15.022 30.644 14.369 1.00 39.19 348 GLN A N 1
ATOM 2744 C CA . GLN A 1 348 ? 15.563 30.195 15.653 1.00 39.19 348 GLN A CA 1
ATOM 2745 C C . GLN A 1 348 ? 14.590 30.573 16.778 1.00 39.19 348 GLN A C 1
ATOM 2747 O O . GLN A 1 348 ? 14.585 31.702 17.262 1.00 39.19 348 GLN A O 1
ATOM 2752 N N . LEU A 1 349 ? 13.769 29.614 17.194 1.00 46.09 349 LEU A N 1
ATOM 2753 C CA . LEU A 1 349 ? 12.997 29.686 18.421 1.00 46.09 349 LEU A CA 1
ATOM 2754 C C . LEU A 1 349 ? 13.946 29.342 19.566 1.00 46.09 349 LEU A C 1
ATOM 2756 O O . LEU A 1 349 ? 14.512 28.249 19.627 1.00 46.09 349 LEU A O 1
ATOM 2760 N N . SER A 1 350 ? 14.168 30.313 20.448 1.00 40.47 350 SER A N 1
ATOM 2761 C CA . SER A 1 350 ? 14.989 30.151 21.640 1.00 40.47 350 SER A CA 1
ATOM 2762 C C . SER A 1 350 ? 14.322 29.141 22.571 1.00 40.47 350 SER A C 1
ATOM 2764 O O . SER A 1 350 ? 13.404 29.483 23.321 1.00 40.47 350 SER A O 1
ATOM 2766 N N . TRP A 1 351 ? 14.783 27.892 22.547 1.00 47.03 351 TRP A N 1
ATOM 2767 C CA . TRP A 1 351 ? 14.545 26.976 23.650 1.00 47.03 351 TRP A CA 1
ATOM 2768 C C . TRP A 1 351 ? 15.137 27.651 24.894 1.00 47.03 351 TRP A C 1
ATOM 2770 O O . TRP A 1 351 ? 16.345 27.871 24.959 1.00 47.03 351 TRP A O 1
ATOM 2780 N N . GLY A 1 352 ? 14.291 28.067 25.848 1.00 48.97 352 GLY A N 1
ATOM 2781 C CA . GLY A 1 352 ? 14.767 28.519 27.161 1.00 48.97 352 GLY A CA 1
ATOM 2782 C C . GLY A 1 352 ? 15.747 27.493 27.735 1.00 48.97 352 GLY A C 1
ATOM 2783 O O . GLY A 1 352 ? 15.609 26.325 27.383 1.00 48.97 352 GLY A O 1
ATOM 2784 N N . LYS A 1 353 ? 16.719 27.963 28.538 1.00 48.31 353 LYS A N 1
ATOM 2785 C CA . LYS A 1 353 ? 17.940 27.323 29.103 1.00 48.31 353 LYS A CA 1
ATOM 2786 C C . LYS A 1 353 ? 17.799 25.911 29.733 1.00 48.31 353 LYS A C 1
ATOM 2788 O O . LYS A 1 353 ? 18.393 25.628 30.768 1.00 48.31 353 LYS A O 1
ATOM 2793 N N . GLU A 1 354 ? 17.035 25.014 29.145 1.00 56.81 354 GLU A N 1
ATOM 2794 C CA . GLU A 1 354 ? 16.976 23.601 29.474 1.00 56.81 354 GLU A CA 1
ATOM 2795 C C . GLU A 1 354 ? 17.907 22.884 28.503 1.00 56.81 354 GLU A C 1
ATOM 2797 O O . GLU A 1 354 ? 17.756 22.976 27.283 1.00 56.81 354 GLU A O 1
ATOM 2802 N N . ASN A 1 355 ? 18.919 22.218 29.051 1.00 59.88 355 ASN A N 1
ATOM 2803 C CA . ASN A 1 355 ? 19.850 21.431 28.259 1.00 59.88 355 ASN A CA 1
ATOM 2804 C C . ASN A 1 355 ? 19.090 20.251 27.648 1.00 59.88 355 ASN A C 1
ATOM 2806 O O . ASN A 1 355 ? 18.641 19.374 28.383 1.00 59.88 355 ASN A O 1
ATOM 2810 N N . ILE A 1 356 ? 18.975 20.224 26.318 1.00 69.75 356 ILE A N 1
ATOM 2811 C CA . ILE A 1 356 ? 18.528 19.039 25.578 1.00 69.75 356 ILE A CA 1
ATOM 2812 C C . ILE A 1 356 ? 19.462 17.889 25.963 1.00 69.75 356 ILE A C 1
ATOM 2814 O O . ILE A 1 356 ? 20.678 17.981 25.769 1.00 69.75 356 ILE A O 1
ATOM 2818 N N . THR A 1 357 ? 18.913 16.826 26.544 1.00 84.94 357 THR A N 1
ATOM 2819 C CA . THR A 1 357 ? 19.706 15.670 26.960 1.00 84.94 357 THR A CA 1
ATOM 2820 C C . THR A 1 357 ? 19.962 14.742 25.773 1.00 84.94 357 THR A C 1
ATOM 2822 O O . THR A 1 357 ? 19.223 14.734 24.787 1.00 84.94 357 THR A O 1
ATOM 2825 N N . LEU A 1 358 ? 21.003 13.906 25.859 1.00 85.19 358 LEU A N 1
ATOM 2826 C CA . LEU A 1 358 ? 21.231 12.857 24.857 1.00 85.19 358 LEU A CA 1
ATOM 2827 C C . LEU A 1 358 ? 20.023 11.910 24.754 1.00 85.19 358 LEU A C 1
ATOM 2829 O O . LEU A 1 358 ? 19.708 11.430 23.668 1.00 85.19 358 LEU A O 1
ATOM 2833 N N . LYS A 1 359 ? 19.322 11.698 25.875 1.00 87.69 359 LYS A N 1
ATOM 2834 C CA . LYS A 1 359 ? 18.132 10.854 25.935 1.00 87.69 359 LYS A CA 1
ATOM 2835 C C . LYS A 1 359 ? 16.958 11.490 25.189 1.00 87.69 359 LYS A C 1
ATOM 2837 O O . LYS A 1 359 ? 16.306 10.802 24.418 1.00 87.69 359 LYS A O 1
ATOM 2842 N N . ASP A 1 360 ? 16.769 12.808 25.277 1.00 91.56 360 ASP A N 1
ATOM 2843 C CA . ASP A 1 360 ? 15.763 13.519 24.466 1.00 91.56 360 ASP A CA 1
ATOM 2844 C C . ASP A 1 360 ? 16.020 13.361 22.957 1.00 91.56 360 ASP A C 1
ATOM 2846 O O . ASP A 1 360 ? 15.088 13.168 22.174 1.00 91.56 360 ASP A O 1
ATOM 2850 N N . LEU A 1 361 ? 17.290 13.397 22.532 1.00 91.50 361 LEU A N 1
ATOM 2851 C CA . LEU A 1 361 ? 17.665 13.185 21.128 1.00 91.50 361 LEU A CA 1
ATOM 2852 C C . LEU A 1 361 ? 17.411 11.746 20.671 1.00 91.50 361 LEU A C 1
ATOM 2854 O O . LEU A 1 361 ? 16.935 11.535 19.555 1.00 91.50 361 LEU A O 1
ATOM 2858 N N . GLU A 1 362 ? 17.698 10.767 21.528 1.00 93.38 362 GLU A N 1
ATOM 2859 C CA . GLU A 1 362 ? 17.376 9.359 21.288 1.00 93.38 362 GLU A CA 1
ATOM 2860 C C . GLU A 1 362 ? 15.865 9.157 21.130 1.00 93.38 362 GLU A C 1
ATOM 2862 O O . GLU A 1 362 ? 15.428 8.559 20.147 1.00 93.38 362 GLU A O 1
ATOM 2867 N N . LEU A 1 363 ? 15.063 9.710 22.043 1.00 95.00 363 LEU A N 1
ATOM 2868 C CA . LEU A 1 363 ? 13.603 9.634 21.994 1.00 95.00 363 LEU A CA 1
ATOM 2869 C C . LEU A 1 363 ? 13.046 10.289 20.724 1.00 95.00 363 LEU A C 1
ATOM 2871 O O . LEU A 1 363 ? 12.187 9.712 20.059 1.00 95.00 363 LEU A O 1
ATOM 2875 N N . MET A 1 364 ? 13.569 11.454 20.334 1.00 94.94 364 MET A N 1
ATOM 2876 C CA . MET A 1 364 ? 13.158 12.138 19.105 1.00 94.94 364 MET A CA 1
ATOM 2877 C C . MET A 1 364 ? 13.550 11.357 17.839 1.00 94.94 364 MET A C 1
ATOM 2879 O O . MET A 1 364 ? 12.780 11.262 16.874 1.00 94.94 364 MET A O 1
ATOM 2883 N N . HIS A 1 365 ? 14.743 10.757 17.833 1.00 93.25 365 HIS A N 1
ATOM 2884 C CA . HIS A 1 365 ? 15.170 9.860 16.763 1.00 93.25 365 HIS A CA 1
ATOM 2885 C C . HIS A 1 365 ? 14.264 8.625 16.686 1.00 93.25 365 HIS A C 1
ATOM 2887 O O . HIS A 1 365 ? 13.807 8.253 15.602 1.00 93.25 365 HIS A O 1
ATOM 2893 N N . HIS A 1 366 ? 13.939 8.022 17.831 1.00 95.31 366 HIS A N 1
ATOM 2894 C CA . HIS A 1 366 ? 13.034 6.883 17.900 1.00 95.31 366 HIS A CA 1
ATOM 2895 C C . HIS A 1 366 ? 11.628 7.252 17.410 1.00 95.31 366 HIS A C 1
ATOM 2897 O O . HIS A 1 366 ? 11.041 6.494 16.633 1.00 95.31 366 HIS A O 1
ATOM 2903 N N . TYR A 1 367 ? 11.131 8.451 17.746 1.00 96.50 367 TYR A N 1
ATOM 2904 C CA . TYR A 1 367 ? 9.852 8.950 17.245 1.00 96.50 367 TYR A CA 1
ATOM 2905 C C . TYR A 1 367 ? 9.800 8.959 15.722 1.00 96.50 367 TYR A C 1
ATOM 2907 O O . TYR A 1 367 ? 8.909 8.357 15.130 1.00 96.50 367 TYR A O 1
ATOM 2915 N N . THR A 1 368 ? 10.770 9.629 15.095 1.00 92.94 368 THR A N 1
ATOM 2916 C CA . THR A 1 368 ? 10.794 9.918 13.648 1.00 92.94 368 THR A CA 1
ATOM 2917 C C . THR A 1 368 ? 11.152 8.711 12.777 1.00 92.94 368 THR A C 1
ATOM 2919 O O . THR A 1 368 ? 10.864 8.701 11.573 1.00 92.94 368 THR A O 1
ATOM 2922 N N . THR A 1 369 ? 11.740 7.673 13.373 1.00 90.88 369 THR A N 1
ATOM 2923 C CA . THR A 1 369 ? 12.090 6.419 12.691 1.00 90.88 369 THR A CA 1
ATOM 2924 C C . THR A 1 369 ? 11.075 5.307 12.927 1.00 90.88 369 THR A C 1
ATOM 2926 O O . THR A 1 369 ? 10.793 4.555 11.992 1.00 90.88 369 THR A O 1
ATOM 2929 N N . THR A 1 370 ? 10.510 5.220 14.138 1.00 93.81 370 THR A N 1
ATOM 2930 C CA . THR A 1 370 ? 9.791 4.025 14.599 1.00 93.81 370 THR A CA 1
ATOM 2931 C C . THR A 1 370 ? 8.463 4.344 15.293 1.00 93.81 370 THR A C 1
ATOM 2933 O O . THR A 1 370 ? 7.439 3.834 14.841 1.00 93.81 370 THR A O 1
ATOM 2936 N N . THR A 1 371 ? 8.423 5.186 16.339 1.00 95.00 371 THR A N 1
ATOM 2937 C CA . THR A 1 371 ? 7.191 5.407 17.139 1.00 95.00 371 THR A CA 1
ATOM 2938 C C . THR A 1 371 ? 6.035 5.922 16.298 1.00 95.00 371 THR A C 1
ATOM 2940 O O . THR A 1 371 ? 4.904 5.485 16.492 1.00 95.00 371 THR A O 1
ATOM 2943 N N . TYR A 1 372 ? 6.299 6.808 15.328 1.00 93.81 372 TYR A N 1
ATOM 2944 C CA . TYR A 1 372 ? 5.233 7.398 14.518 1.00 93.81 372 TYR A CA 1
ATOM 2945 C C . TYR A 1 372 ? 4.376 6.336 13.799 1.00 93.81 372 TYR A C 1
ATOM 2947 O O . TYR A 1 372 ? 3.192 6.564 13.559 1.00 93.81 372 TYR A O 1
ATOM 2955 N N . LEU A 1 373 ? 4.944 5.161 13.481 1.00 91.50 373 LEU A N 1
ATOM 2956 C CA . LEU A 1 373 ? 4.241 4.047 12.831 1.00 91.50 373 LEU A CA 1
ATOM 2957 C C . LEU A 1 373 ? 3.077 3.514 13.676 1.00 91.50 373 LEU A C 1
ATOM 2959 O O . LEU A 1 373 ? 2.115 2.980 13.119 1.00 91.50 373 LEU A O 1
ATOM 2963 N N . ALA A 1 374 ? 3.142 3.681 14.999 1.00 87.88 374 ALA A N 1
ATOM 2964 C CA . ALA A 1 374 ? 2.083 3.284 15.918 1.00 87.88 374 ALA A CA 1
ATOM 2965 C C . ALA A 1 374 ? 0.793 4.108 15.743 1.00 87.88 374 ALA A C 1
ATOM 2967 O O . ALA A 1 374 ? -0.261 3.646 16.176 1.00 87.88 374 ALA A O 1
ATOM 2968 N N . PHE A 1 375 ? 0.865 5.271 15.080 1.00 87.00 375 PHE A N 1
ATOM 2969 C CA . PHE A 1 375 ? -0.271 6.167 14.810 1.00 87.00 375 PHE A CA 1
ATOM 2970 C C . PHE A 1 375 ? -0.775 6.101 13.356 1.00 87.00 375 PHE A C 1
ATOM 2972 O O . PHE A 1 375 ? -1.768 6.734 12.996 1.00 87.00 375 PHE A O 1
ATOM 2979 N N . VAL A 1 376 ? -0.076 5.373 12.478 1.00 84.69 376 VAL A N 1
ATOM 2980 C CA . VAL A 1 376 ? -0.371 5.342 11.039 1.00 84.69 376 VAL A CA 1
ATOM 2981 C C . VAL A 1 376 ? -1.322 4.189 10.730 1.00 84.69 376 VAL A C 1
ATOM 2983 O O . VAL A 1 376 ? -0.882 3.058 10.526 1.00 84.69 376 VAL A O 1
ATOM 2986 N N . ASP A 1 377 ? -2.625 4.471 10.679 1.00 75.94 377 ASP A N 1
ATOM 2987 C CA . ASP A 1 377 ? -3.641 3.512 10.202 1.00 75.94 377 ASP A CA 1
ATOM 2988 C C . ASP A 1 377 ? -3.632 3.366 8.671 1.00 75.94 377 ASP A C 1
ATOM 2990 O O . ASP A 1 377 ? -3.913 2.293 8.143 1.00 75.94 377 ASP A O 1
ATOM 2994 N N . TYR A 1 378 ? -3.238 4.421 7.949 1.00 76.12 378 TYR A N 1
ATOM 2995 C CA . TYR A 1 378 ? -3.124 4.424 6.489 1.00 76.12 378 TYR A CA 1
ATOM 2996 C C . TYR A 1 378 ? -1.858 5.130 6.032 1.00 76.12 378 TYR A C 1
ATOM 2998 O O . TYR A 1 378 ? -1.483 6.164 6.576 1.00 76.12 378 TYR A O 1
ATOM 3006 N N . GLU A 1 379 ? -1.266 4.651 4.938 1.00 76.50 379 GLU A N 1
ATOM 3007 C CA . GLU A 1 379 ? -0.081 5.263 4.319 1.00 76.50 379 GLU A CA 1
ATOM 3008 C C . GLU A 1 379 ? -0.248 6.757 4.016 1.00 76.50 379 GLU A C 1
ATOM 3010 O O . GLU A 1 379 ? 0.718 7.513 4.085 1.00 76.50 379 GLU A O 1
ATOM 3015 N N . VAL A 1 380 ? -1.471 7.208 3.722 1.00 76.56 380 VAL A N 1
ATOM 3016 C CA . VAL A 1 380 ? -1.750 8.629 3.475 1.00 76.56 380 VAL A CA 1
ATOM 3017 C C . VAL A 1 380 ? -1.553 9.495 4.728 1.00 76.56 380 VAL A C 1
ATOM 3019 O O . VAL A 1 380 ? -1.194 10.657 4.594 1.00 76.56 380 VAL A O 1
ATOM 3022 N N . TYR A 1 381 ? -1.690 8.934 5.936 1.00 83.25 381 TYR A N 1
ATOM 3023 C CA . TYR A 1 381 ? -1.462 9.633 7.211 1.00 83.25 381 TYR A CA 1
ATOM 3024 C C . TYR A 1 381 ? 0.015 9.656 7.623 1.00 83.25 381 TYR A C 1
ATOM 3026 O O . TYR A 1 381 ? 0.398 10.409 8.517 1.00 83.25 381 TYR A O 1
ATOM 3034 N N . ARG A 1 382 ? 0.870 8.859 6.964 1.00 85.06 382 ARG A N 1
ATOM 3035 C CA . ARG A 1 382 ? 2.303 8.761 7.275 1.00 85.06 382 ARG A CA 1
ATOM 3036 C C . ARG A 1 382 ? 3.010 10.123 7.315 1.00 85.06 382 ARG A C 1
ATOM 3038 O O . ARG A 1 382 ? 3.705 10.369 8.299 1.00 85.06 382 ARG A O 1
ATOM 3045 N N . PRO A 1 383 ? 2.860 11.020 6.317 1.00 88.38 383 PRO A N 1
ATOM 3046 C CA . PRO A 1 383 ? 3.575 12.296 6.323 1.00 88.38 383 PRO A CA 1
ATOM 3047 C C . PRO A 1 383 ? 3.165 13.194 7.493 1.00 88.38 383 PRO A C 1
ATOM 3049 O O . PRO A 1 383 ? 3.994 13.936 8.012 1.00 88.38 383 PRO A O 1
ATOM 3052 N N . VAL A 1 384 ? 1.909 13.097 7.939 1.00 90.69 384 VAL A N 1
ATOM 3053 C CA . VAL A 1 384 ? 1.404 13.868 9.077 1.00 90.69 384 VAL A CA 1
ATOM 3054 C C . VAL A 1 384 ? 2.131 13.476 10.359 1.00 90.69 384 VAL A C 1
ATOM 3056 O O . VAL A 1 384 ? 2.747 14.331 10.991 1.00 90.69 384 VAL A O 1
ATOM 3059 N N . TRP A 1 385 ? 2.136 12.188 10.702 1.00 94.00 385 TRP A N 1
ATOM 3060 C CA . TRP A 1 385 ? 2.759 11.717 11.940 1.00 94.00 385 TRP A CA 1
ATOM 3061 C C . TRP A 1 385 ? 4.291 11.747 11.892 1.00 94.00 385 TRP A C 1
ATOM 3063 O O . TRP A 1 385 ? 4.923 12.027 12.902 1.00 94.00 385 TRP A O 1
ATOM 3073 N N . GLN A 1 386 ? 4.906 11.491 10.733 1.00 94.00 386 GLN A N 1
ATOM 3074 C CA . GLN A 1 386 ? 6.368 11.434 10.619 1.00 94.00 386 GLN A CA 1
ATOM 3075 C C . GLN A 1 386 ? 7.030 12.811 10.463 1.00 94.00 386 GLN A C 1
ATOM 3077 O O . GLN A 1 386 ? 8.172 12.984 10.883 1.00 94.00 386 GLN A O 1
ATOM 3082 N N . VAL A 1 387 ? 6.360 13.769 9.814 1.00 91.50 387 VAL A N 1
ATOM 3083 C CA . VAL A 1 387 ? 6.971 15.053 9.428 1.00 91.50 387 VAL A CA 1
ATOM 3084 C C . VAL A 1 387 ? 6.238 16.228 10.056 1.00 91.50 387 VAL A C 1
ATOM 3086 O O . VAL A 1 387 ? 6.869 17.020 10.750 1.00 91.50 387 VAL A O 1
ATOM 3089 N N . VAL A 1 388 ? 4.922 16.336 9.851 1.00 92.69 388 VAL A N 1
ATOM 3090 C CA . VAL A 1 388 ? 4.168 17.525 10.279 1.00 92.69 388 VAL A CA 1
ATOM 3091 C C . VAL A 1 388 ? 4.123 17.637 11.803 1.00 92.69 388 VAL A C 1
ATOM 3093 O O . VAL A 1 388 ? 4.444 18.689 12.340 1.00 92.69 388 VAL A O 1
ATOM 3096 N N . VAL A 1 389 ? 3.798 16.559 12.521 1.00 95.88 389 VAL A N 1
ATOM 3097 C CA . VAL A 1 389 ? 3.744 16.575 13.994 1.00 95.88 389 VAL A CA 1
ATOM 3098 C C . VAL A 1 389 ? 5.105 16.938 14.618 1.00 95.88 389 VAL A C 1
ATOM 3100 O O . VAL A 1 389 ? 5.140 17.843 15.451 1.00 95.88 389 VAL A O 1
ATOM 3103 N N . PRO A 1 390 ? 6.242 16.345 14.199 1.00 95.69 390 PRO A N 1
ATOM 3104 C CA . PRO A 1 390 ? 7.567 16.805 14.617 1.00 95.69 390 PRO A CA 1
ATOM 3105 C C . PRO A 1 390 ? 7.882 18.267 14.291 1.00 95.69 390 PRO A C 1
ATOM 3107 O O . PRO A 1 390 ? 8.568 18.917 15.073 1.00 95.69 390 PRO A O 1
ATOM 3110 N N . GLN A 1 391 ? 7.414 18.794 13.156 1.00 93.38 391 GLN A N 1
ATOM 3111 C CA . GLN A 1 391 ? 7.595 20.207 12.805 1.00 93.38 391 GLN A CA 1
ATOM 3112 C C . GLN A 1 391 ? 6.794 21.126 13.735 1.00 93.38 391 GLN A C 1
ATOM 3114 O O . GLN A 1 391 ? 7.343 22.098 14.249 1.00 93.38 391 GLN A O 1
ATOM 3119 N N . GLU A 1 392 ? 5.538 20.786 14.024 1.00 92.31 392 GLU A N 1
ATOM 3120 C CA . GLU A 1 392 ? 4.716 21.496 15.013 1.00 92.31 392 GLU A CA 1
ATOM 3121 C C . GLU A 1 392 ? 5.366 21.447 16.407 1.00 92.31 392 GLU A C 1
ATOM 3123 O O . GLU A 1 392 ? 5.444 22.459 17.105 1.00 92.31 392 GLU A O 1
ATOM 3128 N N . ALA A 1 393 ? 5.932 20.298 16.793 1.00 94.12 393 ALA A N 1
ATOM 3129 C CA . ALA A 1 393 ? 6.624 20.116 18.069 1.00 94.12 393 ALA A CA 1
ATOM 3130 C C . ALA A 1 393 ? 7.867 21.012 18.231 1.00 94.12 393 ALA A C 1
ATOM 3132 O O . ALA A 1 393 ? 8.239 21.340 19.356 1.00 94.12 393 ALA A O 1
ATOM 3133 N N . GLN A 1 394 ? 8.497 21.454 17.135 1.00 90.81 394 GLN A N 1
ATOM 3134 C CA . GLN A 1 394 ? 9.603 22.423 17.200 1.00 90.81 394 GLN A CA 1
ATOM 3135 C C . GLN A 1 394 ? 9.140 23.805 17.673 1.00 90.81 394 GLN A C 1
ATOM 3137 O O . GLN A 1 394 ? 9.940 24.560 18.224 1.00 90.81 394 GLN A O 1
ATOM 3142 N N . THR A 1 395 ? 7.864 24.134 17.452 1.00 89.69 395 THR A N 1
ATOM 3143 C CA . THR A 1 395 ? 7.258 25.407 17.862 1.00 89.69 395 THR A CA 1
ATOM 3144 C C . THR A 1 395 ? 6.544 25.277 19.206 1.00 89.69 395 THR A C 1
ATOM 3146 O O . THR A 1 395 ? 6.647 26.166 20.052 1.00 89.69 395 THR A O 1
ATOM 3149 N N . TYR A 1 396 ? 5.858 24.155 19.438 1.00 92.06 396 TYR A N 1
ATOM 3150 C CA . TYR A 1 396 ? 5.017 23.939 20.612 1.00 92.06 396 TYR A CA 1
ATOM 3151 C C . TYR A 1 396 ? 5.629 22.926 21.582 1.00 92.06 396 TYR A C 1
ATOM 3153 O O . TYR A 1 396 ? 5.587 21.713 21.376 1.00 92.06 396 TYR A O 1
ATOM 3161 N N . ARG A 1 397 ? 6.154 23.437 22.700 1.00 91.06 397 ARG A N 1
ATOM 3162 C CA . ARG A 1 397 ? 6.896 22.656 23.706 1.00 91.06 397 ARG A CA 1
ATOM 3163 C C . ARG A 1 397 ? 6.059 21.548 24.360 1.00 91.06 397 ARG A C 1
ATOM 3165 O O . ARG A 1 397 ? 6.578 20.463 24.606 1.00 91.06 397 ARG A O 1
ATOM 3172 N N . PHE A 1 398 ? 4.762 21.787 24.583 1.00 93.88 398 PHE A N 1
ATOM 3173 C CA . PHE A 1 398 ? 3.848 20.759 25.095 1.00 93.88 398 PHE A CA 1
ATOM 3174 C C . PHE A 1 398 ? 3.778 19.541 24.163 1.00 93.88 398 PHE A C 1
ATOM 3176 O O . PHE A 1 398 ? 3.765 18.405 24.625 1.00 93.88 398 PHE A O 1
ATOM 3183 N N . LEU A 1 399 ? 3.798 19.765 22.845 1.00 95.94 399 LEU A N 1
ATOM 3184 C CA . LEU A 1 399 ? 3.750 18.691 21.862 1.00 95.94 399 LEU A CA 1
ATOM 3185 C C . LEU A 1 399 ? 5.090 17.958 21.790 1.00 95.94 399 LEU A C 1
ATOM 3187 O O . LEU A 1 399 ? 5.083 16.734 21.696 1.00 95.94 399 LEU A O 1
ATOM 3191 N N . MET A 1 400 ? 6.221 18.672 21.908 1.00 95.62 400 MET A N 1
ATOM 3192 C CA . MET A 1 400 ? 7.538 18.031 22.016 1.00 95.62 400 MET A CA 1
ATOM 3193 C C . MET A 1 400 ? 7.578 17.055 23.188 1.00 95.62 400 MET A C 1
ATOM 3195 O O . MET A 1 400 ? 7.887 15.883 23.006 1.00 95.62 400 MET A O 1
ATOM 3199 N N . HIS A 1 401 ? 7.239 17.515 24.391 1.00 95.56 401 HIS A N 1
ATOM 3200 C CA . HIS A 1 401 ? 7.266 16.642 25.558 1.00 95.56 401 HIS A CA 1
ATOM 3201 C C . HIS A 1 401 ? 6.359 15.421 25.377 1.00 95.56 401 HIS A C 1
ATOM 3203 O O . HIS A 1 401 ? 6.771 14.312 25.698 1.00 95.56 401 HIS A O 1
ATOM 3209 N N . LEU A 1 402 ? 5.186 15.577 24.763 1.00 96.50 402 LEU A N 1
ATOM 3210 C CA . LEU A 1 402 ? 4.291 14.450 24.527 1.00 96.50 402 LEU A CA 1
ATOM 3211 C C . LEU A 1 402 ? 4.838 13.430 23.503 1.00 96.50 402 LEU A C 1
ATOM 3213 O O . LEU A 1 402 ? 4.710 12.224 23.722 1.00 96.50 402 LEU A O 1
ATOM 3217 N N . ILE A 1 403 ? 5.483 13.869 22.412 1.00 97.19 403 ILE A N 1
ATOM 3218 C CA . ILE A 1 403 ? 6.099 12.928 21.453 1.00 97.19 403 ILE A CA 1
ATOM 3219 C C . ILE A 1 403 ? 7.301 12.189 22.057 1.00 97.19 403 ILE A C 1
ATOM 3221 O O . ILE A 1 403 ? 7.514 11.013 21.742 1.00 97.19 403 ILE A O 1
ATOM 3225 N N . LEU A 1 404 ? 8.053 12.838 22.955 1.00 96.19 404 LEU A N 1
ATOM 3226 C CA . LEU A 1 404 ? 9.128 12.199 23.717 1.00 96.19 404 LEU A CA 1
ATOM 3227 C C . LEU A 1 404 ? 8.555 11.194 24.724 1.00 96.19 404 LEU A C 1
ATOM 3229 O O . LEU A 1 404 ? 9.031 10.063 24.782 1.00 96.19 404 LEU A O 1
ATOM 3233 N N . ALA A 1 405 ? 7.481 11.559 25.431 1.00 95.62 405 ALA A N 1
ATOM 3234 C CA . ALA A 1 405 ? 6.796 10.693 26.388 1.00 95.62 405 ALA A CA 1
ATOM 3235 C C . ALA A 1 405 ? 6.328 9.378 25.746 1.00 95.62 405 ALA A C 1
ATOM 3237 O O . ALA A 1 405 ? 6.665 8.295 26.226 1.00 95.62 405 ALA A O 1
ATOM 3238 N N . VAL A 1 406 ? 5.623 9.449 24.609 1.00 95.38 406 VAL A N 1
ATOM 3239 C CA . VAL A 1 406 ? 5.172 8.234 23.907 1.00 95.38 406 VAL A CA 1
ATOM 3240 C C . VAL A 1 406 ? 6.340 7.448 23.310 1.00 95.38 406 VAL A C 1
ATOM 3242 O O . VAL A 1 406 ? 6.281 6.223 23.238 1.00 95.38 406 VAL A O 1
ATOM 3245 N N . SER A 1 407 ? 7.425 8.113 22.909 1.00 95.50 407 SER A N 1
ATOM 3246 C CA . SER A 1 407 ? 8.613 7.409 22.412 1.00 95.50 407 SER A CA 1
ATOM 3247 C C . SER A 1 407 ? 9.325 6.635 23.510 1.00 95.50 407 SER A C 1
ATOM 3249 O O . SER A 1 407 ? 9.719 5.500 23.269 1.00 95.50 407 SER A O 1
ATOM 3251 N N . ALA A 1 408 ? 9.439 7.202 24.712 1.00 93.25 408 ALA A N 1
ATOM 3252 C CA . ALA A 1 408 ? 10.000 6.502 25.864 1.00 93.25 408 ALA A CA 1
ATOM 3253 C C . ALA A 1 408 ? 9.152 5.272 26.215 1.00 93.25 408 ALA A C 1
ATOM 3255 O O . ALA A 1 408 ? 9.688 4.180 26.393 1.00 93.25 408 ALA A O 1
ATOM 3256 N N . LEU A 1 409 ? 7.825 5.428 26.190 1.00 90.44 409 LEU A N 1
ATOM 3257 C CA . LEU A 1 409 ? 6.880 4.339 26.423 1.00 90.44 409 LEU A CA 1
ATOM 3258 C C . LEU A 1 409 ? 6.979 3.229 25.361 1.00 90.44 409 LEU A C 1
ATOM 3260 O O . LEU A 1 409 ? 6.918 2.042 25.673 1.00 90.44 409 LEU A O 1
ATOM 3264 N N . HIS A 1 410 ? 7.176 3.604 24.097 1.00 91.62 410 HIS A N 1
ATOM 3265 C CA . HIS A 1 410 ? 7.341 2.649 23.004 1.00 91.62 410 HIS A CA 1
ATOM 3266 C C . HIS A 1 410 ? 8.682 1.902 23.069 1.00 91.62 410 HIS A C 1
ATOM 3268 O O . HIS A 1 410 ? 8.719 0.702 22.799 1.00 91.62 410 HIS A O 1
ATOM 3274 N N . ILE A 1 411 ? 9.772 2.570 23.464 1.00 89.88 411 ILE A N 1
ATOM 3275 C CA . ILE A 1 411 ? 11.063 1.906 23.699 1.00 89.88 411 ILE A CA 1
ATOM 3276 C C . ILE A 1 411 ? 10.930 0.873 24.818 1.00 89.88 411 ILE A C 1
ATOM 3278 O O . ILE A 1 411 ? 11.372 -0.258 24.628 1.00 89.88 411 ILE A O 1
ATOM 3282 N N . ASP A 1 412 ? 10.293 1.231 25.939 1.00 86.44 412 ASP A N 1
ATOM 3283 C CA . ASP A 1 412 ? 10.055 0.304 27.054 1.00 86.44 412 ASP A CA 1
ATOM 3284 C C . ASP A 1 412 ? 9.305 -0.956 26.592 1.00 86.44 412 ASP A C 1
ATOM 3286 O O . ASP A 1 412 ? 9.724 -2.077 26.885 1.00 86.44 412 ASP A O 1
ATOM 3290 N N . HIS A 1 413 ? 8.263 -0.786 25.768 1.00 84.38 413 HIS A N 1
ATOM 3291 C CA . HIS A 1 413 ? 7.510 -1.901 25.189 1.00 84.38 413 HIS A CA 1
ATOM 3292 C C . HIS A 1 413 ? 8.374 -2.851 24.339 1.00 84.38 413 HIS A C 1
ATOM 3294 O O . HIS A 1 413 ? 8.184 -4.067 24.386 1.00 84.38 413 HIS A O 1
ATOM 3300 N N . LEU A 1 414 ? 9.315 -2.316 23.555 1.00 86.75 414 LEU A N 1
ATOM 3301 C CA . LEU A 1 414 ? 10.161 -3.109 22.657 1.00 86.75 414 LEU A CA 1
ATOM 3302 C C . LEU A 1 414 ? 11.302 -3.845 23.380 1.00 86.75 414 LEU A C 1
ATOM 3304 O O . LEU A 1 414 ? 11.941 -4.714 22.777 1.00 86.75 414 LEU A O 1
ATOM 3308 N N . GLN A 1 415 ? 11.591 -3.519 24.645 1.00 80.12 415 GLN A N 1
ATOM 3309 C CA . GLN A 1 415 ? 12.677 -4.160 25.383 1.00 80.12 415 GLN A CA 1
ATOM 3310 C C . GLN A 1 415 ? 12.310 -5.588 25.838 1.00 80.12 415 GLN A C 1
ATOM 3312 O O . GLN A 1 415 ? 11.226 -5.819 26.384 1.00 80.12 415 GLN A O 1
ATOM 3317 N N . PRO A 1 416 ? 13.226 -6.570 25.683 1.00 68.00 416 PRO A N 1
ATOM 3318 C CA . PRO A 1 416 ? 13.025 -7.919 26.202 1.00 68.00 416 PRO A CA 1
ATOM 3319 C C . PRO A 1 416 ? 12.819 -7.903 27.726 1.00 68.00 416 PRO A C 1
ATOM 3321 O O . PRO A 1 416 ? 13.522 -7.151 28.404 1.00 68.00 416 PRO A O 1
ATOM 3324 N N . PRO A 1 417 ? 11.971 -8.785 28.295 1.00 64.69 417 PRO A N 1
ATOM 3325 C CA . PRO A 1 417 ? 11.685 -8.817 29.735 1.00 64.69 417 PRO A CA 1
ATOM 3326 C C . PRO A 1 417 ? 12.937 -8.873 30.628 1.00 64.69 417 PRO A C 1
ATOM 3328 O O . PRO A 1 417 ? 12.963 -8.264 31.688 1.00 64.69 417 PRO A O 1
ATOM 3331 N N . ALA A 1 418 ? 13.997 -9.551 30.171 1.00 58.84 418 ALA A N 1
ATOM 3332 C CA . ALA A 1 418 ? 15.261 -9.709 30.896 1.00 58.84 418 ALA A CA 1
ATOM 3333 C C . ALA A 1 418 ? 16.149 -8.446 30.936 1.00 58.84 418 ALA A C 1
ATOM 3335 O O . ALA A 1 418 ? 17.020 -8.351 31.793 1.00 58.84 418 ALA A O 1
ATOM 3336 N N . ASN A 1 419 ? 15.940 -7.496 30.017 1.00 56.75 419 ASN A N 1
ATOM 3337 C CA . ASN A 1 419 ? 16.739 -6.272 29.872 1.00 56.75 419 ASN A CA 1
ATOM 3338 C C . ASN A 1 419 ? 15.918 -5.001 30.113 1.00 56.75 419 ASN A C 1
ATOM 3340 O O . ASN A 1 419 ? 16.416 -3.907 29.829 1.00 56.75 419 ASN A O 1
ATOM 3344 N N . ARG A 1 420 ? 14.678 -5.130 30.611 1.00 61.09 420 ARG A N 1
ATOM 3345 C CA . ARG A 1 420 ? 13.853 -3.982 30.980 1.00 61.09 420 ARG A CA 1
ATOM 3346 C C . ARG A 1 420 ? 14.587 -3.203 32.066 1.00 61.09 420 ARG A C 1
ATOM 3348 O O . ARG A 1 420 ? 14.456 -3.494 33.251 1.00 61.09 420 ARG A O 1
ATOM 3355 N N . HIS A 1 421 ? 15.263 -2.129 31.672 1.00 54.62 421 HIS A N 1
ATOM 3356 C CA . HIS A 1 421 ? 15.570 -1.010 32.564 1.00 54.62 421 HIS A CA 1
ATOM 3357 C C . HIS A 1 421 ? 14.271 -0.222 32.806 1.00 54.62 421 HIS A C 1
ATOM 3359 O O . HIS A 1 421 ? 14.260 1.004 32.766 1.00 54.62 421 HIS A O 1
ATOM 3365 N N . GLY A 1 422 ? 13.146 -0.933 32.953 1.00 55.00 422 GLY A N 1
ATOM 3366 C CA . GLY A 1 422 ? 11.820 -0.430 32.615 1.00 55.00 422 GLY A CA 1
ATOM 3367 C C . GLY A 1 422 ? 11.348 0.675 33.541 1.00 55.00 422 GLY A C 1
ATOM 3368 O O . GLY A 1 422 ? 10.494 1.461 33.166 1.00 55.00 422 GLY A O 1
ATOM 3369 N N . LEU A 1 423 ? 11.954 0.807 34.719 1.00 61.22 423 LEU A N 1
ATOM 3370 C CA . LEU A 1 423 ? 11.734 1.958 35.590 1.00 61.22 423 LEU A CA 1
ATOM 3371 C C . LEU A 1 423 ? 12.231 3.260 34.941 1.00 61.22 423 LEU A C 1
ATOM 3373 O O . LEU A 1 423 ? 11.523 4.255 34.983 1.00 61.22 423 LEU A O 1
ATOM 3377 N N . GLU A 1 424 ? 13.372 3.256 34.246 1.00 78.88 424 GLU A N 1
ATOM 3378 C CA . GLU A 1 424 ? 13.979 4.488 33.729 1.00 78.88 424 GLU A CA 1
ATOM 3379 C C . GLU A 1 424 ? 13.181 5.100 32.564 1.00 78.88 424 GLU A C 1
ATOM 3381 O O . GLU A 1 424 ? 12.894 6.296 32.578 1.00 78.88 424 GLU A O 1
ATOM 3386 N N . TYR A 1 425 ? 12.788 4.307 31.557 1.00 86.56 425 TYR A N 1
ATOM 3387 C CA . TYR A 1 425 ? 12.000 4.831 30.431 1.00 86.56 425 TYR A CA 1
ATOM 3388 C C . TYR A 1 425 ? 10.540 5.100 30.810 1.00 86.56 425 TYR A C 1
ATOM 3390 O O . TYR A 1 425 ? 9.960 6.038 30.266 1.00 86.56 425 TYR A O 1
ATOM 3398 N N . LYS A 1 426 ? 9.954 4.357 31.762 1.00 82.50 426 LYS A N 1
ATOM 3399 C CA . LYS A 1 426 ? 8.611 4.658 32.287 1.00 82.50 426 LYS A CA 1
ATOM 3400 C C . LYS A 1 426 ? 8.592 5.954 33.090 1.00 82.50 426 LYS A C 1
ATOM 3402 O O . LYS A 1 426 ? 7.748 6.807 32.833 1.00 82.50 426 LYS A O 1
ATOM 3407 N N . GLU A 1 427 ? 9.539 6.140 34.010 1.00 85.81 427 GLU A N 1
ATOM 3408 C CA . GLU A 1 427 ? 9.687 7.397 34.756 1.00 85.81 427 GLU A CA 1
ATOM 3409 C C . GLU A 1 427 ? 9.943 8.568 33.806 1.00 85.81 427 GLU A C 1
ATOM 3411 O O . GLU A 1 427 ? 9.359 9.640 33.962 1.00 85.81 427 GLU A O 1
ATOM 3416 N N . LEU A 1 428 ? 10.767 8.358 32.774 1.00 89.19 428 LEU A N 1
ATOM 3417 C CA . LEU A 1 428 ? 11.028 9.368 31.753 1.00 89.19 428 LEU A CA 1
ATOM 3418 C C . LEU A 1 428 ? 9.781 9.688 30.916 1.00 89.19 428 LEU A C 1
ATOM 3420 O O . LEU A 1 428 ? 9.515 10.861 30.643 1.00 89.19 428 LEU A O 1
ATOM 3424 N N . ALA A 1 429 ? 9.000 8.670 30.542 1.00 92.25 429 ALA A N 1
ATOM 3425 C CA . ALA A 1 429 ? 7.732 8.832 29.842 1.00 92.25 429 ALA A CA 1
ATOM 3426 C C . ALA A 1 429 ? 6.749 9.664 30.678 1.00 92.25 429 ALA A C 1
ATOM 3428 O O . ALA A 1 429 ? 6.219 10.658 30.179 1.00 92.25 429 ALA A O 1
ATOM 3429 N N . GLN A 1 430 ? 6.575 9.318 31.958 1.00 90.38 430 GLN A N 1
ATOM 3430 C CA . GLN A 1 430 ? 5.696 10.041 32.877 1.00 90.38 430 GLN A CA 1
ATOM 3431 C C . GLN A 1 430 ? 6.173 11.479 33.102 1.00 90.38 430 GLN A C 1
ATOM 3433 O O . GLN A 1 430 ? 5.396 12.417 32.959 1.00 90.38 430 GLN A O 1
ATOM 3438 N N . LYS A 1 431 ? 7.471 11.682 33.351 1.00 91.81 431 LYS A N 1
ATOM 3439 C CA . LYS A 1 431 ? 8.063 13.013 33.539 1.00 91.81 431 LYS A CA 1
ATOM 3440 C C . LYS A 1 431 ? 7.806 13.932 32.345 1.00 91.81 431 LYS A C 1
ATOM 3442 O O . LYS A 1 431 ? 7.456 15.105 32.516 1.00 91.81 431 LYS A O 1
ATOM 3447 N N . HIS A 1 432 ? 8.009 13.427 31.129 1.00 94.81 432 HIS A N 1
ATOM 3448 C CA . HIS A 1 432 ? 7.708 14.196 29.929 1.00 94.81 432 HIS A CA 1
ATOM 3449 C C . HIS A 1 432 ? 6.206 14.425 29.769 1.00 94.81 432 HIS A C 1
ATOM 3451 O O . HIS A 1 432 ? 5.822 15.536 29.424 1.00 94.81 432 HIS A O 1
ATOM 3457 N N . TYR A 1 433 ? 5.359 13.441 30.063 1.00 94.50 433 TYR A N 1
ATOM 3458 C CA . TYR A 1 433 ? 3.909 13.614 30.015 1.00 94.50 433 TYR A CA 1
ATOM 3459 C C . TYR A 1 433 ? 3.416 14.701 30.986 1.00 94.50 433 TYR A C 1
ATOM 3461 O O . TYR A 1 433 ? 2.698 15.610 30.570 1.00 94.50 433 TYR A O 1
ATOM 3469 N N . ASP A 1 434 ? 3.888 14.697 32.233 1.00 92.00 434 ASP A N 1
ATOM 3470 C CA . ASP A 1 434 ? 3.553 15.717 33.235 1.00 92.00 434 ASP A CA 1
ATOM 3471 C C . ASP A 1 434 ? 3.994 17.114 32.772 1.00 92.00 434 ASP A C 1
ATOM 3473 O O . ASP A 1 434 ? 3.236 18.084 32.850 1.00 92.00 434 ASP A O 1
ATOM 3477 N N . SER A 1 435 ? 5.200 17.209 32.196 1.00 92.50 435 SER A N 1
ATOM 3478 C CA . SER A 1 435 ? 5.719 18.451 31.604 1.00 92.50 435 SER A CA 1
ATOM 3479 C C . SER A 1 435 ? 4.879 18.909 30.409 1.00 92.50 435 SER A C 1
ATOM 3481 O O . SER A 1 435 ? 4.637 20.107 30.232 1.00 92.50 435 SER A O 1
ATOM 3483 N N . ALA A 1 436 ? 4.412 17.966 29.588 1.00 94.62 436 ALA A N 1
ATOM 3484 C CA . ALA A 1 436 ? 3.568 18.224 28.431 1.00 94.62 436 ALA A CA 1
ATOM 3485 C C . ALA A 1 436 ? 2.219 18.817 28.856 1.00 94.62 436 ALA A C 1
ATOM 3487 O O . ALA A 1 436 ? 1.813 19.848 28.321 1.00 94.62 436 ALA A O 1
ATOM 3488 N N . ILE A 1 437 ? 1.571 18.222 29.864 1.00 91.19 437 ILE A N 1
ATOM 3489 C CA . ILE A 1 437 ? 0.295 18.687 30.419 1.00 91.19 437 ILE A CA 1
ATOM 3490 C C . ILE A 1 437 ? 0.456 20.049 31.100 1.00 91.19 437 ILE A C 1
ATOM 3492 O O . ILE A 1 437 ? -0.304 20.965 30.793 1.00 91.19 437 ILE A O 1
ATOM 3496 N N . ALA A 1 438 ? 1.467 20.227 31.958 1.00 90.50 438 ALA A N 1
ATOM 3497 C CA . ALA A 1 438 ? 1.727 21.502 32.633 1.00 90.50 438 ALA A CA 1
ATOM 3498 C C . ALA A 1 438 ? 2.010 22.643 31.639 1.00 90.50 438 ALA A C 1
ATOM 3500 O O . ALA A 1 438 ? 1.556 23.778 31.809 1.00 90.50 438 ALA A O 1
ATOM 3501 N N . THR A 1 439 ? 2.736 22.342 30.560 1.00 90.62 439 THR A N 1
ATOM 3502 C CA . THR A 1 439 ? 2.997 23.326 29.506 1.00 90.62 439 THR A CA 1
ATOM 3503 C C . THR A 1 439 ? 1.747 23.597 28.675 1.00 90.62 439 THR A C 1
ATOM 3505 O O . THR A 1 439 ? 1.483 24.744 28.324 1.00 90.62 439 THR A O 1
ATOM 3508 N N . PHE A 1 440 ? 0.952 22.574 28.359 1.00 90.56 440 PHE A N 1
ATOM 3509 C CA . PHE A 1 440 ? -0.293 22.735 27.611 1.00 90.56 440 PHE A CA 1
ATOM 3510 C C . PHE A 1 440 ? -1.274 23.645 28.360 1.00 90.56 440 PHE A C 1
ATOM 3512 O O . PHE A 1 440 ? -1.744 24.629 27.795 1.00 90.56 440 PHE A O 1
ATOM 3519 N N . THR A 1 441 ? -1.513 23.380 29.647 1.00 88.25 441 THR A N 1
ATOM 3520 C CA . THR A 1 441 ? -2.464 24.144 30.472 1.00 88.25 441 THR A CA 1
ATOM 3521 C C . THR A 1 441 ? -2.029 25.588 30.715 1.00 88.25 441 THR A C 1
ATOM 3523 O O . THR A 1 441 ? -2.880 26.466 30.820 1.00 88.25 441 THR A O 1
ATOM 3526 N N . SER A 1 442 ? -0.722 25.860 30.771 1.00 87.25 442 SER A N 1
ATOM 3527 C CA . SER A 1 442 ? -0.196 27.222 30.947 1.00 87.25 442 SER A CA 1
ATOM 3528 C C . SER A 1 442 ? -0.073 28.021 29.643 1.00 87.25 442 SER A C 1
ATOM 3530 O O . SER A 1 442 ? -0.134 29.248 29.684 1.00 87.25 442 SER A O 1
ATOM 3532 N N . SER A 1 443 ? 0.099 27.360 28.491 1.00 82.44 443 SER A N 1
ATOM 3533 C CA . SER A 1 443 ? 0.332 28.028 27.195 1.00 82.44 443 SER A CA 1
ATOM 3534 C C . SER A 1 443 ? -0.892 28.100 26.281 1.00 82.44 443 SER A C 1
ATOM 3536 O O . SER A 1 443 ? -0.949 28.967 25.407 1.00 82.44 443 SER A O 1
ATOM 3538 N N . VAL A 1 444 ? -1.877 27.218 26.465 1.00 83.81 444 VAL A N 1
ATOM 3539 C CA . VAL A 1 444 ? -3.080 27.143 25.629 1.00 83.81 444 VAL A CA 1
ATOM 3540 C C . VAL A 1 444 ? -4.294 27.566 26.452 1.00 83.81 444 VAL A C 1
ATOM 3542 O O . VAL A 1 444 ? -4.965 26.740 27.060 1.00 83.81 444 VAL A O 1
ATOM 3545 N N . ALA A 1 445 ? -4.588 28.868 26.452 1.00 79.19 445 ALA A N 1
ATOM 3546 C CA . ALA A 1 445 ? -5.834 29.390 27.020 1.00 79.19 445 ALA A CA 1
ATOM 3547 C C . ALA A 1 445 ? -7.037 29.082 26.109 1.00 79.19 445 ALA A C 1
ATOM 3549 O O . ALA A 1 445 ? -8.074 28.620 26.573 1.00 79.19 445 ALA A O 1
ATOM 3550 N N . GLU A 1 446 ? -6.874 29.290 24.798 1.00 78.44 446 GLU A N 1
ATOM 3551 C CA . GLU A 1 446 ? -7.889 29.014 23.778 1.00 78.44 446 GLU A CA 1
ATOM 3552 C C . GLU A 1 446 ? -7.251 28.445 22.500 1.00 78.44 446 GLU A C 1
ATOM 3554 O O . GLU A 1 446 ? -6.104 28.756 22.144 1.00 78.44 446 GLU A O 1
ATOM 3559 N N . THR A 1 447 ? -8.011 27.610 21.786 1.00 80.56 447 THR A N 1
ATOM 3560 C CA . THR A 1 447 ? -7.595 27.067 20.485 1.00 80.56 447 THR A CA 1
ATOM 3561 C C . THR A 1 447 ? -7.841 28.107 19.395 1.00 80.56 447 THR A C 1
ATOM 3563 O O . THR A 1 447 ? -8.959 28.585 19.226 1.00 80.56 447 THR A O 1
ATOM 3566 N N . ASN A 1 448 ? -6.803 28.448 18.634 1.00 82.69 448 ASN A N 1
ATOM 3567 C CA . ASN A 1 448 ? -6.834 29.452 17.573 1.00 82.69 448 ASN A CA 1
ATOM 3568 C C . ASN A 1 448 ? -6.092 28.957 16.318 1.00 82.69 448 ASN A C 1
ATOM 3570 O O . ASN A 1 448 ? -5.447 27.913 16.327 1.00 82.69 448 ASN A O 1
ATOM 3574 N N . ARG A 1 449 ? -6.138 29.726 15.224 1.00 81.88 449 ARG A N 1
ATOM 3575 C CA . ARG A 1 449 ? -5.562 29.321 13.925 1.00 81.88 449 ARG A CA 1
ATOM 3576 C C . ARG A 1 449 ? -4.064 28.995 13.953 1.00 81.88 449 ARG A C 1
ATOM 3578 O O . ARG A 1 449 ? -3.619 28.252 13.088 1.00 81.88 449 ARG A O 1
ATOM 3585 N N . SER A 1 450 ? -3.297 29.545 14.898 1.00 85.12 450 SER A N 1
ATOM 3586 C CA . SER A 1 450 ? -1.853 29.289 14.983 1.00 85.12 450 SER A CA 1
ATOM 3587 C C . SER A 1 450 ? -1.538 27.956 15.661 1.00 85.12 450 SER A C 1
ATOM 3589 O O . SER A 1 450 ? -0.716 27.205 15.155 1.00 85.12 450 SER A O 1
ATOM 3591 N N . ASN A 1 451 ? -2.222 27.635 16.765 1.00 87.69 451 ASN A N 1
ATOM 3592 C CA . ASN A 1 451 ? -1.911 26.470 17.598 1.00 87.69 451 ASN A CA 1
ATOM 3593 C C . ASN A 1 451 ? -2.807 25.253 17.321 1.00 87.69 451 ASN A C 1
ATOM 3595 O O . ASN A 1 451 ? -2.549 24.177 17.856 1.00 87.69 451 ASN A O 1
ATOM 3599 N N . VAL A 1 452 ? -3.839 25.393 16.484 1.00 88.19 452 VAL A N 1
ATOM 3600 C CA . VAL A 1 452 ? -4.859 24.359 16.263 1.00 88.19 452 VAL A CA 1
ATOM 3601 C C . VAL A 1 452 ? -4.287 23.007 15.823 1.00 88.19 452 VAL A C 1
ATOM 3603 O O . VAL A 1 452 ? -4.723 21.976 16.329 1.00 88.19 452 VAL A O 1
ATOM 3606 N N . SER A 1 453 ? -3.286 22.987 14.936 1.00 89.38 453 SER A N 1
ATOM 3607 C CA . SER A 1 453 ? -2.645 21.745 14.477 1.00 89.38 453 SER A CA 1
ATOM 3608 C C . SER A 1 453 ? -1.920 21.030 15.617 1.00 89.38 453 SER A C 1
ATOM 3610 O O . SER A 1 453 ? -2.048 19.815 15.767 1.00 89.38 453 SER A O 1
ATOM 3612 N N . ALA A 1 454 ? -1.199 21.786 16.449 1.00 91.62 454 ALA A N 1
ATOM 3613 C CA . ALA A 1 454 ? -0.472 21.248 17.589 1.00 91.62 454 ALA A CA 1
ATOM 3614 C C . ALA A 1 454 ? -1.411 20.771 18.703 1.00 91.62 454 ALA A C 1
ATOM 3616 O O . ALA A 1 454 ? -1.192 19.696 19.255 1.00 91.62 454 ALA A O 1
ATOM 3617 N N . VAL A 1 455 ? -2.482 21.520 18.994 1.00 90.50 455 VAL A N 1
ATOM 3618 C CA . VAL A 1 455 ? -3.526 21.116 19.952 1.00 90.50 455 VAL A CA 1
ATOM 3619 C C . VAL A 1 455 ? -4.227 19.844 19.470 1.00 90.50 455 VAL A C 1
ATOM 3621 O O . VAL A 1 455 ? -4.396 18.909 20.247 1.00 90.50 455 VAL A O 1
ATOM 3624 N N . PHE A 1 456 ? -4.561 19.756 18.178 1.00 90.50 456 PHE A N 1
ATOM 3625 C CA . PHE A 1 456 ? -5.168 18.563 17.586 1.00 90.50 456 PHE A CA 1
ATOM 3626 C C . PHE A 1 456 ? -4.264 17.327 17.700 1.00 90.50 456 PHE A C 1
ATOM 3628 O O . PHE A 1 456 ? -4.723 16.262 18.125 1.00 90.50 456 PHE A O 1
ATOM 3635 N N . ALA A 1 457 ? -2.979 17.465 17.356 1.00 92.56 457 ALA A N 1
ATOM 3636 C CA . ALA A 1 457 ? -1.998 16.390 17.491 1.00 92.56 457 ALA A CA 1
ATOM 3637 C C . ALA A 1 457 ? -1.804 15.986 18.960 1.00 92.56 457 ALA A C 1
ATOM 3639 O O . ALA A 1 457 ? -1.803 14.796 19.270 1.00 92.56 457 ALA A O 1
ATOM 3640 N N . PHE A 1 458 ? -1.711 16.965 19.864 1.00 92.81 458 PHE A N 1
ATOM 3641 C CA . PHE A 1 458 ? -1.590 16.736 21.301 1.00 92.81 458 PHE A CA 1
ATOM 3642 C C . PHE A 1 458 ? -2.763 15.915 21.836 1.00 92.81 458 PHE A C 1
ATOM 3644 O O . PHE A 1 458 ? -2.556 14.877 22.452 1.00 92.81 458 PHE A O 1
ATOM 3651 N N . SER A 1 459 ? -3.996 16.310 21.512 1.00 89.25 459 SER A N 1
ATOM 3652 C CA . SER A 1 459 ? -5.203 15.577 21.893 1.00 89.25 459 SER A CA 1
ATOM 3653 C C . SER A 1 459 ? -5.174 14.103 21.480 1.00 89.25 459 SER A C 1
ATOM 3655 O O . SER A 1 459 ? -5.498 13.242 22.292 1.00 89.25 459 SER A O 1
ATOM 3657 N N . HIS A 1 460 ? -4.762 13.802 20.244 1.00 87.62 460 HIS A N 1
ATOM 3658 C CA . HIS A 1 460 ? -4.690 12.423 19.751 1.00 87.62 460 HIS A CA 1
ATOM 3659 C C . HIS A 1 460 ? -3.598 11.619 20.457 1.00 87.62 460 HIS A C 1
ATOM 3661 O O . HIS A 1 460 ? -3.837 10.497 20.898 1.00 87.62 460 HIS A O 1
ATOM 3667 N N . ILE A 1 461 ? -2.405 12.199 20.593 1.00 93.00 461 ILE A N 1
ATOM 3668 C CA . ILE A 1 461 ? -1.262 11.505 21.188 1.00 93.00 461 ILE A CA 1
ATOM 3669 C C . ILE A 1 461 ? -1.482 11.261 22.686 1.00 93.00 461 ILE A C 1
ATOM 3671 O O . ILE A 1 461 ? -1.084 10.212 23.183 1.00 93.00 461 ILE A O 1
ATOM 3675 N N . THR A 1 462 ? -2.192 12.150 23.386 1.00 91.12 462 THR A N 1
ATOM 3676 C CA . THR A 1 462 ? -2.555 11.971 24.798 1.00 91.12 462 THR A CA 1
ATOM 3677 C C . THR A 1 462 ? -3.440 10.746 25.011 1.00 91.12 462 THR A C 1
ATOM 3679 O O . THR A 1 462 ? -3.220 10.002 25.960 1.00 91.12 462 THR A O 1
ATOM 3682 N N . ILE A 1 463 ? -4.393 10.478 24.110 1.00 87.75 463 ILE A N 1
ATOM 3683 C CA . ILE A 1 463 ? -5.240 9.275 24.187 1.00 87.75 463 ILE A CA 1
ATOM 3684 C C . ILE A 1 463 ? -4.386 8.012 24.040 1.00 87.75 463 ILE A C 1
ATOM 3686 O O . ILE A 1 463 ? -4.539 7.067 24.810 1.00 87.75 463 ILE A O 1
ATOM 3690 N N . PHE A 1 464 ? -3.452 8.003 23.085 1.00 88.50 464 PHE A N 1
ATOM 3691 C CA . PHE A 1 464 ? -2.542 6.872 22.886 1.00 88.50 464 PHE A CA 1
ATOM 3692 C C . PHE A 1 464 ? -1.594 6.672 24.067 1.00 88.50 464 PHE A C 1
ATOM 3694 O O . PHE A 1 464 ? -1.351 5.534 24.465 1.00 88.50 464 PHE A O 1
ATOM 3701 N N . PHE A 1 465 ? -1.083 7.768 24.637 1.00 91.06 465 PHE A N 1
ATOM 3702 C CA . PHE A 1 465 ? -0.278 7.716 25.849 1.00 91.06 465 PHE A CA 1
ATOM 3703 C C . PHE A 1 465 ? -1.077 7.100 26.996 1.00 91.06 465 PHE A C 1
ATOM 3705 O O . PHE A 1 465 ? -0.582 6.162 27.601 1.00 91.06 465 PHE A O 1
ATOM 3712 N N . ALA A 1 466 ? -2.313 7.554 27.231 1.00 88.12 466 ALA A N 1
ATOM 3713 C CA . ALA A 1 466 ? -3.159 7.064 28.318 1.00 88.12 466 ALA A CA 1
ATOM 3714 C C . ALA A 1 466 ? -3.464 5.558 28.195 1.00 88.12 466 ALA A C 1
ATOM 3716 O O . ALA A 1 466 ? -3.304 4.813 29.158 1.00 88.12 466 ALA A O 1
ATOM 3717 N N . PHE A 1 467 ? -3.811 5.081 26.993 1.00 87.06 467 PHE A N 1
ATOM 3718 C CA . PHE A 1 467 ? -3.973 3.645 26.735 1.00 87.06 467 PHE A CA 1
ATOM 3719 C C . PHE A 1 467 ? -2.683 2.853 26.999 1.00 87.06 467 PH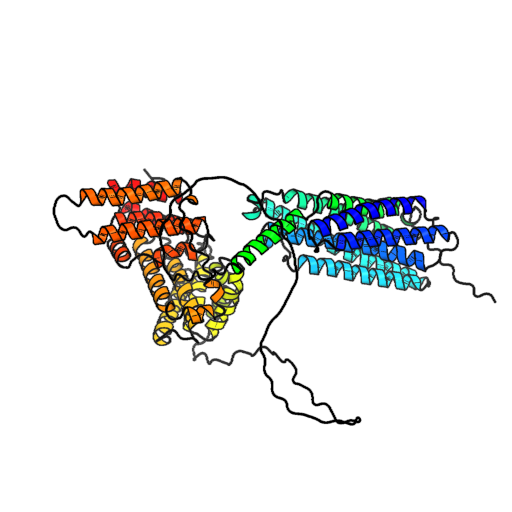E A C 1
ATOM 3721 O O . PHE A 1 467 ? -2.716 1.781 27.605 1.00 87.06 467 PHE A O 1
ATOM 3728 N N . GLY A 1 468 ? -1.545 3.381 26.544 1.00 86.50 468 GLY A N 1
ATOM 3729 C CA . GLY A 1 468 ? -0.250 2.752 26.750 1.00 86.50 468 GLY A CA 1
ATOM 3730 C C . GLY A 1 468 ? 0.122 2.697 28.230 1.00 86.50 468 GLY A C 1
ATOM 3731 O O . GLY A 1 468 ? 0.437 1.622 28.727 1.00 86.50 468 GLY A O 1
ATOM 3732 N N . SER A 1 469 ? 0.067 3.827 28.939 1.00 83.81 469 SER A N 1
ATOM 3733 C CA . SER A 1 469 ? 0.592 3.994 30.297 1.00 83.81 469 SER A CA 1
ATOM 3734 C C . SER A 1 469 ? -0.097 3.092 31.316 1.00 83.81 469 SER A C 1
ATOM 3736 O O . SER A 1 469 ? 0.596 2.501 32.142 1.00 83.81 469 SER A O 1
ATOM 3738 N N . SER A 1 470 ? -1.420 2.905 31.228 1.00 72.00 470 SER A N 1
ATOM 3739 C CA . SER A 1 470 ? -2.170 2.092 32.203 1.00 72.00 470 SER A CA 1
ATOM 3740 C C . SER A 1 470 ? -1.861 0.592 32.126 1.00 72.00 470 SER A C 1
ATOM 3742 O O . SER A 1 470 ? -2.136 -0.143 33.068 1.00 72.00 470 SER A O 1
ATOM 3744 N N . ARG A 1 471 ? -1.226 0.111 31.044 1.00 64.12 471 ARG A N 1
ATOM 3745 C CA . ARG A 1 471 ? -0.714 -1.268 30.982 1.00 64.12 471 ARG A CA 1
ATOM 3746 C C . ARG A 1 471 ? 0.502 -1.471 31.888 1.00 64.12 471 ARG A C 1
ATOM 3748 O O . ARG A 1 471 ? 0.746 -2.575 32.369 1.00 64.12 471 ARG A O 1
ATOM 3755 N N . PHE A 1 472 ? 1.306 -0.434 32.087 1.00 58.16 472 PHE A N 1
ATOM 3756 C CA . PHE A 1 472 ? 2.627 -0.560 32.688 1.00 58.16 472 PHE A CA 1
ATOM 3757 C C . PHE A 1 472 ? 2.579 -0.465 34.214 1.00 58.16 472 PHE A C 1
ATOM 3759 O O . PHE A 1 472 ? 3.334 0.302 34.809 1.00 58.16 472 PHE A O 1
ATOM 3766 N N . SER A 1 473 ? 1.762 -1.308 34.855 1.00 53.38 473 SER A N 1
ATOM 3767 C CA . SER A 1 473 ? 1.948 -1.594 36.279 1.00 53.38 473 SER A CA 1
ATOM 3768 C C . SER A 1 473 ? 3.378 -2.138 36.490 1.00 53.38 473 SER A C 1
ATOM 3770 O O . SER A 1 473 ? 3.859 -2.907 35.646 1.00 53.38 473 SER A O 1
ATOM 3772 N N . PRO A 1 474 ? 4.107 -1.730 37.549 1.00 47.53 474 PRO A N 1
ATOM 3773 C CA . PRO A 1 474 ? 5.519 -2.075 37.759 1.00 47.53 474 PRO A CA 1
ATOM 3774 C C . PRO A 1 474 ? 5.854 -3.575 37.668 1.00 47.53 474 PRO A C 1
ATOM 3776 O O . PRO A 1 474 ? 6.977 -3.915 37.307 1.00 47.53 474 PRO A O 1
ATOM 3779 N N . ASP A 1 475 ? 4.871 -4.451 37.906 1.00 49.97 475 ASP A N 1
ATOM 3780 C CA . ASP A 1 475 ? 5.059 -5.896 38.085 1.00 49.97 475 ASP A CA 1
ATOM 3781 C C . ASP A 1 475 ? 4.406 -6.782 36.995 1.00 49.97 475 ASP A C 1
ATOM 3783 O O . ASP A 1 475 ? 4.193 -7.968 37.240 1.00 49.97 475 ASP A O 1
ATOM 3787 N N . ASP A 1 476 ? 4.010 -6.244 35.828 1.00 53.78 476 ASP A N 1
ATOM 3788 C CA . ASP A 1 476 ? 3.179 -6.974 34.830 1.00 53.78 476 ASP A CA 1
ATOM 3789 C C . ASP A 1 476 ? 1.868 -7.545 35.442 1.00 53.78 476 ASP A C 1
ATOM 3791 O O . ASP A 1 476 ? 1.266 -8.498 34.936 1.00 53.78 476 ASP A O 1
ATOM 3795 N N . LYS A 1 477 ? 1.406 -6.956 36.554 1.00 60.81 477 LYS A N 1
ATOM 3796 C CA . LYS A 1 477 ? 0.133 -7.296 37.197 1.00 60.81 477 LYS A CA 1
ATOM 3797 C C . LYS A 1 477 ? -1.043 -6.859 36.312 1.00 60.81 477 LYS A C 1
ATOM 3799 O O . LYS A 1 477 ? -0.926 -5.851 35.611 1.00 60.81 477 LYS A O 1
ATOM 3804 N N . PRO A 1 478 ? -2.177 -7.589 36.351 1.00 64.31 478 PRO A N 1
ATOM 3805 C CA . PRO A 1 478 ? -3.402 -7.129 35.710 1.00 64.31 478 PRO A CA 1
ATOM 3806 C C . PRO A 1 478 ? -3.769 -5.733 36.221 1.00 64.31 478 PRO A C 1
ATOM 3808 O O . PRO A 1 478 ? -3.486 -5.411 37.376 1.00 64.31 478 PRO A O 1
ATOM 3811 N N . MET A 1 479 ? -4.386 -4.923 35.359 1.00 76.25 479 MET A N 1
ATOM 3812 C CA . MET A 1 479 ? -4.871 -3.593 35.734 1.00 76.25 479 MET A CA 1
ATOM 3813 C C . MET A 1 479 ? -5.773 -3.695 36.973 1.00 76.25 479 MET A C 1
ATOM 3815 O O . MET A 1 479 ? -6.611 -4.597 37.047 1.00 76.25 479 MET A O 1
ATOM 3819 N N . GLU A 1 480 ? -5.587 -2.794 37.940 1.00 81.69 480 GLU A N 1
ATOM 3820 C CA . GLU A 1 480 ? -6.338 -2.825 39.203 1.00 81.69 480 GLU A CA 1
ATOM 3821 C C . GLU A 1 480 ? -7.815 -2.476 38.984 1.00 81.69 480 GLU A C 1
ATOM 3823 O O . GLU A 1 480 ? -8.690 -3.189 39.474 1.00 81.69 480 GLU A O 1
ATOM 3828 N N . ASP A 1 481 ? -8.095 -1.443 38.181 1.00 89.56 481 ASP A N 1
ATOM 3829 C CA . ASP A 1 481 ? -9.446 -1.089 37.739 1.00 89.56 481 ASP A CA 1
ATOM 3830 C C . ASP A 1 481 ? -9.499 -0.878 36.212 1.00 89.56 481 ASP A C 1
ATOM 3832 O O . ASP A 1 481 ? -9.562 0.256 35.731 1.00 89.56 481 ASP A O 1
ATOM 3836 N N . PRO A 1 482 ? -9.531 -1.966 35.412 1.00 90.50 482 PRO A N 1
ATOM 3837 C CA . PRO A 1 482 ? -9.531 -1.863 33.954 1.00 90.50 482 PRO A CA 1
ATOM 3838 C C . PRO A 1 482 ? -10.713 -1.056 33.409 1.00 90.50 482 PRO A C 1
ATOM 3840 O O . PRO A 1 482 ? -10.608 -0.413 32.364 1.00 90.50 482 PRO A O 1
ATOM 3843 N N . ILE A 1 483 ? -11.859 -1.117 34.096 1.00 93.69 483 ILE A N 1
ATOM 3844 C CA . ILE A 1 483 ? -13.057 -0.397 33.679 1.00 93.69 483 ILE A CA 1
ATOM 3845 C C . ILE A 1 483 ? -12.874 1.091 33.986 1.00 93.69 483 ILE A C 1
ATOM 3847 O O . ILE A 1 483 ? -13.154 1.913 33.122 1.00 93.69 483 ILE A O 1
ATOM 3851 N N . GLY A 1 484 ? -12.402 1.449 35.185 1.00 92.62 484 GLY A N 1
ATOM 3852 C CA . GLY A 1 484 ? -12.139 2.836 35.590 1.00 92.62 484 GLY A CA 1
ATOM 3853 C C . GLY A 1 484 ? -11.148 3.522 34.663 1.00 92.62 484 GLY A C 1
ATOM 3854 O O . GLY A 1 484 ? -11.493 4.537 34.060 1.00 92.62 484 GLY A O 1
ATOM 3855 N N . ASP A 1 485 ? -9.997 2.889 34.443 1.00 90.19 485 ASP A N 1
ATOM 3856 C CA . ASP A 1 485 ? -8.943 3.402 33.567 1.00 90.19 485 ASP A CA 1
ATOM 3857 C C . ASP A 1 485 ? -9.463 3.649 32.139 1.00 90.19 485 ASP A C 1
ATOM 3859 O O . ASP A 1 485 ? -9.173 4.675 31.521 1.00 90.19 485 ASP A O 1
ATOM 3863 N N . LEU A 1 486 ? -10.303 2.747 31.608 1.00 91.94 486 LEU A N 1
ATOM 3864 C CA . LEU A 1 486 ? -10.899 2.929 30.281 1.00 91.94 486 LEU A CA 1
ATOM 3865 C C . LEU A 1 486 ? -11.867 4.125 30.246 1.00 91.94 486 LEU A C 1
ATOM 3867 O O . LEU A 1 486 ? -11.902 4.867 29.260 1.00 91.94 486 LEU A O 1
ATOM 3871 N N . LEU A 1 487 ? -12.655 4.328 31.307 1.00 93.69 487 LEU A N 1
ATOM 3872 C CA . LEU A 1 487 ? -13.571 5.468 31.403 1.00 93.69 487 LEU A CA 1
ATOM 3873 C C . LEU A 1 487 ? -12.823 6.799 31.522 1.00 93.69 487 LEU A C 1
ATOM 3875 O O . LEU A 1 487 ? -13.281 7.794 30.955 1.00 93.69 487 LEU A O 1
ATOM 3879 N N . GLU A 1 488 ? -11.667 6.829 32.186 1.00 89.94 488 GLU A N 1
ATOM 3880 C CA . GLU A 1 488 ? -10.800 8.012 32.215 1.00 89.94 488 GLU A CA 1
ATOM 3881 C C . GLU A 1 488 ? -10.294 8.365 30.813 1.00 89.94 488 GLU A C 1
ATOM 3883 O O . GLU A 1 488 ? -10.393 9.519 30.384 1.00 89.94 488 GLU A O 1
ATOM 3888 N N . VAL A 1 489 ? -9.858 7.364 30.041 1.00 90.25 489 VAL A N 1
ATOM 3889 C CA . VAL A 1 489 ? -9.474 7.558 28.635 1.00 90.25 489 VAL A CA 1
ATOM 3890 C C . VAL A 1 489 ? -10.647 8.098 27.808 1.00 90.25 489 VAL A C 1
ATOM 3892 O O . VAL A 1 489 ? -10.468 9.007 26.991 1.00 90.25 489 VAL A O 1
ATOM 3895 N N . PHE A 1 490 ? -11.868 7.601 28.033 1.00 92.06 490 PHE A N 1
ATOM 3896 C CA . PHE A 1 490 ? -13.061 8.130 27.366 1.00 92.06 490 PHE A CA 1
ATOM 3897 C C . PHE A 1 490 ? -13.347 9.580 27.754 1.00 92.06 490 PHE A C 1
ATOM 3899 O O . PHE A 1 490 ? -13.667 10.387 26.881 1.00 92.06 490 PHE A O 1
ATOM 3906 N N . ALA A 1 491 ? -13.208 9.939 29.030 1.00 90.31 491 ALA A N 1
ATOM 3907 C CA . ALA A 1 491 ? -13.389 11.311 29.489 1.00 90.31 491 ALA A CA 1
ATOM 3908 C C . ALA A 1 491 ? -12.370 12.264 28.836 1.00 90.31 491 ALA A C 1
ATOM 3910 O O . ALA A 1 491 ? -12.757 13.327 28.336 1.00 90.31 491 ALA A O 1
ATOM 3911 N N . LEU A 1 492 ? -11.097 11.855 28.752 1.00 87.56 492 LEU A N 1
ATOM 3912 C CA . LEU A 1 492 ? -10.037 12.602 28.063 1.00 87.56 492 LEU A CA 1
ATOM 3913 C C . LEU A 1 492 ? -10.360 12.804 26.578 1.00 87.56 492 LEU A C 1
ATOM 3915 O O . LEU A 1 492 ? -10.333 13.933 26.080 1.00 87.56 492 LEU A O 1
ATOM 3919 N N . LEU A 1 493 ? -10.736 11.727 25.885 1.00 88.31 493 LEU A N 1
ATOM 3920 C CA . LEU A 1 493 ? -11.125 11.754 24.475 1.00 88.31 493 LEU A CA 1
ATOM 3921 C C . LEU A 1 493 ? -12.311 12.698 24.225 1.00 88.31 493 LEU A C 1
ATOM 3923 O O . LEU A 1 493 ? -12.278 13.516 23.304 1.00 88.31 493 LEU A O 1
ATOM 3927 N N . ARG A 1 494 ? -13.359 12.620 25.051 1.00 89.44 494 ARG A N 1
ATOM 3928 C CA . ARG A 1 494 ? -14.556 13.468 24.927 1.00 89.44 494 ARG A CA 1
ATOM 3929 C C . ARG A 1 494 ? -14.239 14.939 25.164 1.00 89.44 494 ARG A C 1
ATOM 3931 O O . ARG A 1 494 ? -14.704 15.788 24.402 1.00 89.44 494 ARG A O 1
ATOM 3938 N N . SER A 1 495 ? -13.431 15.235 26.181 1.00 85.50 495 SER A N 1
ATOM 3939 C CA . SER A 1 495 ? -12.978 16.595 26.487 1.00 85.50 495 SER A CA 1
ATOM 3940 C C . SER A 1 495 ? -12.196 17.196 25.314 1.00 85.50 495 SER A C 1
ATOM 3942 O O . SER A 1 495 ? -12.526 18.285 24.837 1.00 85.50 495 SER A O 1
ATOM 3944 N N . ALA A 1 496 ? -11.248 16.434 24.761 1.00 82.75 496 ALA A N 1
ATOM 3945 C CA . ALA A 1 496 ? -10.477 16.829 23.587 1.00 82.75 496 ALA A CA 1
ATOM 3946 C C . ALA A 1 496 ? -11.355 17.065 22.345 1.00 82.75 496 ALA A C 1
ATOM 3948 O O . ALA A 1 496 ? -11.224 18.072 21.653 1.00 82.75 496 ALA A O 1
ATOM 3949 N N . MET A 1 497 ? -12.308 16.175 22.065 1.00 82.62 497 MET A N 1
ATOM 3950 C CA . MET A 1 497 ? -13.211 16.354 20.924 1.00 82.62 497 MET A CA 1
ATOM 3951 C C . MET A 1 497 ? -14.160 17.546 21.103 1.00 82.62 497 MET A C 1
ATOM 3953 O O . MET A 1 497 ? -14.542 18.184 20.118 1.00 82.62 497 MET A O 1
ATOM 3957 N N . LYS A 1 498 ? -14.541 17.874 22.345 1.00 83.56 498 LYS A N 1
ATOM 3958 C CA . LYS A 1 498 ? -15.351 19.057 22.655 1.00 83.56 498 LYS A CA 1
ATOM 3959 C C . LYS A 1 498 ? -14.569 20.350 22.416 1.00 83.56 498 LYS A C 1
ATOM 3961 O O . LYS A 1 498 ? -15.129 21.257 21.804 1.00 83.56 498 LYS A O 1
ATOM 3966 N N . SER A 1 499 ? -13.300 20.419 22.829 1.00 78.38 499 SER A N 1
ATOM 3967 C CA . SER A 1 499 ? -12.454 21.604 22.617 1.00 78.38 499 SER A CA 1
ATOM 3968 C C . SER A 1 499 ? -12.105 21.831 21.142 1.00 78.38 499 SER A C 1
ATOM 3970 O O . SER A 1 499 ? -12.047 22.972 20.695 1.00 78.38 499 SER A O 1
ATOM 3972 N N . LEU A 1 500 ? -11.957 20.761 20.356 1.00 80.06 500 LEU A N 1
ATOM 3973 C CA . LEU A 1 500 ? -11.640 20.849 18.926 1.00 80.06 500 LEU A CA 1
ATOM 3974 C C . LEU A 1 500 ? -12.850 21.193 18.042 1.00 80.06 500 LEU A C 1
ATOM 3976 O O . LEU A 1 500 ? -12.671 21.575 16.885 1.00 80.06 500 LEU A O 1
ATOM 3980 N N . ARG A 1 501 ? -14.085 21.094 18.560 1.00 81.31 501 ARG A N 1
ATOM 3981 C CA . ARG A 1 501 ? -15.313 21.341 17.782 1.00 81.31 501 ARG A CA 1
ATOM 3982 C C . ARG A 1 501 ? -15.399 22.776 17.258 1.00 81.31 501 ARG A C 1
ATOM 3984 O O . ARG A 1 501 ? -15.782 22.970 16.111 1.00 81.31 501 ARG A O 1
ATOM 3991 N N . SER A 1 502 ? -15.020 23.763 18.069 1.00 79.25 502 SER A N 1
ATOM 3992 C CA . SER A 1 502 ? -15.009 25.180 17.670 1.00 79.25 502 SER A CA 1
ATOM 3993 C C . SER A 1 502 ? -13.897 25.515 16.672 1.00 79.25 502 SER A C 1
ATOM 3995 O O . SER A 1 502 ? -13.981 26.525 15.980 1.00 79.25 502 SER A O 1
ATOM 3997 N N . ALA A 1 503 ? -12.875 24.663 16.559 1.00 81.94 503 ALA A N 1
ATOM 3998 C CA . ALA A 1 503 ? -11.730 24.857 15.675 1.00 81.94 503 ALA A CA 1
ATOM 3999 C C . ALA A 1 503 ? -11.783 23.985 14.406 1.00 81.94 503 ALA A C 1
ATOM 4001 O O . ALA A 1 503 ? -10.817 23.961 13.640 1.00 81.94 503 ALA A O 1
ATOM 4002 N N . TRP A 1 504 ? -12.899 23.287 14.161 1.00 81.75 504 TRP A N 1
ATOM 4003 C CA . TRP A 1 504 ? -13.034 22.283 13.099 1.00 81.75 504 TRP A CA 1
ATOM 4004 C C . TRP A 1 504 ? -12.655 22.807 11.710 1.00 81.75 504 TRP A C 1
ATOM 4006 O O . TRP A 1 504 ? -11.861 22.182 11.011 1.00 81.75 504 TRP A O 1
ATOM 4016 N N . GLU A 1 505 ? -13.151 23.987 11.335 1.00 84.25 505 GLU A N 1
ATOM 4017 C CA . GLU A 1 505 ? -12.835 24.621 10.047 1.00 84.25 505 GLU A CA 1
ATOM 4018 C C . GLU A 1 505 ? -11.341 24.928 9.902 1.00 84.25 505 GLU A C 1
ATOM 4020 O O . GLU A 1 505 ? -10.757 24.754 8.835 1.00 84.25 505 GLU A O 1
ATOM 4025 N N . SER A 1 506 ? -10.693 25.340 10.995 1.00 85.50 506 SER A N 1
ATOM 4026 C CA . SER A 1 506 ? -9.261 25.649 10.988 1.00 85.50 506 SER A CA 1
ATOM 4027 C C . SER A 1 506 ? -8.406 24.382 10.894 1.00 85.50 506 SER A C 1
ATOM 4029 O O . SER A 1 506 ? -7.377 24.402 10.226 1.00 85.50 506 SER A O 1
ATOM 4031 N N . ILE A 1 507 ? -8.844 23.267 11.494 1.00 85.25 507 ILE A N 1
ATOM 4032 C CA . ILE A 1 507 ? -8.188 21.958 11.330 1.00 85.25 507 ILE A CA 1
ATOM 4033 C C . ILE A 1 507 ? -8.376 21.447 9.895 1.00 85.25 507 ILE A C 1
ATOM 4035 O O . ILE A 1 507 ? -7.433 20.940 9.293 1.00 85.25 507 ILE A O 1
ATOM 4039 N N . ALA A 1 508 ? -9.571 21.611 9.321 1.00 84.81 508 ALA A N 1
ATOM 4040 C CA . ALA A 1 508 ? -9.867 21.213 7.944 1.00 84.81 508 ALA A CA 1
ATOM 4041 C C . ALA A 1 508 ? -9.072 22.015 6.898 1.00 84.81 508 ALA A C 1
ATOM 4043 O O . ALA A 1 508 ? -8.846 21.527 5.793 1.00 84.81 508 ALA A O 1
ATOM 4044 N N . ALA A 1 509 ? -8.614 23.218 7.250 1.00 84.56 509 ALA A N 1
ATOM 4045 C CA . ALA A 1 509 ? -7.703 24.017 6.435 1.00 84.56 509 ALA A CA 1
ATOM 4046 C C . ALA A 1 509 ? -6.212 23.716 6.693 1.00 84.56 509 ALA A C 1
ATOM 4048 O O . ALA A 1 509 ? -5.352 24.246 5.989 1.00 84.56 509 ALA A O 1
ATOM 4049 N N . SER A 1 510 ? -5.881 22.899 7.699 1.00 85.00 510 SER A N 1
ATOM 4050 C CA . SER A 1 510 ? -4.499 22.595 8.070 1.00 85.00 510 SER A CA 1
ATOM 4051 C C . SER A 1 510 ? -3.984 21.318 7.387 1.00 85.00 510 SER A C 1
ATOM 4053 O O . SER A 1 510 ? -4.766 20.531 6.847 1.00 85.00 510 SER A O 1
ATOM 4055 N N . PRO A 1 511 ? -2.667 21.033 7.434 1.00 80.31 511 PRO A N 1
ATOM 4056 C CA . PRO A 1 511 ? -2.125 19.767 6.934 1.00 80.31 511 PRO A CA 1
ATOM 4057 C C . PRO A 1 511 ? -2.713 18.520 7.625 1.00 80.31 511 PRO A C 1
ATOM 4059 O O . PRO A 1 511 ? -2.585 17.412 7.104 1.00 80.31 511 PRO A O 1
ATOM 4062 N N . MET A 1 512 ? -3.375 18.694 8.779 1.00 84.00 512 MET A N 1
ATOM 4063 C CA . MET A 1 512 ? -4.056 17.635 9.531 1.00 84.00 512 MET A CA 1
ATOM 4064 C C . MET A 1 512 ? -5.439 17.286 8.967 1.00 84.00 512 MET A C 1
ATOM 4066 O O . MET A 1 512 ? -6.030 16.301 9.403 1.00 84.00 512 MET A O 1
ATOM 4070 N N . ALA A 1 513 ? -5.952 18.031 7.980 1.00 84.00 513 ALA A N 1
ATOM 4071 C CA . ALA A 1 513 ? -7.276 17.820 7.390 1.00 84.00 513 ALA A CA 1
ATOM 4072 C C . ALA A 1 513 ? -7.504 16.387 6.888 1.00 84.00 513 ALA A C 1
ATOM 4074 O O . ALA A 1 513 ? -8.619 15.868 6.929 1.00 84.00 513 ALA A O 1
ATOM 4075 N N . ILE A 1 514 ? -6.437 15.707 6.460 1.00 81.50 514 ILE A N 1
ATOM 4076 C CA . ILE A 1 514 ? -6.511 14.315 6.009 1.00 81.50 514 ILE A CA 1
ATOM 4077 C C . ILE A 1 514 ? -6.942 13.349 7.123 1.00 81.50 514 ILE A C 1
ATOM 4079 O O . ILE A 1 514 ? -7.536 12.319 6.821 1.00 81.50 514 ILE A O 1
ATOM 4083 N N . LEU A 1 515 ? -6.686 13.690 8.393 1.00 80.12 515 LEU A N 1
ATOM 4084 C CA . LEU A 1 515 ? -7.114 12.915 9.562 1.00 80.12 515 LEU A CA 1
ATOM 4085 C C . LEU A 1 515 ? -8.602 13.129 9.886 1.00 80.12 515 LEU A C 1
ATOM 4087 O O . LEU A 1 515 ? -9.176 12.369 10.661 1.00 80.12 515 LEU A O 1
ATOM 4091 N N . LEU A 1 516 ? -9.242 14.140 9.285 1.00 77.19 516 LEU A N 1
ATOM 4092 C CA . LEU A 1 516 ? -10.657 14.460 9.490 1.00 77.19 516 LEU A CA 1
ATOM 4093 C C . LEU A 1 516 ? -11.601 13.805 8.478 1.00 77.19 516 LEU A C 1
ATOM 4095 O O . LEU A 1 516 ? -12.814 13.979 8.598 1.00 77.19 516 LEU A O 1
ATOM 4099 N N . GLN A 1 517 ? -11.088 13.087 7.474 1.00 67.12 517 GLN A N 1
ATOM 4100 C CA . GLN A 1 517 ? -11.919 12.501 6.420 1.00 67.12 517 GLN A CA 1
ATOM 4101 C C . GLN A 1 517 ? -12.933 11.507 7.003 1.00 67.12 517 GLN A C 1
ATOM 4103 O O . GLN A 1 517 ? -12.614 10.362 7.322 1.00 67.12 517 GLN A O 1
ATOM 4108 N N . ARG A 1 518 ? -14.188 11.948 7.117 1.00 61.91 518 ARG A N 1
ATOM 4109 C CA . ARG A 1 518 ? -15.330 11.135 7.533 1.00 61.91 518 ARG A CA 1
ATOM 4110 C C . ARG A 1 518 ? -16.162 10.835 6.291 1.00 61.91 518 ARG A C 1
ATOM 4112 O O . ARG A 1 518 ? -16.805 11.727 5.756 1.00 61.91 518 ARG A O 1
ATOM 4119 N N . GLY A 1 519 ? -16.132 9.586 5.822 1.00 60.31 519 GLY A N 1
ATOM 4120 C CA . GLY A 1 519 ? -17.051 9.135 4.766 1.00 60.31 519 GLY A CA 1
ATOM 4121 C C . GLY A 1 519 ? -18.526 9.225 5.207 1.00 60.31 519 GLY A C 1
ATOM 4122 O O . GLY A 1 519 ? -18.780 9.441 6.398 1.00 60.31 519 GLY A O 1
ATOM 4123 N N . PRO A 1 520 ? -19.497 8.974 4.313 1.00 68.75 520 PRO A N 1
ATOM 4124 C CA . PRO A 1 520 ? -20.932 9.083 4.613 1.00 68.75 520 PRO A CA 1
ATOM 4125 C C . PRO A 1 520 ? -21.355 8.155 5.758 1.00 68.75 520 PRO A C 1
ATOM 4127 O O . PRO A 1 520 ? -20.812 7.061 5.884 1.00 68.75 520 PRO A O 1
ATOM 4130 N N . GLU A 1 521 ? -22.267 8.574 6.638 1.00 73.69 521 GLU A N 1
ATOM 4131 C CA . GLU A 1 521 ? -22.776 7.688 7.696 1.00 73.69 521 GLU A CA 1
ATOM 4132 C C . GLU A 1 521 ? -23.601 6.548 7.089 1.00 73.69 521 GLU A C 1
ATOM 4134 O O . GLU A 1 521 ? -24.528 6.789 6.323 1.00 73.69 521 GLU A O 1
ATOM 4139 N N . ILE A 1 522 ? -23.255 5.309 7.443 1.00 80.94 522 ILE A N 1
ATOM 4140 C CA . ILE A 1 522 ? -23.978 4.104 7.039 1.00 80.94 522 ILE A CA 1
ATOM 4141 C C . ILE A 1 522 ? -24.590 3.522 8.310 1.00 80.94 522 ILE A C 1
ATOM 4143 O O . ILE A 1 522 ? -23.870 3.253 9.269 1.00 80.94 522 ILE A O 1
ATOM 4147 N N . LYS A 1 523 ? -25.916 3.371 8.325 1.00 84.62 523 LYS A N 1
ATOM 4148 C CA . LYS A 1 523 ? -26.684 2.873 9.484 1.00 84.62 523 LYS A CA 1
ATOM 4149 C C . LYS A 1 523 ? -27.512 1.630 9.175 1.00 84.62 523 LYS A C 1
ATOM 4151 O O . LYS A 1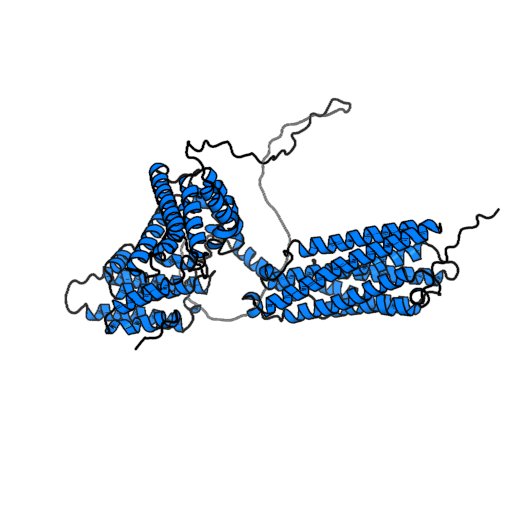 523 ? -28.284 1.165 10.006 1.00 84.62 523 LYS A O 1
ATOM 4156 N N . ASP A 1 524 ? -27.377 1.115 7.962 1.00 86.00 524 ASP A N 1
ATOM 4157 C CA . ASP A 1 524 ? -28.140 -0.033 7.512 1.00 86.00 524 ASP A CA 1
ATOM 4158 C C . ASP A 1 524 ? -27.614 -1.315 8.171 1.00 86.00 524 ASP A C 1
ATOM 4160 O O . ASP A 1 524 ? -26.475 -1.734 7.947 1.00 86.00 524 ASP A O 1
ATOM 4164 N N . ARG A 1 525 ? -28.454 -1.929 9.009 1.00 88.06 525 ARG A N 1
ATOM 4165 C CA . ARG A 1 525 ? -28.108 -3.123 9.787 1.00 88.06 525 ARG A CA 1
ATOM 4166 C C . ARG A 1 525 ? -27.912 -4.362 8.902 1.00 88.06 525 ARG A C 1
ATOM 4168 O O . ARG A 1 525 ? -27.303 -5.318 9.368 1.00 88.06 525 ARG A O 1
ATOM 4175 N N . GLN A 1 526 ? -28.336 -4.347 7.629 1.00 88.94 526 GLN A N 1
ATOM 4176 C CA . GLN A 1 526 ? -28.179 -5.495 6.719 1.00 88.94 526 GLN A CA 1
ATOM 4177 C C . GLN A 1 526 ? -26.714 -5.890 6.467 1.00 88.94 526 GLN A C 1
ATOM 4179 O O . GLN A 1 526 ? -26.433 -7.007 6.041 1.00 88.94 526 GLN A O 1
ATOM 4184 N N . TYR A 1 527 ? -25.778 -4.969 6.709 1.00 85.62 527 TYR A N 1
ATOM 4185 C CA . TYR A 1 527 ? -24.346 -5.214 6.549 1.00 85.62 527 TYR A CA 1
ATOM 4186 C C . TYR A 1 527 ? -23.712 -5.944 7.739 1.00 85.62 527 TYR A C 1
ATOM 4188 O O . TYR A 1 527 ? -22.526 -6.274 7.683 1.00 85.62 527 TYR A O 1
ATOM 4196 N N . LEU A 1 528 ? -24.464 -6.181 8.817 1.00 90.38 528 LEU A N 1
ATOM 4197 C CA . LEU A 1 528 ? -23.950 -6.857 9.998 1.00 90.38 528 LEU A CA 1
ATOM 4198 C C . LEU A 1 528 ? -23.991 -8.383 9.850 1.00 90.38 528 LEU A C 1
ATOM 4200 O O . LEU A 1 528 ? -24.992 -8.938 9.390 1.00 90.38 528 LEU A O 1
ATOM 4204 N N . PRO A 1 529 ? -22.927 -9.083 10.280 1.00 91.25 529 PRO A N 1
ATOM 4205 C CA . PRO A 1 529 ? -22.954 -10.526 10.467 1.00 91.25 529 PRO A CA 1
ATOM 4206 C C . PRO A 1 529 ? -24.079 -10.971 11.412 1.00 91.25 529 PRO A C 1
ATOM 4208 O O . PRO A 1 529 ? -24.409 -10.278 12.375 1.00 91.25 529 PRO A O 1
ATOM 4211 N N . SER A 1 530 ? -24.635 -12.160 11.166 1.00 91.56 530 SER A N 1
ATOM 4212 C CA . SER A 1 530 ? -25.773 -12.683 11.936 1.00 91.56 530 SER A CA 1
ATOM 4213 C C . SER A 1 530 ? -25.479 -12.838 13.430 1.00 91.56 530 SER A C 1
ATOM 4215 O O . SER A 1 530 ? -26.387 -12.666 14.237 1.00 91.56 530 SER A O 1
ATOM 4217 N N . ASP A 1 531 ? -24.244 -13.172 13.804 1.00 90.88 531 ASP A N 1
ATOM 4218 C CA . ASP A 1 531 ? -23.818 -13.301 15.200 1.00 90.88 531 ASP A CA 1
ATOM 4219 C C . ASP A 1 531 ? -23.818 -11.945 15.918 1.00 90.88 531 ASP A C 1
ATOM 4221 O O . ASP A 1 531 ? -24.316 -11.848 17.037 1.00 90.88 531 ASP A O 1
ATOM 4225 N N . VAL A 1 532 ? -23.331 -10.889 15.253 1.00 93.06 532 VAL A N 1
ATOM 4226 C CA . VAL A 1 532 ? -23.332 -9.518 15.789 1.00 93.06 532 VAL A CA 1
ATOM 4227 C C . VAL A 1 532 ? -24.764 -9.022 15.970 1.00 93.06 532 VAL A C 1
ATOM 4229 O O . VAL A 1 532 ? -25.097 -8.500 17.032 1.00 93.06 532 VAL A O 1
ATOM 4232 N N . SER A 1 533 ? -25.618 -9.206 14.957 1.00 94.12 533 SER A N 1
ATOM 4233 C CA . SER A 1 533 ? -27.021 -8.783 15.022 1.00 94.12 533 SER A CA 1
ATOM 4234 C C . SER A 1 533 ? -27.765 -9.484 16.156 1.00 94.12 533 SER A C 1
ATOM 4236 O O . SER A 1 533 ? -28.394 -8.816 16.969 1.00 94.12 533 SER A O 1
ATOM 4238 N N . MET A 1 534 ? -27.616 -10.806 16.278 1.00 93.31 534 MET A N 1
ATOM 4239 C CA . MET A 1 534 ? -28.264 -11.588 17.333 1.00 93.31 534 MET A CA 1
ATOM 4240 C C . MET A 1 534 ? -27.786 -11.183 18.737 1.00 93.31 534 MET A C 1
ATOM 4242 O O . MET A 1 534 ? -28.593 -11.098 19.661 1.00 93.31 534 MET A O 1
ATOM 4246 N N . ALA A 1 535 ? -26.491 -10.897 18.908 1.00 94.00 535 ALA A N 1
ATOM 4247 C CA . ALA A 1 535 ? -25.956 -10.429 20.185 1.00 94.00 535 ALA A CA 1
ATOM 4248 C C . ALA A 1 535 ? -26.507 -9.046 20.573 1.00 94.00 535 ALA A C 1
ATOM 4250 O O . ALA A 1 535 ? -26.892 -8.835 21.720 1.00 94.00 535 ALA A O 1
ATOM 4251 N N . LEU A 1 536 ? -26.588 -8.107 19.626 1.00 94.25 536 LEU A N 1
ATOM 4252 C CA . LEU A 1 536 ? -27.125 -6.770 19.894 1.00 94.25 536 LEU A CA 1
ATOM 4253 C C . LEU A 1 536 ? -28.647 -6.773 20.103 1.00 94.25 536 LEU A C 1
ATOM 4255 O O . LEU A 1 536 ? -29.130 -6.043 20.966 1.00 94.25 536 LEU A O 1
ATOM 4259 N N . GLU A 1 537 ? -29.390 -7.615 19.379 1.00 93.62 537 GLU A N 1
ATOM 4260 C CA . GLU A 1 537 ? -30.825 -7.847 19.608 1.00 93.62 537 GLU A CA 1
ATOM 4261 C C . GLU A 1 537 ? -31.081 -8.407 21.011 1.00 93.62 537 GLU A C 1
ATOM 4263 O O . GLU A 1 537 ? -32.008 -7.967 21.688 1.00 93.62 537 GLU A O 1
ATOM 4268 N N . LEU A 1 538 ? -30.228 -9.321 21.489 1.00 91.44 538 LEU A N 1
ATOM 4269 C CA . LEU A 1 538 ? -30.302 -9.817 22.861 1.00 91.44 538 LEU A CA 1
ATOM 4270 C C . LEU A 1 538 ? -30.111 -8.677 23.873 1.00 91.44 538 LEU A C 1
ATOM 4272 O O . LEU A 1 538 ? -30.896 -8.560 24.807 1.00 91.44 538 LEU A O 1
ATOM 4276 N N . VAL A 1 539 ? -29.109 -7.810 23.694 1.00 91.12 539 VAL A N 1
ATOM 4277 C CA . VAL A 1 539 ? -28.891 -6.657 24.594 1.00 91.12 539 VAL A CA 1
ATOM 4278 C C . VAL A 1 539 ? -30.097 -5.713 24.607 1.00 91.12 539 VAL A C 1
ATOM 4280 O O . VAL A 1 539 ? -30.483 -5.228 25.672 1.00 91.12 539 VAL A O 1
ATOM 4283 N N . GLU A 1 540 ? -30.702 -5.472 23.444 1.00 90.75 540 GLU A N 1
ATOM 4284 C CA . GLU A 1 540 ? -31.914 -4.660 23.298 1.00 90.75 540 GLU A CA 1
ATOM 4285 C C . GLU A 1 540 ? -33.089 -5.275 24.078 1.00 90.75 540 GLU A C 1
ATOM 4287 O O . GLU A 1 540 ? -33.658 -4.613 24.948 1.00 90.75 540 GLU A O 1
ATOM 4292 N N . GLN A 1 541 ? -33.353 -6.573 23.890 1.00 87.75 541 GLN A N 1
ATOM 4293 C CA . GLN A 1 541 ? -34.395 -7.310 24.617 1.00 87.75 541 GLN A CA 1
ATOM 4294 C C . GLN A 1 541 ? -34.173 -7.320 26.133 1.00 87.75 541 GLN A C 1
ATOM 4296 O O . GLN A 1 541 ? -35.124 -7.186 26.901 1.00 87.75 541 GLN A O 1
ATOM 4301 N N . LEU A 1 542 ? -32.928 -7.461 26.593 1.00 82.31 542 LEU A N 1
ATOM 4302 C CA . LEU A 1 542 ? -32.609 -7.455 28.023 1.00 82.31 542 LEU A CA 1
ATOM 4303 C C . LEU A 1 542 ? -32.852 -6.095 28.665 1.00 82.31 542 LEU A C 1
ATOM 4305 O O . LEU A 1 542 ? -33.386 -6.016 29.774 1.00 82.31 542 LEU A O 1
ATOM 4309 N N . CYS A 1 543 ? -32.500 -5.024 27.955 1.00 79.44 543 CYS A N 1
ATOM 4310 C CA . CYS A 1 543 ? -32.789 -3.668 28.398 1.00 79.44 543 CYS A CA 1
ATOM 4311 C C . CYS A 1 543 ? -34.306 -3.430 28.511 1.00 79.44 543 CYS A C 1
ATOM 4313 O O . CYS A 1 543 ? -34.761 -2.781 29.454 1.00 79.44 543 CYS A O 1
ATOM 431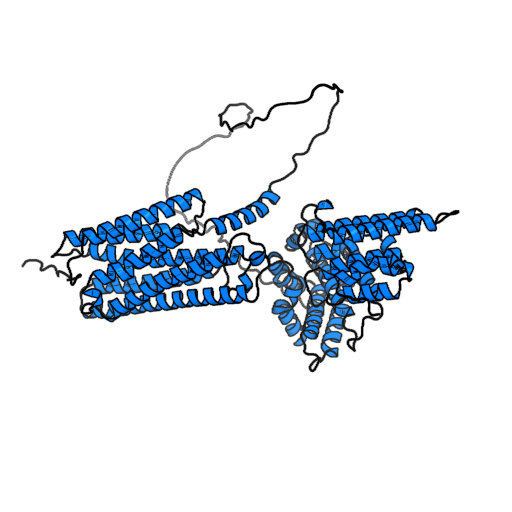5 N N . GLU A 1 544 ? -35.097 -3.979 27.585 1.00 78.31 544 GLU A N 1
ATOM 4316 C CA . GLU A 1 544 ? -36.564 -3.909 27.614 1.00 78.31 544 GLU A CA 1
ATOM 4317 C C . GLU A 1 544 ? -37.181 -4.776 28.724 1.00 78.31 544 GLU A C 1
ATOM 4319 O O . GLU A 1 544 ? -38.105 -4.349 29.414 1.00 78.31 544 GLU A O 1
ATOM 4324 N N . GLN A 1 545 ? -36.660 -5.979 28.969 1.00 75.62 545 GLN A N 1
ATOM 4325 C CA . GLN A 1 545 ? -37.153 -6.852 30.041 1.00 75.62 545 GLN A CA 1
ATOM 4326 C C . GLN A 1 545 ? -36.907 -6.264 31.433 1.00 75.62 545 GLN A C 1
ATOM 4328 O O . GLN A 1 545 ? -37.781 -6.336 32.300 1.00 75.62 545 GLN A O 1
ATOM 4333 N N . GLN A 1 546 ? -35.753 -5.629 31.651 1.00 67.25 546 GLN A N 1
ATOM 4334 C CA . GLN A 1 546 ? -35.498 -4.907 32.895 1.00 67.25 546 GLN A CA 1
ATOM 4335 C C . GLN A 1 546 ? -36.452 -3.735 33.111 1.00 67.25 546 GLN A C 1
ATOM 4337 O O . GLN A 1 546 ? -36.889 -3.513 34.241 1.00 67.25 546 GLN A O 1
ATOM 4342 N N . LEU A 1 547 ? -36.808 -3.017 32.040 1.00 60.12 547 LEU A N 1
ATOM 4343 C CA . LEU A 1 547 ? -37.815 -1.959 32.094 1.00 60.12 547 LEU A CA 1
ATOM 4344 C C . LEU A 1 547 ? -39.160 -2.504 32.611 1.00 60.12 547 LEU A C 1
ATOM 4346 O O . LEU A 1 547 ? -39.825 -1.823 33.384 1.00 60.12 547 LEU A O 1
ATOM 4350 N N . HIS A 1 548 ? -39.545 -3.732 32.254 1.00 60.66 548 HIS A N 1
ATOM 4351 C CA . HIS A 1 548 ? -40.795 -4.341 32.722 1.00 60.66 548 HIS A CA 1
ATOM 4352 C C . HIS A 1 548 ? -40.762 -4.821 34.183 1.00 60.66 548 HIS A C 1
ATOM 4354 O O . HIS A 1 548 ? -41.787 -4.764 34.858 1.00 60.66 548 HIS A O 1
ATOM 4360 N N . LEU A 1 549 ? -39.610 -5.269 34.695 1.00 61.34 549 LEU A N 1
ATOM 4361 C CA . LEU A 1 549 ? -39.473 -5.759 36.078 1.00 61.34 549 LEU A CA 1
ATOM 4362 C C . LEU A 1 549 ? -39.344 -4.631 37.117 1.00 61.34 549 LEU A C 1
ATOM 4364 O O . LEU A 1 549 ? -39.720 -4.815 38.272 1.00 61.34 549 LEU A O 1
ATOM 4368 N N . LEU A 1 550 ? -38.835 -3.464 36.711 1.00 52.75 550 LEU A N 1
ATOM 4369 C CA . LEU A 1 550 ? -38.675 -2.275 37.561 1.00 52.75 550 LEU A CA 1
ATOM 4370 C C . LEU A 1 550 ? -39.934 -1.390 37.627 1.00 52.75 550 LEU A C 1
ATOM 4372 O O . LEU A 1 550 ? -39.949 -0.422 38.384 1.00 52.75 550 LEU A O 1
ATOM 4376 N N . VAL A 1 551 ? -40.991 -1.721 36.872 1.00 51.97 551 VAL A N 1
ATOM 4377 C CA . VAL A 1 551 ? -42.263 -0.977 36.839 1.00 51.97 551 VAL A CA 1
ATOM 4378 C C . VAL A 1 551 ? -43.440 -1.833 37.344 1.00 51.97 551 VAL A C 1
ATOM 4380 O O . VAL A 1 551 ? -44.283 -2.245 36.548 1.00 51.97 551 VAL A O 1
ATOM 4383 N N . PRO A 1 552 ? -43.551 -2.101 38.660 1.00 51.69 552 PRO A N 1
ATOM 4384 C CA . PRO A 1 552 ? -44.843 -2.464 39.243 1.00 51.69 552 PRO A CA 1
ATOM 4385 C C . PRO A 1 552 ? -45.596 -1.238 39.780 1.00 51.69 552 PRO A C 1
ATOM 4387 O O . PRO A 1 552 ? -46.790 -1.129 39.543 1.00 51.69 552 PRO A O 1
ATOM 4390 N N . ASP A 1 553 ? -44.905 -0.295 40.437 1.00 50.38 553 ASP A N 1
ATOM 4391 C CA . ASP A 1 553 ? -45.505 0.863 41.116 1.00 50.38 553 ASP A CA 1
ATOM 4392 C C . ASP A 1 553 ? -44.475 2.006 41.284 1.00 50.38 553 ASP A C 1
ATOM 4394 O O . ASP A 1 553 ? -43.561 1.889 42.089 1.00 50.38 553 ASP A O 1
ATOM 4398 N N . GLY A 1 554 ? -44.639 3.121 40.556 1.00 50.41 554 GLY A N 1
ATOM 4399 C CA . GLY A 1 554 ? -44.131 4.459 40.928 1.00 50.41 554 GLY A CA 1
ATOM 4400 C C . GLY A 1 554 ? -42.612 4.748 40.896 1.00 50.41 554 GLY A C 1
ATOM 4401 O O . GLY A 1 554 ? -41.837 4.218 41.676 1.00 50.41 554 GLY A O 1
ATOM 4402 N N . GLU A 1 555 ? -42.226 5.727 40.064 1.00 51.56 555 GLU A N 1
ATOM 4403 C CA . GLU A 1 555 ? -40.982 6.530 40.150 1.00 51.56 555 GLU A CA 1
ATOM 4404 C C . GLU A 1 555 ? -39.619 5.813 40.015 1.00 51.56 555 GLU A C 1
ATOM 4406 O O . GLU A 1 555 ? -38.694 6.052 40.790 1.00 51.56 555 GLU A O 1
ATOM 4411 N N . VAL A 1 556 ? -39.419 5.046 38.936 1.00 54.81 556 VAL A N 1
ATOM 4412 C CA . VAL A 1 556 ? -38.074 4.899 38.346 1.00 54.81 556 VAL A CA 1
ATOM 4413 C C . VAL A 1 556 ? -38.047 5.536 36.960 1.00 54.81 556 VAL A C 1
ATOM 4415 O O . VAL A 1 556 ? -38.971 5.424 36.155 1.00 54.81 556 VAL A O 1
ATOM 4418 N N . ASP A 1 557 ? -36.978 6.288 36.746 1.00 61.31 557 ASP A N 1
ATOM 4419 C CA . ASP A 1 557 ? -36.825 7.374 35.795 1.00 61.31 557 ASP A CA 1
ATOM 4420 C C . ASP A 1 557 ? -36.883 6.883 34.335 1.00 61.31 557 ASP A C 1
ATOM 4422 O O . ASP A 1 557 ? -35.914 6.333 33.806 1.00 61.31 557 ASP A O 1
ATOM 4426 N N . ALA A 1 558 ? -38.009 7.103 33.640 1.00 67.75 558 ALA A N 1
ATOM 4427 C CA . ALA A 1 558 ? -38.159 6.837 32.198 1.00 67.75 558 ALA A CA 1
ATOM 4428 C C . ALA A 1 558 ? -37.054 7.506 31.348 1.00 67.75 558 ALA A C 1
ATOM 4430 O O . ALA A 1 558 ? -36.880 7.226 30.159 1.00 67.75 558 ALA A O 1
ATOM 4431 N N . GLU A 1 559 ? -36.319 8.444 31.937 1.00 75.38 559 GLU A N 1
ATOM 4432 C CA . GLU A 1 559 ? -35.117 9.042 31.388 1.00 75.38 559 GLU A CA 1
ATOM 4433 C C . GLU A 1 559 ? -33.912 8.081 31.338 1.00 75.38 559 GLU A C 1
ATOM 4435 O O . GLU A 1 559 ? -33.225 8.049 30.318 1.00 75.38 559 GLU A O 1
ATOM 4440 N N . VAL A 1 560 ? -33.678 7.246 32.360 1.00 78.31 560 VAL A N 1
ATOM 4441 C CA . VAL A 1 560 ? -32.536 6.307 32.423 1.00 78.31 560 VAL A CA 1
ATOM 4442 C C . VAL A 1 560 ? -32.660 5.200 31.377 1.00 78.31 560 VAL A C 1
ATOM 4444 O O . VAL A 1 560 ? -31.688 4.880 30.695 1.00 78.31 560 VAL A O 1
ATOM 4447 N N . VAL A 1 561 ? -33.862 4.668 31.153 1.00 79.31 561 VAL A N 1
ATOM 4448 C CA . VAL A 1 561 ? -34.055 3.653 30.101 1.00 79.31 561 VAL A CA 1
ATOM 4449 C C . VAL A 1 561 ? -33.806 4.235 28.710 1.00 79.31 561 VAL A C 1
ATOM 4451 O O . VAL A 1 561 ? -33.141 3.610 27.883 1.00 79.31 561 VAL A O 1
ATOM 4454 N N . ARG A 1 562 ? -34.235 5.481 28.467 1.00 85.44 562 ARG A N 1
ATOM 4455 C CA . ARG A 1 562 ? -33.927 6.192 27.216 1.00 85.44 562 ARG A CA 1
ATOM 4456 C C . ARG A 1 562 ? -32.424 6.396 27.015 1.00 85.44 562 ARG A C 1
ATOM 4458 O O . ARG A 1 562 ? -31.958 6.374 25.873 1.00 85.44 562 ARG A O 1
ATOM 4465 N N . VAL A 1 563 ? -31.656 6.561 28.096 1.00 91.00 563 VAL A N 1
ATOM 4466 C CA . VAL A 1 563 ? -30.187 6.630 28.037 1.00 91.00 563 VAL A CA 1
ATOM 4467 C C . VAL A 1 563 ? -29.602 5.315 27.512 1.00 91.00 563 VAL A C 1
ATOM 4469 O O . VAL A 1 563 ? -28.775 5.363 26.599 1.00 91.00 563 VAL A O 1
ATOM 4472 N N . TYR A 1 564 ? -30.053 4.158 28.009 1.00 90.62 564 TYR A N 1
ATOM 4473 C CA . TYR A 1 564 ? -29.576 2.853 27.532 1.00 90.62 564 TYR A CA 1
ATOM 4474 C C . TYR A 1 564 ? -30.021 2.544 26.100 1.00 90.62 564 TYR A C 1
ATOM 4476 O O . TYR A 1 564 ? -29.181 2.164 25.290 1.00 90.62 564 TYR A O 1
ATOM 4484 N N . GLN A 1 565 ? -31.284 2.798 25.741 1.00 91.00 565 GLN A N 1
ATOM 4485 C CA . GLN A 1 565 ? -31.771 2.629 24.362 1.00 91.00 565 GLN A CA 1
ATOM 4486 C C . GLN A 1 565 ? -30.956 3.464 23.363 1.00 91.00 565 GLN A C 1
ATOM 4488 O O . GLN A 1 565 ? -30.552 2.976 22.307 1.00 91.00 565 GLN A O 1
ATOM 4493 N N . THR A 1 566 ? -30.641 4.713 23.724 1.00 93.75 566 THR A N 1
ATOM 4494 C CA . THR A 1 566 ? -29.792 5.580 22.895 1.00 93.75 566 THR A CA 1
ATOM 4495 C C . THR A 1 566 ? -28.379 5.011 22.759 1.00 93.75 566 THR A C 1
ATOM 4497 O O . THR A 1 566 ? -27.830 5.001 21.658 1.00 93.75 566 THR A O 1
ATOM 4500 N N . ALA A 1 567 ? -27.790 4.514 23.851 1.00 95.44 567 ALA A N 1
ATOM 4501 C CA . ALA A 1 567 ? -26.465 3.898 23.822 1.00 95.44 567 ALA A CA 1
ATOM 4502 C C . ALA A 1 567 ? -26.446 2.617 22.968 1.00 95.44 567 ALA A C 1
ATOM 4504 O O . ALA A 1 567 ? -25.527 2.433 22.176 1.00 95.44 567 ALA A O 1
ATOM 4505 N N . ILE A 1 568 ? -27.478 1.774 23.052 1.00 95.00 568 ILE A N 1
ATOM 4506 C CA . ILE A 1 568 ? -27.618 0.564 22.228 1.00 95.00 568 ILE A CA 1
ATOM 4507 C C . ILE A 1 568 ? -27.735 0.936 20.746 1.00 95.00 568 ILE A C 1
ATOM 4509 O O . ILE A 1 568 ? -27.008 0.386 19.922 1.00 95.00 568 ILE A O 1
ATOM 4513 N N . GLN A 1 569 ? -28.559 1.926 20.388 1.00 94.19 569 GLN A N 1
ATOM 4514 C CA . GLN A 1 569 ? -28.660 2.390 18.999 1.00 94.19 569 GLN A CA 1
ATOM 4515 C C . GLN A 1 569 ? -27.327 2.948 18.474 1.00 94.19 569 GLN A C 1
ATOM 4517 O O . GLN A 1 569 ? -26.945 2.695 17.333 1.00 94.19 569 GLN A O 1
ATOM 4522 N N . GLN A 1 570 ? -26.586 3.693 19.294 1.00 94.88 570 GLN A N 1
ATOM 4523 C CA . GLN A 1 570 ? -25.255 4.171 18.915 1.00 94.88 570 GLN A CA 1
ATOM 4524 C C . GLN A 1 570 ? -24.244 3.030 18.779 1.00 94.88 570 GLN A C 1
ATOM 4526 O O . GLN A 1 570 ? -23.355 3.104 17.931 1.00 94.88 570 GLN A O 1
ATOM 4531 N N . LEU A 1 571 ? -24.378 1.979 19.589 1.00 95.44 571 LEU A N 1
ATOM 4532 C CA . LEU A 1 571 ? -23.561 0.779 19.484 1.00 95.44 571 LEU A CA 1
ATOM 4533 C C . LEU A 1 571 ? -23.849 0.034 18.171 1.00 95.44 571 LEU A C 1
ATOM 4535 O O . LEU A 1 571 ? -22.898 -0.313 17.472 1.00 95.44 571 LEU A O 1
ATOM 4539 N N . TRP A 1 572 ? -25.123 -0.116 17.785 1.00 95.00 572 TRP A N 1
ATOM 4540 C CA . TRP A 1 572 ? -25.527 -0.608 16.460 1.00 95.00 572 TRP A CA 1
ATOM 4541 C C . TRP A 1 572 ? -24.866 0.198 15.339 1.00 95.00 572 TRP A C 1
ATOM 4543 O O . TRP A 1 572 ? -24.177 -0.378 14.495 1.00 95.00 572 TRP A O 1
ATOM 4553 N N . ASP A 1 573 ? -25.010 1.529 15.359 1.00 92.19 573 ASP A N 1
ATOM 4554 C CA . ASP A 1 573 ? -24.396 2.421 14.367 1.00 92.19 573 ASP A CA 1
ATOM 4555 C C . ASP A 1 573 ? -22.866 2.219 14.313 1.00 92.19 573 ASP A C 1
ATOM 4557 O O . ASP A 1 573 ? -22.267 2.205 13.237 1.00 92.19 573 ASP A O 1
ATOM 4561 N N . CYS A 1 574 ? -22.211 2.033 15.463 1.00 92.69 574 CYS A N 1
ATOM 4562 C CA . CYS A 1 574 ? -20.773 1.780 15.545 1.00 92.69 574 CYS A CA 1
ATOM 4563 C C . CYS A 1 574 ? -20.364 0.427 14.952 1.00 92.69 574 CYS A C 1
ATOM 4565 O O . CYS A 1 574 ? -19.370 0.386 14.228 1.00 92.69 574 CYS A O 1
ATOM 4567 N N . PHE A 1 575 ? -21.116 -0.649 15.193 1.00 93.00 575 PHE A N 1
ATOM 4568 C CA . PHE A 1 575 ? -20.859 -1.945 14.560 1.00 93.00 575 PHE A CA 1
ATOM 4569 C C . PHE A 1 575 ? -21.062 -1.883 13.044 1.00 93.00 575 PHE A C 1
ATOM 4571 O O . PHE A 1 575 ? -20.199 -2.350 12.301 1.00 93.00 575 PHE A O 1
ATOM 4578 N N . VAL A 1 576 ? -22.143 -1.249 12.569 1.00 91.81 576 VAL A N 1
ATOM 4579 C CA . VAL A 1 576 ? -22.387 -1.086 11.123 1.00 91.81 576 VAL A CA 1
ATOM 4580 C C . VAL A 1 576 ? -21.221 -0.341 10.492 1.00 91.81 576 VAL A C 1
ATOM 4582 O O . VAL A 1 576 ? -20.680 -0.763 9.474 1.00 91.81 576 VAL A O 1
ATOM 4585 N N . MET A 1 577 ? -20.785 0.749 11.115 1.00 87.12 577 MET A N 1
ATOM 4586 C CA . MET A 1 577 ? -19.672 1.549 10.617 1.00 87.12 577 MET A CA 1
ATOM 4587 C C . MET A 1 577 ? -18.347 0.781 10.670 1.00 87.12 577 MET A C 1
ATOM 4589 O O . MET A 1 577 ? -17.558 0.893 9.736 1.00 87.12 577 MET A O 1
ATOM 4593 N N . ALA A 1 578 ? -18.109 -0.027 11.704 1.00 86.62 578 ALA A N 1
ATOM 4594 C CA . ALA A 1 578 ? -16.913 -0.859 11.812 1.00 86.62 578 ALA A CA 1
ATOM 4595 C C . ALA A 1 578 ? -16.851 -1.970 10.744 1.00 86.62 578 ALA A C 1
ATOM 4597 O O . ALA A 1 578 ? -15.753 -2.338 10.324 1.00 86.62 578 ALA A O 1
ATOM 4598 N N . GLU A 1 579 ? -17.997 -2.482 10.280 1.00 85.88 579 GLU A N 1
ATOM 4599 C CA . GLU A 1 579 ? -18.051 -3.504 9.221 1.00 85.88 579 GLU A CA 1
ATOM 4600 C C . GLU A 1 579 ? -18.112 -2.915 7.803 1.00 85.88 579 GLU A C 1
ATOM 4602 O O . GLU A 1 579 ? -17.529 -3.472 6.874 1.00 85.88 579 GLU A O 1
ATOM 4607 N N . THR A 1 580 ? -18.782 -1.776 7.617 1.00 80.88 580 THR A N 1
ATOM 4608 C CA . THR A 1 580 ? -18.979 -1.153 6.292 1.00 80.88 580 THR A CA 1
ATOM 4609 C C . THR A 1 580 ? -17.861 -0.198 5.894 1.00 80.88 580 THR A C 1
ATOM 4611 O O . THR A 1 580 ? -17.648 0.042 4.704 1.00 80.88 580 THR A O 1
ATOM 4614 N N . LYS A 1 581 ? -17.140 0.364 6.870 1.00 77.19 581 LYS A N 1
ATOM 4615 C CA . LYS A 1 581 ? -16.039 1.293 6.623 1.00 77.19 581 LYS A CA 1
ATOM 4616 C C . LYS A 1 581 ? -14.677 0.678 6.923 1.00 77.19 581 LYS A C 1
ATOM 4618 O O . LYS A 1 581 ? -14.486 -0.496 7.211 1.00 77.19 581 LYS A O 1
ATOM 4623 N N . ARG A 1 582 ? -13.693 1.556 6.798 1.00 68.81 582 ARG A N 1
ATOM 4624 C CA . ARG A 1 582 ? -12.312 1.430 7.231 1.00 68.81 582 ARG A CA 1
ATOM 4625 C C . ARG A 1 582 ? -12.216 0.925 8.679 1.00 68.81 582 ARG A C 1
ATOM 4627 O O . ARG A 1 582 ? -12.674 1.593 9.598 1.00 68.81 582 ARG A O 1
ATOM 4634 N N . LYS A 1 583 ? -11.576 -0.233 8.871 1.00 73.06 583 LYS A N 1
ATOM 4635 C CA . LYS A 1 583 ? -11.252 -0.801 10.191 1.00 73.06 583 LYS A CA 1
ATOM 4636 C C . LYS A 1 583 ? -10.070 -0.041 10.793 1.00 73.06 583 LYS A C 1
ATOM 4638 O O . LYS A 1 583 ? -8.939 -0.503 10.705 1.00 73.06 583 LYS A O 1
ATOM 4643 N N . ASP A 1 584 ? -10.318 1.155 11.318 1.00 77.88 584 ASP A N 1
ATOM 4644 C CA . ASP A 1 584 ? -9.311 2.022 11.939 1.00 77.88 584 ASP A CA 1
ATOM 4645 C C . ASP A 1 584 ? -9.697 2.458 13.358 1.00 77.88 584 ASP A C 1
ATOM 4647 O O . ASP A 1 584 ? -10.811 2.213 13.834 1.00 77.88 584 ASP A O 1
ATOM 4651 N N . TRP A 1 585 ? -8.754 3.100 14.050 1.00 84.56 585 TRP A N 1
ATOM 4652 C CA . TRP A 1 585 ? -8.960 3.551 15.426 1.00 84.56 585 TRP A CA 1
ATOM 4653 C C . TRP A 1 585 ? -9.952 4.710 15.534 1.00 84.56 585 TRP A C 1
ATOM 4655 O O . TRP A 1 585 ? -10.609 4.862 16.563 1.00 84.56 585 TRP A O 1
ATOM 4665 N N . GLY A 1 586 ? -10.139 5.480 14.459 1.00 82.50 586 GLY A N 1
ATOM 4666 C CA . GLY A 1 586 ? -11.174 6.507 14.391 1.00 82.50 586 GLY A CA 1
ATOM 4667 C C . GLY A 1 586 ? -12.585 5.919 14.475 1.00 82.50 586 GLY A C 1
ATOM 4668 O O . GLY A 1 586 ? -13.449 6.492 15.142 1.00 82.50 586 GLY A O 1
ATOM 4669 N N . MET A 1 587 ? -12.827 4.767 13.838 1.00 84.44 587 MET A N 1
ATOM 4670 C CA . MET A 1 587 ? -14.110 4.060 13.941 1.00 84.44 587 MET A CA 1
ATOM 4671 C C . MET A 1 587 ? -14.290 3.399 15.308 1.00 84.44 587 MET A C 1
ATOM 4673 O O . MET A 1 587 ? -15.371 3.510 15.888 1.00 84.44 587 MET A O 1
ATOM 4677 N N . ALA A 1 588 ? -13.236 2.784 15.854 1.00 88.38 588 ALA A N 1
ATOM 4678 C CA . ALA A 1 588 ? -13.290 2.163 17.177 1.00 88.38 588 ALA A CA 1
ATOM 4679 C C . ALA A 1 588 ? -13.622 3.184 18.278 1.00 88.38 588 ALA A C 1
ATOM 4681 O O . ALA A 1 588 ? -14.481 2.938 19.115 1.00 88.38 588 ALA A O 1
ATOM 4682 N N . LEU A 1 589 ? -13.028 4.379 18.228 1.00 89.62 589 LEU A N 1
ATOM 4683 C CA . LEU A 1 589 ? -13.247 5.434 19.222 1.00 89.62 589 LEU A CA 1
ATOM 4684 C C . LEU A 1 589 ? -14.542 6.240 19.006 1.00 89.62 589 LEU A C 1
ATOM 4686 O O . LEU A 1 589 ? -14.840 7.154 19.774 1.00 89.62 589 LEU A O 1
ATOM 4690 N N . ARG A 1 590 ? -15.357 5.913 17.996 1.00 89.75 590 ARG A N 1
ATOM 4691 C CA . ARG A 1 590 ? -16.592 6.654 17.698 1.00 89.75 590 ARG A CA 1
ATOM 4692 C C . ARG A 1 590 ? -17.641 6.532 18.805 1.00 89.75 590 ARG A C 1
ATOM 4694 O O . ARG A 1 590 ? -18.307 7.519 19.113 1.00 89.75 590 ARG A O 1
ATOM 4701 N N . PHE A 1 591 ? -17.783 5.350 19.402 1.00 93.81 591 PHE A N 1
ATOM 4702 C CA . PHE A 1 591 ? -18.758 5.112 20.470 1.00 93.81 591 PHE A CA 1
ATOM 4703 C C . PHE A 1 591 ? -18.504 6.012 21.695 1.00 93.81 591 PHE A C 1
ATOM 4705 O O . PHE A 1 591 ? -19.406 6.778 22.048 1.00 93.81 591 PHE A O 1
ATOM 4712 N N . PRO A 1 592 ? -17.285 6.051 22.280 1.00 93.50 592 PRO A N 1
ATOM 4713 C CA . PRO A 1 592 ? -17.010 6.928 23.415 1.00 93.50 592 PRO A CA 1
ATOM 4714 C C . PRO A 1 592 ? -17.089 8.423 23.113 1.00 93.50 592 PRO A C 1
ATOM 4716 O O . PRO A 1 592 ? -17.383 9.207 24.014 1.00 93.50 592 PRO A O 1
ATOM 4719 N N . ILE A 1 593 ? -16.911 8.839 21.857 1.00 89.50 593 ILE A N 1
ATOM 4720 C CA . ILE A 1 593 ? -17.120 10.235 21.443 1.00 89.50 593 ILE A CA 1
ATOM 4721 C C . ILE A 1 593 ? -18.614 10.605 21.434 1.00 89.50 593 ILE A C 1
ATOM 4723 O O . ILE A 1 593 ? -18.955 11.761 21.690 1.00 89.50 593 ILE A O 1
ATOM 4727 N N . ASN A 1 594 ? -19.502 9.648 21.147 1.00 89.19 594 ASN A N 1
ATOM 4728 C CA . ASN A 1 594 ? -20.904 9.922 20.825 1.00 89.19 594 ASN A CA 1
ATOM 4729 C C . ASN A 1 594 ? -21.901 9.639 21.957 1.00 89.19 594 ASN A C 1
ATOM 4731 O O . ASN A 1 594 ? -22.963 10.267 21.966 1.00 89.19 594 ASN A O 1
ATOM 4735 N N . PHE A 1 595 ? -21.609 8.730 22.895 1.00 92.50 595 PHE A N 1
ATOM 4736 C CA . PHE A 1 595 ? -22.559 8.434 23.977 1.00 92.50 595 PHE A CA 1
ATOM 4737 C C . PHE A 1 595 ? -22.816 9.636 24.892 1.00 92.50 595 PHE A C 1
ATOM 4739 O O . PHE A 1 595 ? -22.078 10.619 24.871 1.00 92.50 595 PHE A O 1
ATOM 4746 N N . SER A 1 596 ? -23.889 9.620 25.679 1.00 93.56 596 SER A N 1
ATOM 4747 C CA . SER A 1 596 ? -24.251 10.761 26.532 1.00 93.56 596 SER A CA 1
ATOM 4748 C C . SER A 1 596 ? -23.435 10.803 27.832 1.00 93.56 596 SER A C 1
ATOM 4750 O O . SER A 1 596 ? -22.984 9.771 28.325 1.00 93.56 596 SER A O 1
ATOM 4752 N N . ASP A 1 597 ? -23.282 11.986 28.437 1.00 92.50 597 ASP A N 1
ATOM 4753 C CA . ASP A 1 597 ? -22.634 12.114 29.759 1.00 92.50 597 ASP A CA 1
ATOM 4754 C C . ASP A 1 597 ? -23.426 11.380 30.857 1.00 92.50 597 ASP A C 1
ATOM 4756 O O . ASP A 1 597 ? -22.855 10.890 31.827 1.00 92.50 597 ASP A O 1
ATOM 4760 N N . ARG A 1 598 ? -24.743 11.226 30.669 1.00 93.25 598 ARG A N 1
ATOM 4761 C CA . ARG A 1 598 ? -25.590 10.397 31.535 1.00 93.25 598 ARG A CA 1
ATOM 4762 C C . ARG A 1 598 ? -25.245 8.914 31.428 1.00 93.25 598 ARG A C 1
ATOM 4764 O O . ARG A 1 598 ? -25.157 8.246 32.450 1.00 93.25 598 ARG A O 1
ATOM 4771 N N . PHE A 1 599 ? -24.992 8.409 30.219 1.00 94.88 599 PHE A N 1
ATOM 4772 C CA . PHE A 1 599 ? -24.532 7.031 30.040 1.00 94.88 599 PHE A CA 1
ATOM 4773 C C . PHE A 1 599 ? -23.149 6.816 30.665 1.00 94.88 599 PHE A C 1
ATOM 4775 O O . PHE A 1 599 ? -22.925 5.804 31.325 1.00 94.88 599 PHE A O 1
ATOM 4782 N N . LEU A 1 600 ? -22.248 7.799 30.536 1.00 94.88 600 LEU A N 1
ATOM 4783 C CA . LEU A 1 600 ? -20.959 7.770 31.228 1.00 94.88 600 LEU A CA 1
ATOM 4784 C C . LEU A 1 600 ? -21.141 7.682 32.750 1.00 94.88 600 LEU A C 1
ATOM 4786 O O . LEU A 1 600 ? -20.490 6.860 33.382 1.00 94.88 600 LEU A O 1
ATOM 4790 N N . ALA A 1 601 ? -22.066 8.454 33.330 1.00 93.50 601 ALA A N 1
ATOM 4791 C CA . ALA A 1 601 ? -22.373 8.377 34.758 1.00 93.50 601 ALA A CA 1
ATOM 4792 C C . ALA A 1 601 ? -22.892 6.988 35.181 1.00 93.50 601 ALA A C 1
ATOM 4794 O O . ALA A 1 601 ? -22.505 6.498 36.242 1.00 93.50 601 ALA A O 1
ATOM 4795 N N . CYS A 1 602 ? -23.704 6.321 34.352 1.00 93.12 602 CYS A N 1
ATOM 4796 C CA . CYS A 1 602 ? -24.120 4.931 34.578 1.00 93.12 602 CYS A CA 1
ATOM 4797 C C . CYS A 1 602 ? -22.937 3.949 34.553 1.00 93.12 602 CYS A C 1
ATOM 4799 O O . CYS A 1 602 ? -22.853 3.062 35.402 1.00 93.12 602 CYS A O 1
ATOM 4801 N N . LEU A 1 603 ? -21.989 4.121 33.623 1.00 95.31 603 LEU A N 1
ATOM 4802 C CA . LEU A 1 603 ? -20.761 3.316 33.566 1.00 95.31 603 LEU A CA 1
ATOM 4803 C C . LEU A 1 603 ? -19.861 3.539 34.789 1.00 95.31 603 LEU A C 1
ATOM 4805 O O . LEU A 1 603 ? -19.311 2.579 35.333 1.00 95.31 603 LEU A O 1
ATOM 4809 N N . THR A 1 604 ? -19.738 4.788 35.248 1.00 94.94 604 THR A N 1
ATOM 4810 C CA . THR A 1 604 ? -18.997 5.143 36.469 1.00 94.94 604 THR A CA 1
ATOM 4811 C C . THR A 1 604 ? -19.653 4.542 37.710 1.00 94.94 604 THR A C 1
ATOM 4813 O O . THR A 1 604 ? -18.957 4.053 38.594 1.00 94.94 604 THR A O 1
ATOM 4816 N N . ARG A 1 605 ? -20.992 4.513 37.757 1.00 93.94 605 ARG A N 1
ATOM 4817 C CA . ARG A 1 605 ? -21.772 3.837 38.809 1.00 93.94 605 ARG A CA 1
ATOM 4818 C C . ARG A 1 605 ? -21.760 2.312 38.708 1.00 93.94 605 ARG A C 1
ATOM 4820 O O . ARG A 1 605 ? -22.238 1.662 39.631 1.00 93.94 605 ARG A O 1
ATOM 4827 N N . ARG A 1 606 ? -21.188 1.754 37.634 1.00 93.62 606 ARG A N 1
ATOM 4828 C CA . ARG A 1 606 ? -21.104 0.310 37.372 1.00 93.62 606 ARG A CA 1
ATOM 4829 C C . ARG A 1 606 ? -22.483 -0.347 37.238 1.00 93.62 606 ARG A C 1
ATOM 4831 O O . ARG A 1 606 ? -22.656 -1.502 37.613 1.00 93.62 606 ARG A O 1
ATOM 4838 N N . ASP A 1 607 ? -23.453 0.381 36.679 1.00 90.94 607 ASP A N 1
ATOM 4839 C CA . ASP A 1 607 ? -24.799 -0.146 36.442 1.00 90.94 607 ASP A CA 1
ATOM 4840 C C . ASP A 1 607 ? -24.723 -1.392 35.522 1.00 90.94 607 ASP A C 1
ATOM 4842 O O . ASP A 1 607 ? -24.114 -1.300 34.448 1.00 90.94 607 ASP A O 1
ATOM 4846 N N . PRO A 1 608 ? -25.349 -2.538 35.869 1.00 90.69 608 PRO A N 1
ATOM 4847 C CA . PRO A 1 608 ? -25.197 -3.790 35.118 1.00 90.69 608 PRO A CA 1
ATOM 4848 C C . PRO A 1 608 ? -25.506 -3.666 33.621 1.00 90.69 608 PRO A C 1
ATOM 4850 O O . PRO A 1 608 ? -24.693 -4.067 32.791 1.00 90.69 608 PRO A O 1
ATOM 4853 N N . ALA A 1 609 ? -26.618 -3.017 33.260 1.00 89.62 609 ALA A N 1
ATOM 4854 C CA . ALA A 1 609 ? -26.992 -2.783 31.863 1.00 89.62 609 ALA A CA 1
ATOM 4855 C C . ALA A 1 609 ? -25.929 -1.974 31.096 1.00 89.62 609 ALA A C 1
ATOM 4857 O O . ALA A 1 609 ? -25.598 -2.283 29.951 1.00 89.62 609 ALA A O 1
ATOM 4858 N N . ALA A 1 610 ? -25.340 -0.961 31.741 1.00 93.56 610 ALA A N 1
ATOM 4859 C CA . ALA A 1 610 ? -24.281 -0.157 31.141 1.00 93.56 610 ALA A CA 1
ATOM 4860 C C . ALA A 1 610 ? -22.999 -0.981 30.934 1.00 93.56 610 ALA A C 1
ATOM 4862 O O . ALA A 1 610 ? -22.367 -0.877 29.882 1.00 93.56 610 ALA A O 1
ATOM 4863 N N . LEU A 1 611 ? -22.644 -1.839 31.897 1.00 95.69 611 LEU A N 1
ATOM 4864 C CA . LEU A 1 611 ? -21.491 -2.736 31.790 1.00 95.69 611 LEU A CA 1
ATOM 4865 C C . LEU A 1 611 ? -21.658 -3.777 30.673 1.00 95.69 611 LEU A C 1
ATOM 4867 O O . LEU A 1 611 ? -20.694 -4.060 29.962 1.00 95.69 611 LEU A O 1
ATOM 4871 N N . VAL A 1 612 ? -22.870 -4.300 30.464 1.00 95.31 612 VAL A N 1
ATOM 4872 C CA . VAL A 1 612 ? -23.170 -5.201 29.338 1.00 95.31 612 VAL A CA 1
ATOM 4873 C C . VAL A 1 612 ? -22.937 -4.495 28.002 1.00 95.31 612 VAL A C 1
ATOM 4875 O O . VAL A 1 612 ? -22.244 -5.034 27.137 1.00 95.31 612 VAL A O 1
ATOM 4878 N N . ILE A 1 613 ? -23.440 -3.268 27.838 1.00 96.31 613 ILE A N 1
ATOM 4879 C CA . ILE A 1 613 ? -23.211 -2.459 26.628 1.00 96.31 613 ILE A CA 1
ATOM 4880 C C . ILE A 1 613 ? -21.706 -2.196 26.433 1.00 96.31 613 ILE A C 1
ATOM 4882 O O . ILE A 1 613 ? -21.193 -2.326 25.318 1.00 96.31 613 ILE A O 1
ATOM 4886 N N . LEU A 1 614 ? -20.974 -1.886 27.512 1.00 97.44 614 LEU A N 1
ATOM 4887 C CA . LEU A 1 614 ? -19.522 -1.695 27.467 1.00 97.44 614 LEU A CA 1
ATOM 4888 C C . LEU A 1 614 ? -18.784 -2.963 27.015 1.00 97.44 614 LEU A C 1
ATOM 4890 O O . LEU A 1 614 ? -17.890 -2.874 26.174 1.00 97.44 614 LEU A O 1
ATOM 4894 N N . ALA A 1 615 ? -19.168 -4.139 27.519 1.00 97.31 615 ALA A N 1
ATOM 4895 C CA . ALA A 1 615 ? -18.565 -5.409 27.118 1.00 97.31 615 ALA A CA 1
ATOM 4896 C C . ALA A 1 615 ? -18.747 -5.683 25.616 1.00 97.31 615 ALA A C 1
ATOM 4898 O O . ALA A 1 615 ? -17.804 -6.112 24.951 1.00 97.31 615 ALA A O 1
ATOM 4899 N N . HIS A 1 616 ? -19.915 -5.365 25.051 1.00 97.44 616 HIS A N 1
ATOM 4900 C CA . HIS A 1 616 ? -20.144 -5.477 23.607 1.00 97.44 616 HIS A CA 1
ATOM 4901 C C . HIS A 1 616 ? -19.302 -4.474 22.813 1.00 97.44 616 HIS A C 1
ATOM 4903 O O . HIS A 1 616 ? -18.692 -4.840 21.808 1.00 97.44 616 HIS A O 1
ATOM 4909 N N . TYR A 1 617 ? -19.186 -3.229 23.286 1.00 96.75 617 TYR A N 1
ATOM 4910 C CA . TYR A 1 617 ? -18.269 -2.252 22.694 1.00 96.75 617 TYR A CA 1
ATOM 4911 C C . TYR A 1 617 ? -16.810 -2.742 22.696 1.00 96.75 617 TYR A C 1
ATOM 4913 O O . TYR A 1 617 ? -16.087 -2.535 21.717 1.00 96.75 617 TYR A O 1
ATOM 4921 N N . CYS A 1 618 ? -16.366 -3.440 23.745 1.00 96.00 618 CYS A N 1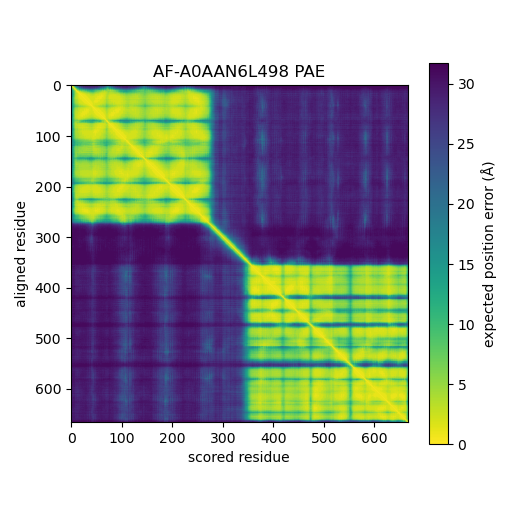
ATOM 4922 C CA . CYS A 1 618 ? -15.011 -3.990 23.809 1.00 96.00 618 CYS A CA 1
ATOM 4923 C C . CYS A 1 618 ? -14.701 -4.977 22.671 1.00 96.00 618 CYS A C 1
ATOM 4925 O O . CYS A 1 618 ? -13.526 -5.151 22.345 1.00 96.00 618 CYS A O 1
ATOM 4927 N N . VAL A 1 619 ? -15.706 -5.562 22.012 1.00 95.31 619 VAL A N 1
ATOM 4928 C CA . VAL A 1 619 ? -15.501 -6.361 20.793 1.00 95.31 619 VAL A CA 1
ATOM 4929 C C . VAL A 1 619 ? -15.074 -5.482 19.615 1.00 95.31 619 VAL A C 1
ATOM 4931 O O . VAL A 1 619 ? -14.165 -5.861 18.880 1.00 95.31 619 VAL A O 1
ATOM 4934 N N . ILE A 1 620 ? -15.649 -4.283 19.458 1.00 94.12 620 ILE A N 1
ATOM 4935 C CA . ILE A 1 620 ? -15.187 -3.300 18.459 1.00 94.12 620 ILE A CA 1
ATOM 4936 C C . ILE A 1 620 ? -13.737 -2.911 18.757 1.00 94.12 620 ILE A C 1
ATOM 4938 O O . ILE A 1 620 ? -12.898 -2.912 17.857 1.00 94.12 620 ILE A O 1
ATOM 4942 N N . LEU A 1 621 ? -13.428 -2.645 20.032 1.00 92.06 621 LEU A N 1
ATOM 4943 C CA . LEU A 1 621 ? -12.071 -2.320 20.475 1.00 92.06 621 LEU A CA 1
ATOM 4944 C C . LEU A 1 621 ? -11.082 -3.465 20.192 1.00 92.06 621 LEU A C 1
ATOM 4946 O O . LEU A 1 621 ? -9.957 -3.214 19.776 1.00 92.06 621 LEU A O 1
ATOM 4950 N N . HIS A 1 622 ? -11.503 -4.719 20.378 1.00 91.62 622 HIS A N 1
ATOM 4951 C CA . HIS A 1 622 ? -10.700 -5.907 20.078 1.00 91.62 622 HIS A CA 1
ATOM 4952 C C . HIS A 1 622 ? -10.474 -6.112 18.572 1.00 91.62 622 HIS A C 1
ATOM 4954 O O . HIS A 1 622 ? -9.396 -6.532 18.164 1.00 91.62 622 HIS A O 1
ATOM 4960 N N . ARG A 1 623 ? -11.484 -5.816 17.743 1.00 90.44 623 ARG A N 1
ATOM 4961 C CA . ARG A 1 623 ? -11.426 -5.945 16.276 1.00 90.44 623 ARG A CA 1
ATOM 4962 C C . ARG A 1 623 ? -10.674 -4.794 15.592 1.00 90.44 623 ARG A C 1
ATOM 4964 O O . ARG A 1 623 ? -10.412 -4.883 14.390 1.00 90.44 623 ARG A O 1
ATOM 4971 N N . ALA A 1 624 ? -10.346 -3.723 16.316 1.00 88.06 624 ALA A N 1
ATOM 4972 C CA . ALA A 1 624 ? -9.529 -2.623 15.810 1.00 88.06 624 ALA A CA 1
ATOM 4973 C C . ALA A 1 624 ? -8.109 -3.107 15.433 1.00 88.06 624 ALA A C 1
ATOM 4975 O O . ALA A 1 624 ? -7.650 -4.134 15.940 1.00 88.06 624 ALA A O 1
ATOM 4976 N N . PRO A 1 625 ? -7.381 -2.399 14.543 1.00 84.81 625 PRO A N 1
ATOM 4977 C CA . PRO A 1 625 ? -6.024 -2.787 14.162 1.00 84.81 625 PRO A CA 1
ATOM 4978 C C . PRO A 1 625 ? -5.128 -2.983 15.382 1.00 84.81 625 PRO A C 1
ATOM 4980 O O . PRO A 1 625 ? -5.060 -2.105 16.240 1.00 84.81 625 PRO A O 1
ATOM 4983 N N . ALA A 1 626 ? -4.409 -4.105 15.435 1.00 83.25 626 ALA A N 1
ATOM 4984 C CA . ALA A 1 626 ? -3.546 -4.428 16.563 1.00 83.25 626 ALA A CA 1
ATOM 4985 C C . ALA A 1 626 ? -2.474 -3.345 16.773 1.00 83.25 626 ALA A C 1
ATOM 4987 O O . ALA A 1 626 ? -1.655 -3.073 15.889 1.00 83.25 626 ALA A O 1
ATOM 4988 N N . ARG A 1 627 ? -2.475 -2.739 17.964 1.00 87.00 627 ARG A N 1
ATOM 4989 C CA . ARG A 1 627 ? -1.480 -1.763 18.416 1.00 87.00 627 ARG A CA 1
ATOM 4990 C C . ARG A 1 627 ? -0.998 -2.126 19.810 1.00 87.00 627 ARG A C 1
ATOM 4992 O O . ARG A 1 627 ? -1.787 -2.564 20.645 1.00 87.00 627 ARG A O 1
ATOM 4999 N N . TRP A 1 628 ? 0.288 -1.891 20.063 1.00 86.50 628 TRP A N 1
ATOM 5000 C CA . TRP A 1 628 ? 0.916 -2.202 21.348 1.00 86.50 628 TRP A CA 1
ATOM 5001 C C . TRP A 1 628 ? 0.245 -1.477 22.523 1.00 86.50 628 TRP A C 1
ATOM 5003 O O . TRP A 1 628 ? 0.092 -2.055 23.594 1.00 86.50 628 TRP A O 1
ATOM 5013 N N . TRP A 1 629 ? -0.209 -0.238 22.307 1.00 86.81 629 TRP A N 1
ATOM 5014 C CA . TRP A 1 629 ? -0.808 0.605 23.343 1.00 86.81 629 TRP A CA 1
ATOM 5015 C C . TRP A 1 629 ? -2.227 0.161 23.743 1.00 86.81 629 TRP A C 1
ATOM 5017 O O . TRP A 1 629 ? -2.683 0.519 24.818 1.00 86.81 629 TRP A O 1
ATOM 5027 N N . THR A 1 630 ? -2.906 -0.677 22.951 1.00 85.38 630 THR A N 1
ATOM 5028 C CA . THR A 1 630 ? -4.251 -1.223 23.261 1.00 85.38 630 THR A CA 1
ATOM 5029 C C . THR A 1 630 ? -4.299 -2.722 23.495 1.00 85.38 630 THR A C 1
ATOM 5031 O O . THR A 1 630 ? -5.355 -3.274 23.809 1.00 85.38 630 THR A O 1
ATOM 5034 N N . GLU A 1 631 ? -3.186 -3.415 23.297 1.00 82.50 631 GLU A N 1
ATOM 5035 C CA . GLU A 1 631 ? -3.139 -4.862 23.437 1.00 82.50 631 GLU A CA 1
ATOM 5036 C C . GLU A 1 631 ? -3.562 -5.283 24.857 1.00 82.50 631 GLU A C 1
ATOM 5038 O O . GLU A 1 631 ? -3.025 -4.799 25.853 1.00 82.50 631 GLU A O 1
ATOM 5043 N N . GLY A 1 632 ? -4.541 -6.189 24.938 1.00 82.56 632 GLY A N 1
ATOM 5044 C CA . GLY A 1 632 ? -5.052 -6.745 26.194 1.00 82.56 632 GLY A CA 1
ATOM 5045 C C . GLY A 1 632 ? -6.178 -5.951 26.867 1.00 82.56 632 GLY A C 1
ATOM 5046 O O . GLY A 1 632 ? -6.811 -6.489 27.774 1.00 82.56 632 GLY A O 1
ATOM 5047 N N . TRP A 1 633 ? -6.489 -4.728 26.423 1.00 88.56 633 TRP A N 1
ATOM 5048 C CA . TRP A 1 633 ? -7.521 -3.890 27.054 1.00 88.56 633 TRP A CA 1
ATOM 5049 C C . TRP A 1 633 ? -8.917 -4.516 27.016 1.00 88.56 633 TRP A C 1
ATOM 5051 O O . TRP A 1 633 ? -9.561 -4.660 28.051 1.00 88.56 633 TRP A O 1
ATOM 5061 N N . SER A 1 634 ? -9.383 -4.940 25.838 1.00 91.06 634 SER A N 1
ATOM 5062 C CA . SER A 1 634 ? -10.724 -5.521 25.679 1.00 91.06 634 SER A CA 1
ATOM 5063 C C . SER A 1 634 ? -10.932 -6.764 26.546 1.00 91.06 634 SER A C 1
ATOM 5065 O O . SER A 1 634 ? -11.963 -6.894 27.200 1.00 91.06 634 SER A O 1
ATOM 5067 N N . VAL A 1 635 ? -9.927 -7.638 26.614 1.00 91.06 635 VAL A N 1
ATOM 5068 C CA . VAL A 1 635 ? -9.956 -8.866 27.419 1.00 91.06 635 VAL A CA 1
ATOM 5069 C C . VAL A 1 635 ? -10.012 -8.550 28.916 1.00 91.06 635 VAL A C 1
ATOM 5071 O O . VAL A 1 635 ? -10.811 -9.150 29.635 1.00 91.06 635 VAL A O 1
ATOM 5074 N N . GLN A 1 636 ? -9.190 -7.609 29.395 1.00 90.50 636 GLN A N 1
ATOM 5075 C CA . GLN A 1 636 ? -9.166 -7.223 30.810 1.00 90.50 636 GLN A CA 1
ATOM 5076 C C . GLN A 1 636 ? -10.474 -6.557 31.245 1.00 90.50 636 GLN A C 1
ATOM 5078 O O . GLN A 1 636 ? -11.011 -6.900 32.297 1.00 90.50 636 GLN A O 1
ATOM 5083 N N . VAL A 1 637 ? -11.029 -5.673 30.412 1.00 93.69 637 VAL A N 1
ATOM 5084 C CA . VAL A 1 637 ? -12.297 -4.988 30.696 1.00 93.69 637 VAL A CA 1
ATOM 5085 C C . VAL A 1 637 ? -13.465 -5.970 30.687 1.00 93.69 637 VAL A C 1
ATOM 5087 O O . VAL A 1 637 ? -14.237 -5.983 31.640 1.00 93.69 637 VAL A O 1
ATOM 5090 N N . ILE A 1 638 ? -13.574 -6.850 29.683 1.00 95.31 638 ILE A N 1
ATOM 5091 C CA . ILE A 1 638 ? -14.638 -7.871 29.640 1.00 95.31 638 ILE A CA 1
ATOM 5092 C C . ILE A 1 638 ? -14.541 -8.811 30.847 1.00 95.31 638 ILE A C 1
ATOM 5094 O O . ILE A 1 638 ? -15.561 -9.149 31.445 1.00 95.31 638 ILE A O 1
ATOM 5098 N N . ARG A 1 639 ? -13.326 -9.201 31.256 1.00 92.94 639 ARG A N 1
ATOM 5099 C CA . ARG A 1 639 ? -13.125 -10.026 32.455 1.00 92.94 639 ARG A CA 1
ATOM 5100 C C . ARG A 1 639 ? -13.565 -9.298 33.726 1.00 92.94 639 ARG A C 1
ATOM 5102 O O . ARG A 1 639 ? -14.241 -9.908 34.548 1.00 92.94 639 ARG A O 1
ATOM 5109 N N . ALA A 1 640 ? -13.211 -8.023 33.884 1.00 93.69 640 ALA A N 1
ATOM 5110 C CA . ALA A 1 640 ? -13.654 -7.220 35.023 1.00 93.69 640 ALA A CA 1
ATOM 5111 C C . ALA A 1 640 ? -15.183 -7.077 35.045 1.00 93.69 640 ALA A C 1
ATOM 5113 O O . ALA A 1 640 ? -15.797 -7.305 36.083 1.00 93.69 640 ALA A O 1
ATOM 5114 N N . VAL A 1 641 ? -15.807 -6.817 33.890 1.00 96.06 641 VAL A N 1
ATOM 5115 C CA . VAL A 1 641 ? -17.270 -6.783 33.758 1.00 96.06 641 VAL A CA 1
ATOM 5116 C C . VAL A 1 641 ? -17.889 -8.120 34.178 1.00 96.06 641 VAL A C 1
ATOM 5118 O O . VAL A 1 641 ? -18.800 -8.131 34.999 1.00 96.06 641 VAL A O 1
ATOM 5121 N N . PHE A 1 642 ? -17.372 -9.254 33.696 1.00 94.75 642 PHE A N 1
ATOM 5122 C CA . PHE A 1 642 ? -17.887 -10.579 34.063 1.00 94.75 642 PHE A CA 1
ATOM 5123 C C . PHE A 1 642 ? -17.822 -10.864 35.568 1.00 94.75 642 PHE A C 1
ATOM 5125 O O . PHE A 1 642 ? -18.736 -11.483 36.110 1.00 94.75 642 PHE A O 1
ATOM 5132 N N . MET A 1 643 ? -16.761 -10.413 36.242 1.00 92.88 643 MET A N 1
ATOM 5133 C CA . MET A 1 643 ? -16.608 -10.583 37.691 1.00 92.88 643 MET A CA 1
ATOM 5134 C C . MET A 1 643 ? -17.561 -9.695 38.503 1.00 92.88 643 MET A C 1
ATOM 5136 O O . MET A 1 643 ? -17.878 -10.044 39.636 1.00 92.88 643 MET A O 1
ATOM 5140 N N . MET A 1 644 ? -18.012 -8.570 37.942 1.00 92.94 644 MET A N 1
ATOM 5141 C CA . MET A 1 644 ? -18.925 -7.631 38.605 1.00 92.94 644 MET A CA 1
ATOM 5142 C C . MET A 1 644 ? -20.405 -7.931 38.365 1.00 92.94 644 MET A C 1
ATOM 5144 O O . MET A 1 644 ? -21.243 -7.495 39.148 1.00 92.94 644 MET A O 1
ATOM 5148 N N . LEU A 1 645 ? -20.738 -8.621 37.274 1.00 92.19 645 LEU A N 1
ATOM 5149 C CA . LEU A 1 645 ? -22.120 -8.937 36.928 1.00 92.19 645 LEU A CA 1
ATOM 5150 C C . LEU A 1 645 ? -22.668 -10.097 37.769 1.00 92.19 645 LEU A C 1
ATOM 5152 O O . LEU A 1 645 ? -22.021 -11.136 37.931 1.00 92.19 645 LEU A O 1
ATOM 5156 N N . ASP A 1 646 ? -23.916 -9.949 38.214 1.00 88.19 646 ASP A N 1
ATOM 5157 C CA . ASP A 1 646 ? -24.681 -11.032 38.830 1.00 88.19 646 ASP A CA 1
ATOM 5158 C C . ASP A 1 646 ? -24.951 -12.170 37.833 1.00 88.19 646 ASP A C 1
ATOM 5160 O O . ASP A 1 646 ? -24.863 -12.006 36.611 1.00 88.19 646 ASP A O 1
ATOM 5164 N N . GLN A 1 647 ? -25.306 -13.348 38.352 1.00 84.25 647 GLN A N 1
ATOM 5165 C CA . GLN A 1 647 ? -25.483 -14.562 37.549 1.00 84.25 647 GLN A CA 1
ATOM 5166 C C . GLN A 1 647 ? -26.498 -14.385 36.406 1.00 84.25 647 GLN A C 1
ATOM 5168 O O . GLN A 1 647 ? -26.262 -14.877 35.301 1.00 84.25 647 GLN A O 1
ATOM 5173 N N . ASP A 1 648 ? -27.560 -13.616 36.648 1.00 82.69 648 ASP A N 1
ATOM 5174 C CA . ASP A 1 648 ? -28.625 -13.329 35.682 1.00 82.69 648 ASP A CA 1
ATOM 5175 C C . ASP A 1 648 ? -28.159 -12.463 34.508 1.00 82.69 648 ASP A C 1
ATOM 5177 O O . ASP A 1 648 ? -28.826 -12.394 33.485 1.00 82.69 648 ASP A O 1
ATOM 5181 N N . TRP A 1 649 ? -27.003 -11.814 34.611 1.00 86.06 649 TRP A N 1
ATOM 5182 C CA . TRP A 1 649 ? -26.463 -10.973 33.547 1.00 86.06 649 TRP A CA 1
ATOM 5183 C C . TRP A 1 649 ? -25.341 -11.637 32.764 1.00 86.06 649 TRP A C 1
ATOM 5185 O O . TRP A 1 649 ? -25.060 -11.240 31.634 1.00 86.06 649 TRP A O 1
ATOM 5195 N N . LYS A 1 650 ? -24.691 -12.662 33.317 1.00 89.50 650 LYS A N 1
ATOM 5196 C CA . LYS A 1 650 ? -23.488 -13.252 32.712 1.00 89.50 650 LYS A CA 1
ATOM 5197 C C . LYS A 1 650 ? -23.724 -13.856 31.330 1.00 89.50 650 LYS A C 1
ATOM 5199 O O . LYS A 1 650 ? -22.823 -13.810 30.496 1.00 89.50 650 LYS A O 1
ATOM 5204 N N . TYR A 1 651 ? -24.919 -14.381 31.049 1.00 89.69 651 TYR A N 1
ATOM 5205 C CA . TYR A 1 651 ? -25.221 -14.905 29.712 1.00 89.69 651 TYR A CA 1
ATOM 5206 C C . TYR A 1 651 ? -25.248 -13.803 28.647 1.00 89.69 651 TYR A C 1
ATOM 5208 O O . TYR A 1 651 ? -24.889 -14.069 27.501 1.00 89.69 651 TYR A O 1
ATOM 5216 N N . SER A 1 652 ? -25.605 -12.569 29.020 1.00 90.44 652 SER A N 1
ATOM 5217 C CA . SER A 1 652 ? -25.675 -11.439 28.087 1.00 90.44 652 SER A CA 1
ATOM 5218 C C . SER A 1 652 ? -24.308 -11.061 27.521 1.00 90.44 652 SER A C 1
ATOM 5220 O O . SER A 1 652 ? -24.228 -10.554 26.413 1.00 90.44 652 SER A O 1
ATOM 5222 N N . ILE A 1 653 ? -23.221 -11.368 28.236 1.00 93.94 653 ILE A N 1
ATOM 5223 C CA . ILE A 1 653 ? -21.846 -11.106 27.794 1.00 93.94 653 ILE A CA 1
ATOM 5224 C C . ILE A 1 653 ? -21.112 -12.367 27.312 1.00 93.94 653 ILE A C 1
ATOM 5226 O O . ILE A 1 653 ? -19.901 -12.325 27.093 1.00 93.94 653 ILE A O 1
ATOM 5230 N N . SER A 1 654 ? -21.831 -13.470 27.084 1.00 93.12 654 SER A N 1
ATOM 5231 C CA . SER A 1 654 ? -21.256 -14.705 26.532 1.00 93.12 654 SER A CA 1
ATOM 5232 C C . SER A 1 654 ? -20.659 -14.499 25.135 1.00 93.12 654 SER A C 1
ATOM 5234 O O . SER A 1 654 ? -19.508 -14.873 24.908 1.00 93.12 654 SER A O 1
ATOM 5236 N N . TRP A 1 655 ? -21.389 -13.830 24.236 1.00 95.69 655 TRP A N 1
ATOM 5237 C CA . TRP A 1 655 ? -20.899 -13.509 22.893 1.00 95.69 655 TRP A CA 1
ATOM 5238 C C . TRP A 1 655 ? -19.661 -12.598 22.917 1.00 95.69 655 TRP A C 1
ATOM 5240 O O . TRP A 1 655 ? -18.665 -12.962 22.292 1.00 95.69 655 TRP A O 1
ATOM 5250 N N . PRO A 1 656 ? -19.627 -11.472 23.667 1.00 96.25 656 PRO A N 1
ATOM 5251 C CA . PRO A 1 656 ? -18.406 -10.685 23.819 1.00 96.25 656 PRO A CA 1
ATOM 5252 C C . PRO A 1 656 ? -17.201 -11.483 24.318 1.00 96.25 656 PRO A C 1
ATOM 5254 O O . PRO A 1 656 ? -16.099 -11.282 23.815 1.00 96.25 656 PRO A O 1
ATOM 5257 N N . MET A 1 657 ? -17.391 -12.392 25.282 1.00 95.38 657 MET A N 1
ATOM 5258 C CA . MET A 1 657 ? -16.316 -13.252 25.789 1.00 95.38 657 MET A CA 1
ATOM 5259 C C . MET A 1 657 ? -15.785 -14.196 24.708 1.00 95.38 657 MET A C 1
ATOM 5261 O O . MET A 1 657 ? -14.574 -14.256 24.495 1.00 95.38 657 MET A O 1
ATOM 5265 N N . GLU A 1 658 ? -16.675 -14.877 23.986 1.00 93.94 658 GLU A N 1
ATOM 5266 C CA . GLU A 1 658 ? -16.300 -15.752 22.873 1.00 93.94 658 GLU A CA 1
ATOM 5267 C C . GLU A 1 658 ? -15.573 -14.971 21.768 1.00 93.94 658 GLU A C 1
ATOM 5269 O O . GLU A 1 658 ? -14.511 -15.389 21.303 1.00 93.94 658 GLU A O 1
ATOM 5274 N N . ALA A 1 659 ? -16.081 -13.786 21.417 1.00 92.44 659 ALA A N 1
ATOM 5275 C CA . ALA A 1 659 ? -15.530 -12.932 20.370 1.00 92.44 659 ALA A CA 1
ATOM 5276 C C . ALA A 1 659 ? -14.098 -12.444 20.655 1.00 92.44 659 ALA A C 1
ATOM 5278 O O . ALA A 1 659 ? -13.369 -12.143 19.709 1.00 92.44 659 ALA A O 1
ATOM 5279 N N . VAL A 1 660 ? -13.686 -12.368 21.928 1.00 91.00 660 VAL A N 1
ATOM 5280 C CA . VAL A 1 660 ? -12.310 -12.013 22.332 1.00 91.00 660 VAL A CA 1
ATOM 5281 C C . VAL A 1 660 ? -11.460 -13.221 22.749 1.00 91.00 660 VAL A C 1
ATOM 5283 O O . VAL A 1 660 ? -10.346 -13.046 23.244 1.00 91.00 660 VAL A O 1
ATOM 5286 N N . GLY A 1 661 ? -11.967 -14.446 22.565 1.00 88.75 661 GLY A N 1
ATOM 5287 C CA . GLY A 1 661 ? -11.254 -15.686 22.888 1.00 88.75 661 GLY A CA 1
ATOM 5288 C C . GLY A 1 661 ? -11.197 -16.029 24.382 1.00 88.75 661 GLY A C 1
ATOM 5289 O O . GLY A 1 661 ? -10.321 -16.781 24.808 1.00 88.75 661 GLY A O 1
ATOM 5290 N N . LEU A 1 662 ? -12.106 -15.487 25.197 1.00 86.38 662 LEU A N 1
ATOM 5291 C CA . LEU A 1 662 ? -12.287 -15.893 26.590 1.00 86.38 662 LEU A CA 1
ATOM 5292 C C . LEU A 1 662 ? -13.263 -17.073 26.653 1.00 86.38 662 LEU A C 1
ATOM 5294 O O . LEU A 1 662 ? -14.472 -16.906 26.518 1.00 86.38 662 LEU A O 1
ATOM 5298 N N . HIS A 1 663 ? -12.749 -18.273 26.908 1.00 73.44 663 HIS A N 1
ATOM 5299 C CA . HIS A 1 663 ? -13.594 -19.407 27.279 1.00 73.44 663 HIS A CA 1
ATOM 5300 C C . HIS A 1 663 ? -13.998 -19.287 28.752 1.00 73.44 663 HIS A C 1
ATOM 5302 O O . HIS A 1 663 ? -13.196 -18.834 29.573 1.00 73.44 663 HIS A O 1
ATOM 5308 N N . GLN A 1 664 ? -15.234 -19.676 29.088 1.00 55.31 664 GLN A N 1
ATOM 5309 C CA . GLN A 1 664 ? -15.680 -19.760 30.479 1.00 55.31 664 GLN A CA 1
ATOM 5310 C C . GLN A 1 664 ? -14.726 -20.696 31.226 1.00 55.31 664 GLN A C 1
ATOM 5312 O O . GLN A 1 664 ? -14.734 -21.906 31.008 1.00 55.31 664 GLN A O 1
ATOM 5317 N N . VAL A 1 665 ? -13.851 -20.127 32.057 1.00 40.97 665 VAL A N 1
ATOM 5318 C CA . VAL A 1 665 ? -13.105 -20.919 33.031 1.00 40.97 665 VAL A CA 1
ATOM 5319 C C . VAL A 1 665 ? -14.152 -21.381 34.034 1.00 40.97 665 VAL A C 1
ATOM 5321 O O . VAL A 1 665 ? -14.761 -20.553 34.710 1.00 40.97 665 VAL A O 1
ATOM 5324 N N . SER A 1 666 ? -14.417 -22.685 33.995 1.00 30.17 666 SER A N 1
ATOM 5325 C CA . SER A 1 666 ? -15.299 -23.432 34.894 1.00 30.17 666 SER A CA 1
ATOM 5326 C C . SER A 1 666 ? -14.992 -23.184 36.360 1.00 30.17 666 SER A C 1
ATOM 5328 O O . SER A 1 666 ? -13.777 -23.200 36.677 1.00 30.17 666 SER A O 1
#

Foldseek 3Di:
DDPPPPQDQPALDQQDLVLLVVLLVLLVVLLVLVVVCCVVLVPVQLVLLNVLSVLSNQLSVLSNVQNVCPPRGDPVSVVSNVLSLLLSLLSVLLNLLVLVLLLCVLQVLQVQFPDGSVCSSVQLSVLLVVLSVQLVVLVVQCVVPDPVSVVVSLVSNLVSLVSNLVSLVVVVVRLVSSVVSCVVPPGPSCVPDPDPSVVSSVLSVLLSVLSNQLSVLVSVDSVCPPPDPCRNDCVNCCPNRSVSSSVNSVSCSVVPSSVSVVSVVVVVCVVVVLVPDDDDDDDDDDDDDDDDDDDDDDDDDDDDDDDDDDDDDDDDDDDDDDDDDDDDDDDDDDDDDDPPPDPDDPDDDDPPPDDCDPLLVVLLVLQLPPLLVLVDLDPVCSCCRNPVLVVLCVVQVLSSLLSSLSSLLVVQLPDDPVPRPVVVSLVSSVVSNVVSVVSCVVPPPAQDLPCLSNLLSSLVSVLLSLLSNQCCDPPNDQRPCLLVSVLVSLVSNQVSVVRCPVVVVSCCVDPNVVVVDDRDQDLDLVLDDPLLVVLLVLLVVVLVVVVVVVPPDDDDDPVLSVLLVVLSSLLSSLRSCCRVHRLAPVSLSSSSNPRDVSLSVCSVVLPLSSLLSVLSSLLSVLSHPDGNSNPCSSVSSLVVSCVPDDPVRNVSNPSSCVSNPNDPPD

Radius of gyration: 36.11 Å; Cα contacts (8 Å, |Δi|>4): 639; chains: 1; bounding box: 98×78×100 Å

Secondary structure (DSSP, 8-state):
-----------SS---HHHHHHHHHHHHHHHHHHHHHHHHHT-GGGHHHHHHHHHHHHHHHHHHHHHHHTTS--HHHHHHHHHHHHHHHHHHHHHHHHHHHHHHHHTT-GGG-SS-HHHHHHHHHHHHHHHHHHHHHHHHHHTT--HHHHHHHHHHHHHHHHHHHHHHHHHHHHHHHHHHHHHHS--HHHHH-SS-HHHHHHHHHHHHHHHHHHHHHHHHHHHH-TTSHHHH-HHHHIIIIIHHHHHHHHHHHHT-THHHHHHHHHHHHHHHHTTT-PPPP----------------------------------------------------PPPPP---PPPPPP-----S----HHHHHHHHHHHHTGGGGG-SSGGGHHIIIIIHHHHHHH-HHHHHHHHHHHHHHHHHHS-GGG--HHHHHHHHHHHHHHHHHHHHHH-SS--TTTHHHHHHHHHHHHHHHHHHTT--TTSPPPSSHHHHHHHHHHHHHHHHHHHHTTHHHHHTSGGGGGG--PPP---GGGS-HHHHHHHHHHHHHHHHHHHHS-SSS---HHHHHHHHHHHHHHHHHHHHHHHS--SHHHHTHHHHHS-HHHHHHHHTT-HHHHHHHHHHHHHHHHSPP-TTTTTHHHHHHHHHHHHS-HHHHGGGHHHHHHTT-----